Protein AF-0000000078683107 (afdb_homodimer)

Foldseek 3Di:
DDDDPCPPCPPPPDPDDPPDPDPPPPPPPPPPPPPPPLQAQDEDD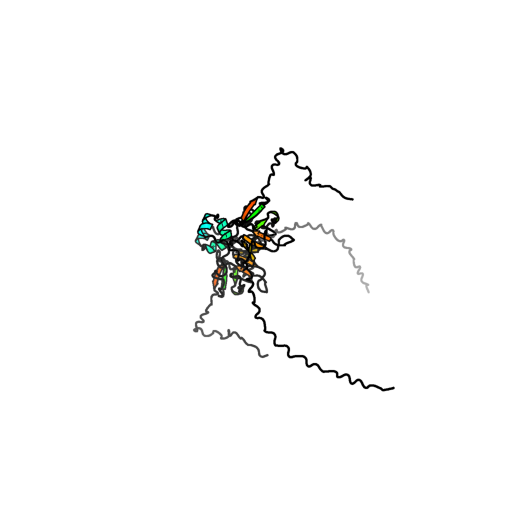PVVCPVQADPVLCCCFPVVDADDALPAPCLPPQAFFFKAFPRPRHTWDTSVQWDNPVRRATKGLDTPDPQQWDWDWDCPPPDTFIWIHGNRHGTTFAGWDQCDDPPRSIIDGGGNSRIDTDGDDPPPPPPPPPDPPDDPPVPPCPPPDDD/DCPPPPVPCPPPPDPDDPPDPDPPPPPPPPPPPPPPPLQAQDEDDPVVCPVQADPVLCCCFPVVDADDALPAPCLPPQAFFFKAFPRPRHTWDTSVQWDNPVRRATKGLDTPDPQQWDWDWDCPPPDTFIWIHGNRHGTTFAGWDQCDDPPRSIIDGGGNSRIDTDGDDPPPPPPPPPDPPDDPPVPPCPPPDDD

pLDDT: mean 75.3, std 30.19, range [22.98, 98.94]

Nearest PDB structures (foldseek):
  6qa0-assembly1_B  TM=9.561E-01  e=2.576E-22  Homo sapiens
  3cxk-assembly1_A  TM=9.886E-01  e=9.272E-20  unclassified
  6sym-assembly2_B  TM=9.853E-01  e=2.795E-19  Escherichia coli K-12
  7e43-assembly1_B  TM=9.797E-01  e=1.177E-17  Helicobacter pylori 26695
  3hci-assembly2_B  TM=9.308E-01  e=9.463E-17  Xanthomonas campestris pv. campestris

Secondary structure (DSSP, 8-state):
---------------------------------------------HHHHHHHS-HHHHHHHHH---PPTT-STTSS---SEEEEETTT--EEEEGGGEE--SSSS-EESS-SSGGGEEEEEE-TTSS-EEEEEETTT--EEEEEES-S-TTT--EEEE-GGGEEEEE---------TT-S---TT----------/---------------------------------------------HHHHHHHS-HHHHHHHHH---PPTT-STTSS---SEEEEETTT--EEEEGGGEE--SSSS-EESS-SSGGGEEEEEE-TTSS-EEEEEETTT--EEEEEES-S-TTT--EEEE-GGGEEEEE---------TT-S---S-----------

Organism: Tetraodon nigroviridis (NCBI:txid99883)

InterPro domains:
  IPR002579 Peptide methionine sulphoxide reductase MrsB domain [PF01641] (53-167)
  IPR002579 Peptide methionine sulphoxide reductase MrsB domain [PS51790] (46-168)
  IPR002579 Peptide methionine sulphoxide reductase MrsB domain [TIGR00357] (45-170)
  IPR011057 Mss4-like superfamily [SSF51316] (44-170)
  IPR028427 Peptide methionine sulfoxide reductase MsrB [PTHR10173] (2-170)

Structure (mmCIF, N/CA/C/O backbone):
data_AF-0000000078683107-model_v1
#
loop_
_entity.id
_entity.type
_entity.pdbx_description
1 polymer 'Peptide-methionine (R)-S-oxide reductase'
#
loop_
_atom_site.group_PDB
_atom_site.id
_atom_site.type_symbol
_atom_site.label_atom_id
_atom_site.label_alt_id
_atom_site.label_comp_id
_atom_site.label_asym_id
_atom_site.label_entity_id
_atom_site.label_seq_id
_atom_site.pdbx_PDB_ins_code
_atom_site.Cartn_x
_atom_site.Cartn_y
_atom_site.Cartn_z
_atom_site.occupancy
_atom_site.B_iso_or_equiv
_atom_site.auth_seq_id
_atom_site.auth_comp_id
_atom_site.auth_asym_id
_atom_site.auth_atom_id
_atom_site.pdbx_PDB_model_num
ATOM 1 N N . MET A 1 1 ? 76.625 -86.75 28.172 1 29.67 1 MET A N 1
ATOM 2 C CA . MET A 1 1 ? 75.938 -86.312 26.969 1 29.67 1 MET A CA 1
ATOM 3 C C . MET A 1 1 ? 75.875 -84.812 26.891 1 29.67 1 MET A C 1
ATOM 5 O O . MET A 1 1 ? 75.812 -84.125 27.906 1 29.67 1 MET A O 1
ATOM 9 N N . SER A 1 2 ? 76.188 -84.062 25.75 1 30.78 2 SER A N 1
ATOM 10 C CA . SER A 1 2 ? 76.875 -82.875 25.234 1 30.78 2 SER A CA 1
ATOM 11 C C . SER A 1 2 ? 76 -81.688 25.328 1 30.78 2 SER A C 1
ATOM 13 O O . SER A 1 2 ? 74.875 -81.625 24.797 1 30.78 2 SER A O 1
ATOM 15 N N . GLY A 1 3 ? 75.875 -81 26.5 1 33.09 3 GLY A N 1
ATOM 16 C CA . GLY A 1 3 ? 75.125 -79.812 27 1 33.09 3 GLY A CA 1
ATOM 17 C C . GLY A 1 3 ? 75.25 -78.625 26.141 1 33.09 3 GLY A C 1
ATOM 18 O O . GLY A 1 3 ? 76.375 -78.188 25.859 1 33.09 3 GLY A O 1
ATOM 19 N N . PHE A 1 4 ? 74.25 -78.312 25.172 1 30.41 4 PHE A N 1
ATOM 20 C CA . PHE A 1 4 ? 74.062 -77.562 23.953 1 30.41 4 PHE A CA 1
ATOM 21 C C . PHE A 1 4 ? 74.25 -76.062 24.234 1 30.41 4 PHE A C 1
ATOM 23 O O . PHE A 1 4 ? 73.812 -75.562 25.25 1 30.41 4 PHE A O 1
ATOM 30 N N . SER A 1 5 ? 75.25 -75.312 23.688 1 29.94 5 SER A N 1
ATOM 31 C CA . SER A 1 5 ? 76.125 -74.125 23.703 1 29.94 5 SER A CA 1
ATOM 32 C C . SER A 1 5 ? 75.375 -72.875 23.297 1 29.94 5 SER A C 1
ATOM 34 O O . SER A 1 5 ? 76 -71.875 22.984 1 29.94 5 SER A O 1
ATOM 36 N N . LEU A 1 6 ? 73.875 -72.75 23.297 1 31.2 6 LEU A N 1
ATOM 37 C CA . LEU A 1 6 ? 73.312 -72 22.25 1 31.2 6 LEU A CA 1
ATOM 38 C C . LEU A 1 6 ? 73.438 -70.5 22.547 1 31.2 6 LEU A C 1
ATOM 40 O O . LEU A 1 6 ? 72.875 -69.938 23.484 1 31.2 6 LEU A O 1
ATOM 44 N N . LEU A 1 7 ? 74.625 -69.875 22.469 1 31.97 7 LEU A N 1
ATOM 45 C CA . LEU A 1 7 ? 75 -68.562 22.891 1 31.97 7 LEU A CA 1
ATOM 46 C C . LEU A 1 7 ? 74.312 -67.5 22.062 1 31.97 7 LEU A C 1
ATOM 48 O O . LEU A 1 7 ? 74.5 -67.438 20.844 1 31.97 7 LEU A O 1
ATOM 52 N N . HIS A 1 8 ? 73 -67.125 22.344 1 32.44 8 HIS A N 1
ATOM 53 C CA . HIS A 1 8 ? 72 -66.375 21.578 1 32.44 8 HIS A CA 1
ATOM 54 C C . HIS A 1 8 ? 72.5 -64.938 21.422 1 32.44 8 HIS A C 1
ATOM 56 O O . HIS A 1 8 ? 72.75 -64.25 22.406 1 32.44 8 HIS A O 1
ATOM 62 N N . LEU A 1 9 ? 73.188 -64.625 20.344 1 31.34 9 LEU A N 1
ATOM 63 C CA . LEU A 1 9 ? 73.875 -63.438 19.875 1 31.34 9 LEU A CA 1
ATOM 64 C C . LEU A 1 9 ? 72.938 -62.25 19.766 1 31.34 9 LEU A C 1
ATOM 66 O O . LEU A 1 9 ? 72 -62.281 18.984 1 31.34 9 LEU A O 1
ATOM 70 N N . VAL A 1 10 ? 72.562 -61.5 20.891 1 33.62 10 VAL A N 1
ATOM 71 C CA . VAL A 1 10 ? 71.625 -60.438 21.094 1 33.62 10 VAL A CA 1
ATOM 72 C C . VAL A 1 10 ? 72.062 -59.219 20.297 1 33.62 10 VAL A C 1
ATOM 74 O O . VAL A 1 10 ? 73 -58.531 20.656 1 33.62 10 VAL A O 1
ATOM 77 N N . SER A 1 11 ? 72.188 -59.344 18.953 1 24.56 11 SER A N 1
ATOM 78 C CA . SER A 1 11 ? 72.812 -58.25 18.188 1 24.56 11 SER A CA 1
ATOM 79 C C . SER A 1 11 ? 72 -56.969 18.297 1 24.56 11 SER A C 1
ATOM 81 O O . SER A 1 11 ? 70.75 -56.969 18.141 1 24.56 11 SER A O 1
ATOM 83 N N . LYS A 1 12 ? 72.438 -55.969 19.094 1 33 12 LYS A N 1
ATOM 84 C CA . LYS A 1 12 ? 72 -54.625 19.438 1 33 12 LYS A CA 1
ATOM 85 C C . LYS A 1 12 ? 71.875 -53.781 18.188 1 33 12 LYS A C 1
ATOM 87 O O . LYS A 1 12 ? 72.812 -53.406 17.531 1 33 12 LYS A O 1
ATOM 92 N N . SER A 1 13 ? 71 -54.156 17.172 1 25.88 13 SER A N 1
ATOM 93 C CA . SER A 1 13 ? 71 -53.469 15.883 1 25.88 13 SER A CA 1
ATOM 94 C C . SER A 1 13 ? 70.625 -52 16.047 1 25.88 13 SER A C 1
ATOM 96 O O . SER A 1 13 ? 69.75 -51.656 16.797 1 25.88 13 SER A O 1
ATOM 98 N N . GLN A 1 14 ? 71.625 -51.094 15.93 1 29.03 14 GLN A N 1
ATOM 99 C CA . GLN A 1 14 ? 71.75 -49.625 15.977 1 29.03 14 GLN A CA 1
ATOM 100 C C . GLN A 1 14 ? 70.688 -48.969 15.078 1 29.03 14 GLN A C 1
ATOM 102 O O . GLN A 1 14 ? 70.5 -49.375 13.93 1 29.03 14 GLN A O 1
ATOM 107 N N . PRO A 1 15 ? 69.562 -48.406 15.695 1 32.75 15 PRO A N 1
ATOM 108 C CA . PRO A 1 15 ? 68.438 -47.844 14.984 1 32.75 15 PRO A CA 1
ATOM 109 C C . PRO A 1 15 ? 68.812 -46.75 13.977 1 32.75 15 PRO A C 1
ATOM 111 O O . PRO A 1 15 ? 69.625 -45.906 14.281 1 32.75 15 PRO A O 1
ATOM 114 N N . GLY A 1 16 ? 69.062 -47.094 12.719 1 27.33 16 GLY A N 1
ATOM 115 C CA . GLY A 1 16 ? 69.5 -46.281 11.617 1 27.33 16 GLY A CA 1
ATOM 116 C C . GLY A 1 16 ? 68.75 -44.969 11.492 1 27.33 16 GLY A C 1
ATOM 117 O O . GLY A 1 16 ? 67.625 -44.844 12 1 27.33 16 GLY A O 1
ATOM 118 N N . ALA A 1 17 ? 69.438 -43.875 11.141 1 30.88 17 ALA A N 1
ATOM 119 C CA . ALA A 1 17 ? 69.25 -42.438 10.984 1 30.88 17 ALA A CA 1
ATOM 120 C C . ALA A 1 17 ? 68.125 -42.125 9.977 1 30.88 17 ALA A C 1
ATOM 122 O O . ALA A 1 17 ? 68.312 -42.469 8.789 1 30.88 17 ALA A O 1
ATOM 123 N N . LEU A 1 18 ? 66.875 -42.375 10.305 1 30.89 18 LEU A N 1
ATOM 124 C CA . LEU A 1 18 ? 65.75 -42.188 9.375 1 30.89 18 LEU A CA 1
ATOM 125 C C . LEU A 1 18 ? 65.812 -40.812 8.727 1 30.89 18 LEU A C 1
ATOM 127 O O . LEU A 1 18 ? 66.062 -39.812 9.406 1 30.89 18 LEU A O 1
ATOM 131 N N . SER A 1 19 ? 66.25 -40.812 7.465 1 29.22 19 SER A N 1
ATOM 132 C CA . SER A 1 19 ? 66.438 -39.656 6.57 1 29.22 19 SER A CA 1
ATOM 133 C C . SER A 1 19 ? 65.188 -38.75 6.586 1 29.22 19 SER A C 1
ATOM 135 O O . SER A 1 19 ? 64.125 -39.219 6.832 1 29.22 19 SER A O 1
ATOM 137 N N . PRO A 1 20 ? 65.5 -37.406 6.738 1 31.5 20 PRO A N 1
ATOM 138 C CA . PRO A 1 20 ? 64.438 -36.375 6.883 1 31.5 20 PRO A CA 1
ATOM 139 C C . PRO A 1 20 ? 63.438 -36.375 5.742 1 31.5 20 PRO A C 1
ATOM 141 O O . PRO A 1 20 ? 63.812 -36.594 4.586 1 31.5 20 PRO A O 1
ATOM 144 N N . ARG A 1 21 ? 62.312 -36.969 5.934 1 25.92 21 ARG A N 1
ATOM 145 C CA . ARG A 1 21 ? 61.219 -37.094 4.961 1 25.92 21 ARG A CA 1
ATOM 146 C C . ARG A 1 21 ? 60.969 -35.75 4.27 1 25.92 21 ARG A C 1
ATOM 148 O O . ARG A 1 21 ? 60.906 -34.719 4.926 1 25.92 21 ARG A O 1
ATOM 155 N N . LYS A 1 22 ? 61.438 -35.625 3.031 1 27.64 22 LYS A N 1
ATOM 156 C CA . LYS A 1 22 ? 61.156 -34.531 2.09 1 27.64 22 LYS A CA 1
ATOM 157 C C . LYS A 1 22 ? 59.656 -34.156 2.107 1 27.64 22 LYS A C 1
ATOM 159 O O . LYS A 1 22 ? 58.812 -35.031 2.086 1 27.64 22 LYS A O 1
ATOM 164 N N . ARG A 1 23 ? 59.312 -33.031 2.736 1 25.83 23 ARG A N 1
ATOM 165 C CA . ARG A 1 23 ? 58 -32.375 2.82 1 25.83 23 ARG A CA 1
ATOM 166 C C . ARG A 1 23 ? 57.344 -32.281 1.451 1 25.83 23 ARG A C 1
ATOM 168 O O . ARG A 1 23 ? 57.906 -31.688 0.525 1 25.83 23 ARG A O 1
ATOM 175 N N . LEU A 1 24 ? 56.75 -33.375 0.962 1 28.3 24 LEU A N 1
ATOM 176 C CA . LEU A 1 24 ? 56.031 -33.344 -0.309 1 28.3 24 LEU A CA 1
ATOM 177 C C . LEU A 1 24 ? 55.125 -32.125 -0.392 1 28.3 24 LEU A C 1
ATOM 179 O O . LEU A 1 24 ? 54.438 -31.812 0.569 1 28.3 24 LEU A O 1
ATOM 183 N N . SER A 1 25 ? 55.438 -31.172 -1.224 1 29.39 25 SER A N 1
ATOM 184 C CA . SER A 1 25 ? 54.719 -29.984 -1.644 1 29.39 25 SER A CA 1
ATOM 185 C C . SER A 1 25 ? 53.281 -30.328 -2.002 1 29.39 25 SER A C 1
ATOM 187 O O . SER A 1 25 ? 53.031 -31.25 -2.789 1 29.39 25 SER A O 1
ATOM 189 N N . GLY A 1 26 ? 52.375 -30.391 -1.02 1 27.5 26 GLY A N 1
ATOM 190 C CA . GLY A 1 26 ? 50.969 -30.672 -1.159 1 27.5 26 GLY A CA 1
ATOM 191 C C . GLY A 1 26 ? 50.312 -29.922 -2.305 1 27.5 26 GLY A C 1
ATOM 192 O O . GLY A 1 26 ? 50.406 -28.703 -2.387 1 27.5 26 GLY A O 1
ATOM 193 N N . LEU A 1 27 ? 50.281 -30.453 -3.518 1 31.83 27 LEU A N 1
ATOM 194 C CA . LEU A 1 27 ? 49.469 -29.953 -4.629 1 31.83 27 LEU A CA 1
ATOM 195 C C . LEU A 1 27 ? 48.094 -29.578 -4.156 1 31.83 27 LEU A C 1
ATOM 197 O O . LEU A 1 27 ? 47.312 -30.438 -3.742 1 31.83 27 LEU A O 1
ATOM 201 N N . CYS A 1 28 ? 47.938 -28.438 -3.404 1 29.47 28 CYS A N 1
ATOM 202 C CA . CYS A 1 28 ? 46.625 -27.891 -3.131 1 29.47 28 CYS A CA 1
ATOM 203 C C . CYS A 1 28 ? 45.719 -27.969 -4.367 1 29.47 28 CYS A C 1
ATOM 205 O O . CYS A 1 28 ? 46 -27.297 -5.367 1 29.47 28 CYS A O 1
ATOM 207 N N . CYS A 1 29 ? 45.344 -29.078 -4.852 1 27.88 29 CYS A N 1
ATOM 208 C CA . CYS A 1 29 ? 44.312 -29.141 -5.883 1 27.88 29 CYS A CA 1
ATOM 209 C C . CYS A 1 29 ? 43.219 -28.141 -5.594 1 27.88 29 CYS A C 1
ATOM 211 O O . CYS A 1 29 ? 42.594 -28.172 -4.523 1 27.88 29 CYS A O 1
ATOM 213 N N . ARG A 1 30 ? 43.312 -26.922 -6.09 1 29.16 30 ARG A N 1
ATOM 214 C CA . ARG A 1 30 ? 42.219 -25.953 -6.215 1 29.16 30 ARG A CA 1
ATOM 215 C C . ARG A 1 30 ? 40.938 -26.641 -6.684 1 29.16 30 ARG A C 1
ATOM 217 O O . ARG A 1 30 ? 40.844 -27.047 -7.84 1 29.16 30 ARG A O 1
ATOM 224 N N . ILE A 1 31 ? 40.438 -27.547 -5.977 1 30.72 31 ILE A N 1
ATOM 225 C CA . ILE A 1 31 ? 39.062 -27.938 -6.32 1 30.72 31 ILE A CA 1
ATOM 226 C C . ILE A 1 31 ? 38.219 -26.703 -6.605 1 30.72 31 ILE A C 1
ATOM 228 O O . ILE A 1 31 ? 38.094 -25.828 -5.746 1 30.72 31 ILE A O 1
ATOM 232 N N . ARG A 1 32 ? 38.188 -26.203 -7.855 1 29.92 32 ARG A N 1
ATOM 233 C CA . ARG A 1 32 ? 37.188 -25.234 -8.328 1 29.92 32 ARG A CA 1
ATOM 234 C C . ARG A 1 32 ? 35.812 -25.547 -7.777 1 29.92 32 ARG A C 1
ATOM 236 O O . ARG A 1 32 ? 35.25 -26.609 -8.039 1 29.92 32 ARG A O 1
ATOM 243 N N . VAL A 1 33 ? 35.531 -25.234 -6.535 1 33.38 33 VAL A N 1
ATOM 244 C CA . VAL A 1 33 ? 34.125 -25.141 -6.148 1 33.38 33 VAL A CA 1
ATOM 245 C C . VAL A 1 33 ? 33.312 -24.562 -7.305 1 33.38 33 VAL A C 1
ATOM 247 O O . VAL A 1 33 ? 33.625 -23.469 -7.812 1 33.38 33 VAL A O 1
ATOM 250 N N . SER A 1 34 ? 32.812 -25.359 -8.188 1 32.41 34 SER A N 1
ATOM 251 C CA . SER A 1 34 ? 31.844 -24.938 -9.188 1 32.41 34 SER A CA 1
ATOM 252 C C . SER A 1 34 ? 30.953 -23.828 -8.664 1 32.41 34 SER A C 1
ATOM 254 O O . SER A 1 34 ? 30.547 -23.859 -7.496 1 32.41 34 SER A O 1
ATOM 256 N N . GLY A 1 35 ? 31.188 -22.609 -9.062 1 34.97 35 GLY A N 1
ATOM 257 C CA . GLY A 1 35 ? 30.422 -21.375 -8.836 1 34.97 35 GLY A CA 1
ATOM 258 C C . GLY A 1 35 ? 28.938 -21.625 -8.758 1 34.97 35 GLY A C 1
ATOM 259 O O . GLY A 1 35 ? 28.422 -22.594 -9.312 1 34.97 35 GLY A O 1
ATOM 260 N N . THR A 1 36 ? 28.219 -21.328 -7.648 1 38.09 36 THR A N 1
ATOM 261 C CA . THR A 1 36 ? 26.766 -21.219 -7.555 1 38.09 36 THR A CA 1
ATOM 262 C C . THR A 1 36 ? 26.172 -20.734 -8.883 1 38.09 36 THR A C 1
ATOM 264 O O . THR A 1 36 ? 26.594 -19.734 -9.43 1 38.09 36 THR A O 1
ATOM 267 N N . LYS A 1 37 ? 25.766 -21.547 -9.812 1 37.88 37 LYS A N 1
ATOM 268 C CA . LYS A 1 37 ? 25.016 -21.219 -11.023 1 37.88 37 LYS A CA 1
ATOM 269 C C . LYS A 1 37 ? 24.094 -20.016 -10.789 1 37.88 37 LYS A C 1
ATOM 271 O O . LYS A 1 37 ? 23.203 -20.078 -9.938 1 37.88 37 LYS A O 1
ATOM 276 N N . LYS A 1 38 ? 24.516 -18.859 -10.797 1 42.03 38 LYS A N 1
ATOM 277 C CA . LYS A 1 38 ? 23.688 -17.656 -10.883 1 42.03 38 LYS A CA 1
ATOM 278 C C . LYS A 1 38 ? 22.547 -17.859 -11.867 1 42.03 38 LYS A C 1
ATOM 280 O O . LYS A 1 38 ? 22.766 -18.078 -13.062 1 42.03 38 LYS A O 1
ATOM 285 N N . THR A 1 39 ? 21.5 -18.547 -11.5 1 45.06 39 THR A N 1
ATOM 286 C CA . THR A 1 39 ? 20.359 -18.656 -12.414 1 45.06 39 THR A CA 1
ATOM 287 C C . THR A 1 39 ? 20.156 -17.359 -13.18 1 45.06 39 THR A C 1
ATOM 289 O O . THR A 1 39 ? 20.141 -16.281 -12.594 1 45.06 39 THR A O 1
ATOM 292 N N . GLN A 1 40 ? 20.656 -17.281 -14.383 1 52.22 40 GLN A N 1
ATOM 293 C CA . GLN A 1 40 ? 20.484 -16.172 -15.312 1 52.22 40 GLN A CA 1
ATOM 294 C C . GLN A 1 40 ? 19.031 -15.695 -15.336 1 52.22 40 GLN A C 1
ATOM 296 O O . GLN A 1 40 ? 18.125 -16.469 -15.664 1 52.22 40 GLN A O 1
ATOM 301 N N . VAL A 1 41 ? 18.719 -14.688 -14.617 1 63.81 41 VAL A N 1
ATOM 302 C CA . VAL A 1 41 ? 17.406 -14.047 -14.703 1 63.81 41 VAL A CA 1
ATOM 303 C C . VAL A 1 41 ? 17.062 -13.773 -16.156 1 63.81 41 VAL A C 1
ATOM 305 O O . VAL A 1 41 ? 17.906 -13.281 -16.922 1 63.81 41 VAL A O 1
ATOM 308 N N . LYS A 1 42 ? 16.078 -14.531 -16.781 1 74.12 42 LYS A N 1
ATOM 309 C CA . LYS A 1 42 ? 15.562 -14.227 -18.109 1 74.12 42 LYS A CA 1
ATOM 310 C C . LYS A 1 42 ? 15.195 -12.75 -18.234 1 74.12 42 LYS A C 1
ATOM 312 O O . LYS A 1 42 ? 14.477 -12.219 -17.375 1 74.12 42 LYS A O 1
ATOM 317 N N . SER A 1 43 ? 15.945 -12 -19.109 1 80 43 SER A N 1
ATOM 318 C CA . SER A 1 43 ? 15.68 -10.578 -19.312 1 80 43 SER A CA 1
ATOM 319 C C . SER A 1 43 ? 14.906 -10.344 -20.609 1 80 43 SER A C 1
ATOM 321 O O . SER A 1 43 ? 15.172 -10.992 -21.625 1 80 43 SER A O 1
ATOM 323 N N . PHE A 1 44 ? 13.789 -9.781 -20.578 1 87.06 44 PHE A N 1
ATOM 324 C CA . PHE A 1 44 ? 12.984 -9.359 -21.719 1 87.06 44 PHE A CA 1
ATOM 325 C C . PHE A 1 44 ? 13.039 -7.852 -21.906 1 87.06 44 PHE A C 1
ATOM 327 O O . PHE A 1 44 ? 13.133 -7.105 -20.922 1 87.06 44 PHE A O 1
ATOM 334 N N . SER A 1 45 ? 13.086 -7.504 -23.156 1 87 45 SER A N 1
ATOM 335 C CA . SER A 1 45 ? 13.07 -6.066 -23.391 1 87 45 SER A CA 1
ATOM 336 C C . SER A 1 45 ? 11.719 -5.461 -23.016 1 87 45 SER A C 1
ATOM 338 O O . SER A 1 45 ? 10.688 -6.129 -23.094 1 87 45 SER A O 1
ATOM 340 N N . GLN A 1 46 ? 11.766 -4.246 -22.672 1 90.38 46 GLN A N 1
ATOM 341 C CA . GLN A 1 46 ? 10.539 -3.549 -22.297 1 90.38 46 GLN A CA 1
ATOM 342 C C . GLN A 1 46 ? 9.547 -3.535 -23.453 1 90.38 46 GLN A C 1
ATOM 344 O O . GLN A 1 46 ? 8.344 -3.703 -23.25 1 90.38 46 GLN A O 1
ATOM 349 N N . GLU A 1 47 ? 10.062 -3.293 -24.641 1 91.06 47 GLU A N 1
ATOM 350 C CA . GLU A 1 47 ? 9.203 -3.258 -25.828 1 91.06 47 GLU A CA 1
ATOM 351 C C . GLU A 1 47 ? 8.523 -4.605 -26.047 1 91.06 47 GLU A C 1
ATOM 353 O O . GLU A 1 47 ? 7.336 -4.66 -26.375 1 91.06 47 GLU A O 1
ATOM 358 N N . ASP A 1 48 ? 9.289 -5.57 -25.906 1 93.25 48 ASP A N 1
ATOM 359 C CA . ASP A 1 48 ? 8.742 -6.914 -26.062 1 93.25 48 ASP A CA 1
ATOM 360 C C . ASP A 1 48 ? 7.672 -7.195 -25.016 1 93.25 48 ASP A C 1
ATOM 362 O O . ASP A 1 48 ? 6.617 -7.75 -25.344 1 93.25 48 ASP A O 1
ATOM 366 N N . LEU A 1 49 ? 7.879 -6.852 -23.828 1 95 49 LEU A N 1
ATOM 367 C CA . LEU A 1 49 ? 6.941 -7.109 -22.75 1 95 49 LEU A CA 1
ATOM 368 C C . LEU A 1 49 ? 5.652 -6.32 -22.938 1 95 49 LEU A C 1
ATOM 370 O O . LEU A 1 49 ? 4.562 -6.824 -22.656 1 95 49 LEU A O 1
ATOM 374 N N . LYS A 1 50 ? 5.777 -5.109 -23.453 1 94.62 50 LYS A N 1
ATOM 375 C CA . LYS A 1 50 ? 4.602 -4.281 -23.688 1 94.62 50 LYS A CA 1
ATOM 376 C C . LYS A 1 50 ? 3.719 -4.871 -24.797 1 94.62 50 LYS A C 1
ATOM 378 O O . LYS A 1 50 ? 2.504 -4.66 -24.797 1 94.62 50 LYS A O 1
ATOM 383 N N . LYS A 1 51 ? 4.336 -5.621 -25.672 1 94.75 51 LYS A N 1
ATOM 384 C CA . LYS A 1 51 ? 3.584 -6.27 -26.75 1 94.75 51 LYS A CA 1
ATOM 385 C C . LYS A 1 51 ? 2.91 -7.547 -26.25 1 94.75 51 LYS A C 1
ATOM 387 O O . LYS A 1 51 ? 1.779 -7.848 -26.641 1 94.75 51 LYS A O 1
ATOM 392 N N . ARG A 1 52 ? 3.479 -8.188 -25.312 1 96.62 52 ARG A N 1
ATOM 393 C CA . ARG A 1 52 ? 3.033 -9.516 -24.906 1 96.62 52 ARG A CA 1
ATOM 394 C C . ARG A 1 52 ? 2.062 -9.43 -23.734 1 96.62 52 ARG A C 1
ATOM 396 O O . ARG A 1 52 ? 1.162 -10.266 -23.609 1 96.62 52 ARG A O 1
ATOM 403 N N . LEU A 1 53 ? 2.203 -8.5 -22.938 1 98 53 LEU A N 1
ATOM 404 C CA . LEU A 1 53 ? 1.418 -8.398 -21.719 1 98 53 LEU A CA 1
ATOM 405 C C . LEU A 1 53 ? 0.27 -7.41 -21.891 1 98 53 LEU A C 1
ATOM 407 O O . LEU A 1 53 ? 0.397 -6.426 -22.609 1 98 53 LEU A O 1
ATOM 411 N N . THR A 1 54 ? -0.825 -7.738 -21.203 1 98.06 54 THR A N 1
ATOM 412 C CA . THR A 1 54 ? -1.856 -6.711 -21.094 1 98.06 54 THR A CA 1
ATOM 413 C C . THR A 1 54 ? -1.354 -5.523 -20.281 1 98.06 54 THR A C 1
ATOM 415 O O . THR A 1 54 ? -0.386 -5.645 -19.531 1 98.06 54 THR A O 1
ATOM 418 N N . PRO A 1 55 ? -2.006 -4.336 -20.391 1 97.69 55 PRO A N 1
ATOM 419 C CA . PRO A 1 55 ? -1.598 -3.178 -19.594 1 97.69 55 PRO A CA 1
ATOM 420 C C . PRO A 1 55 ? -1.596 -3.465 -18.094 1 97.69 55 PRO A C 1
ATOM 422 O O . PRO A 1 55 ? -0.685 -3.035 -17.375 1 97.69 55 PRO A O 1
ATOM 425 N N . LEU A 1 56 ? -2.551 -4.188 -17.641 1 97.94 56 LEU A N 1
ATOM 426 C CA . LEU A 1 56 ? -2.613 -4.508 -16.219 1 97.94 56 LEU A CA 1
ATOM 427 C C . LEU A 1 56 ? -1.47 -5.438 -15.82 1 97.94 56 LEU A C 1
ATOM 429 O O . LEU A 1 56 ? -0.83 -5.234 -14.789 1 97.94 56 LEU A O 1
ATOM 433 N N . GLN A 1 57 ? -1.246 -6.406 -16.641 1 98.69 57 GLN A N 1
ATOM 434 C CA . GLN A 1 57 ? -0.127 -7.305 -16.391 1 98.69 57 GLN A CA 1
ATOM 435 C C . GLN A 1 57 ? 1.193 -6.543 -16.344 1 98.69 57 GLN A C 1
ATOM 437 O O . GLN A 1 57 ? 2.035 -6.801 -15.477 1 98.69 57 GLN A O 1
ATOM 442 N N . TYR A 1 58 ? 1.318 -5.668 -17.281 1 98.56 58 TYR A N 1
ATOM 443 C CA . TYR A 1 58 ? 2.541 -4.871 -17.328 1 98.56 58 TYR A CA 1
ATOM 444 C C . TYR A 1 58 ? 2.666 -4.008 -16.078 1 98.56 58 TYR A C 1
ATOM 446 O O . TYR A 1 58 ? 3.715 -3.994 -15.422 1 98.56 58 TYR A O 1
ATOM 454 N N . ARG A 1 59 ? 1.704 -3.326 -15.664 1 97.38 59 ARG A N 1
ATOM 455 C CA . ARG A 1 59 ? 1.719 -2.459 -14.484 1 97.38 59 ARG A CA 1
ATOM 456 C C . ARG A 1 59 ? 2.059 -3.25 -13.227 1 97.38 59 ARG A C 1
ATOM 458 O O . ARG A 1 59 ? 2.877 -2.812 -12.414 1 97.38 59 ARG A O 1
ATOM 465 N N . VAL A 1 60 ? 1.478 -4.363 -13.117 1 98.25 60 VAL A N 1
ATOM 466 C CA . VAL A 1 60 ? 1.677 -5.18 -11.922 1 98.25 60 VAL A CA 1
ATOM 467 C C . VAL A 1 60 ? 3.084 -5.77 -11.93 1 98.25 60 VAL A C 1
ATOM 469 O O . VAL A 1 60 ? 3.848 -5.59 -10.984 1 98.25 60 VAL A O 1
ATOM 472 N N . THR A 1 61 ? 3.506 -6.402 -13.008 1 98.62 61 THR A N 1
ATOM 473 C CA . THR A 1 61 ? 4.715 -7.215 -13.008 1 98.62 61 THR A CA 1
ATOM 474 C C . THR A 1 61 ? 5.957 -6.344 -13.195 1 98.62 61 THR A C 1
ATOM 476 O O . THR A 1 61 ? 7.031 -6.668 -12.688 1 98.62 61 THR A O 1
ATOM 479 N N . GLN A 1 62 ? 5.773 -5.215 -13.898 1 97.88 62 GLN A N 1
ATOM 480 C CA . GLN A 1 62 ? 6.941 -4.406 -14.242 1 97.88 62 GLN A CA 1
ATOM 481 C C . GLN A 1 62 ? 6.996 -3.135 -13.398 1 97.88 62 GLN A C 1
ATOM 483 O O . GLN A 1 62 ? 8.078 -2.691 -13.008 1 97.88 62 GLN A O 1
ATOM 488 N N . ASP A 1 63 ? 5.828 -2.633 -13.07 1 95.69 63 ASP A N 1
ATOM 489 C CA . ASP A 1 63 ? 5.797 -1.372 -12.328 1 95.69 63 ASP A CA 1
ATOM 490 C C . ASP A 1 63 ? 5.43 -1.602 -10.867 1 95.69 63 ASP A C 1
ATOM 492 O O . ASP A 1 63 ? 5.145 -0.649 -10.141 1 95.69 63 ASP A O 1
ATOM 496 N N . LYS A 1 64 ? 5.285 -2.822 -10.438 1 96.56 64 LYS A N 1
ATOM 497 C CA . LYS A 1 64 ? 5.047 -3.219 -9.055 1 96.56 64 LYS A CA 1
ATOM 498 C C . LYS A 1 64 ? 3.701 -2.699 -8.555 1 96.56 64 LYS A C 1
ATOM 500 O O . LYS A 1 64 ? 3.586 -2.254 -7.41 1 96.56 64 LYS A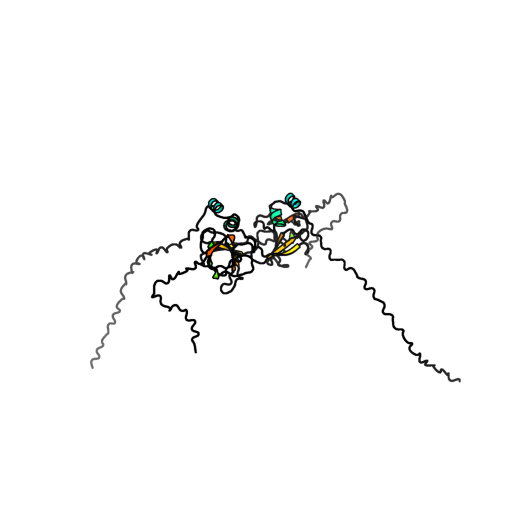 O 1
ATOM 505 N N . GLY A 1 65 ? 2.758 -2.779 -9.414 1 95 65 GLY A N 1
ATOM 506 C CA . GLY A 1 65 ? 1.402 -2.393 -9.062 1 95 65 GLY A CA 1
ATOM 507 C C . GLY A 1 65 ? 0.651 -3.477 -8.312 1 95 65 GLY A C 1
ATOM 508 O O . GLY A 1 65 ? 1.147 -4.598 -8.164 1 95 65 GLY A O 1
ATOM 509 N N . THR A 1 66 ? -0.447 -3.104 -7.785 1 96 66 THR A N 1
ATOM 510 C CA . THR A 1 66 ? -1.405 -4.004 -7.152 1 96 66 THR A CA 1
ATOM 511 C C . THR A 1 66 ? -2.771 -3.896 -7.824 1 96 66 THR A C 1
ATOM 513 O O . THR A 1 66 ? -3.295 -2.795 -8 1 96 66 THR A O 1
ATOM 516 N N . GLU A 1 67 ? -3.271 -5.059 -8.344 1 96.56 67 GLU A N 1
ATOM 517 C CA . GLU A 1 67 ? -4.625 -5.016 -8.883 1 96.56 67 GLU A CA 1
ATOM 518 C C . GLU A 1 67 ? -5.66 -4.863 -7.773 1 96.56 67 GLU A C 1
ATOM 520 O O . GLU A 1 67 ? -5.379 -5.156 -6.609 1 96.56 67 GLU A O 1
ATOM 525 N N . SER A 1 68 ? -6.855 -4.418 -8.148 1 94.19 68 SER A N 1
ATOM 526 C CA . SER A 1 68 ? -7.902 -4.207 -7.152 1 94.19 68 SER A CA 1
ATOM 527 C C . SER A 1 68 ? -8.32 -5.523 -6.508 1 94.19 68 SER A C 1
ATOM 529 O O . SER A 1 68 ? -8.43 -6.547 -7.184 1 94.19 68 SER A O 1
ATOM 531 N N . ALA A 1 69 ? -8.594 -5.406 -5.203 1 96.06 69 ALA A N 1
ATOM 532 C CA . ALA A 1 69 ? -9.062 -6.582 -4.473 1 96.06 69 ALA A CA 1
ATOM 533 C C . ALA A 1 69 ? -10.344 -7.133 -5.086 1 96.06 69 ALA A C 1
ATOM 535 O O . ALA A 1 69 ? -11.219 -6.371 -5.508 1 96.06 69 ALA A O 1
ATOM 536 N N . PHE A 1 70 ? -10.406 -8.516 -5.207 1 97 70 PHE A N 1
ATOM 537 C CA . PHE A 1 70 ? -11.586 -9.281 -5.594 1 97 70 PHE A CA 1
ATOM 538 C C . PHE A 1 70 ? -11.867 -9.125 -7.086 1 97 70 PHE A C 1
ATOM 540 O O . PHE A 1 70 ? -12.906 -9.57 -7.574 1 97 70 PHE A O 1
ATOM 547 N N . SER A 1 71 ? -10.953 -8.523 -7.816 1 96.75 71 SER A N 1
ATOM 548 C CA . SER A 1 71 ? -11.18 -8.297 -9.242 1 96.75 71 SER A CA 1
ATOM 549 C C . SER A 1 71 ? -10.391 -9.289 -10.086 1 96.75 71 SER A C 1
ATOM 551 O O . SER A 1 71 ? -10.648 -9.43 -11.281 1 96.75 71 SER A O 1
ATOM 553 N N . GLY A 1 72 ? -9.492 -9.977 -9.516 1 98.12 72 GLY A N 1
ATOM 554 C CA . GLY A 1 72 ? -8.57 -10.805 -10.281 1 98.12 72 GLY A CA 1
ATOM 555 C C . GLY A 1 72 ? -9.172 -12.133 -10.711 1 98.12 72 GLY A C 1
ATOM 556 O O . GLY A 1 72 ? -9.977 -12.719 -9.984 1 98.12 72 GLY A O 1
ATOM 557 N N . GLU A 1 73 ? -8.656 -12.586 -11.812 1 98 73 GLU A N 1
ATOM 558 C CA . GLU A 1 73 ? -9.156 -13.805 -12.438 1 98 73 GLU A CA 1
ATOM 559 C C . GLU A 1 73 ? -8.992 -15.008 -11.523 1 98 73 GLU A C 1
ATOM 561 O O . GLU A 1 73 ? -9.828 -15.914 -11.516 1 98 73 GLU A O 1
ATOM 566 N N . PHE A 1 74 ? -7.973 -15.023 -10.711 1 98.75 74 PHE A N 1
ATOM 567 C CA . PHE A 1 74 ? -7.633 -16.25 -10 1 98.75 74 PHE A CA 1
ATOM 568 C C . PHE A 1 74 ? -8 -16.141 -8.523 1 98.75 74 PHE A C 1
ATOM 570 O O . PHE A 1 74 ? -7.691 -17.031 -7.734 1 98.75 74 PHE A O 1
ATOM 577 N N . THR A 1 75 ? -8.602 -15.078 -8.18 1 98.31 75 THR A N 1
ATOM 578 C CA . THR A 1 75 ? -8.977 -14.875 -6.781 1 98.31 75 THR A CA 1
ATOM 579 C C . THR A 1 75 ? -9.828 -16.031 -6.273 1 98.31 75 THR A C 1
ATOM 581 O O . THR A 1 75 ? -9.555 -16.594 -5.211 1 98.31 75 THR A O 1
ATOM 584 N N . HIS A 1 76 ? -10.742 -16.484 -7.102 1 98 76 HIS A N 1
ATOM 585 C CA . HIS A 1 76 ? -11.672 -17.516 -6.672 1 98 76 HIS A CA 1
ATOM 586 C C . HIS A 1 76 ? -11.469 -18.797 -7.469 1 98 76 HIS A C 1
ATOM 588 O O . HIS A 1 76 ? -12.305 -19.703 -7.406 1 98 76 HIS A O 1
ATOM 594 N N . HIS A 1 77 ? -10.523 -18.844 -8.297 1 98.06 77 HIS A N 1
ATOM 595 C CA . HIS A 1 77 ? -10.227 -20 -9.125 1 98.06 77 HIS A CA 1
ATOM 596 C C . HIS A 1 77 ? -9.797 -21.188 -8.273 1 98.06 77 HIS A C 1
ATOM 598 O O . HIS A 1 77 ? -8.922 -21.062 -7.422 1 98.06 77 HIS A O 1
ATOM 604 N N . LYS A 1 78 ? -10.391 -22.406 -8.5 1 97.38 78 LYS A N 1
ATOM 605 C CA . LYS A 1 78 ? -10.164 -23.516 -7.582 1 97.38 78 LYS A CA 1
ATOM 606 C C . LYS A 1 78 ? -9.703 -24.766 -8.336 1 97.38 78 LYS A C 1
ATOM 608 O O . LYS A 1 78 ? -9.477 -25.812 -7.73 1 97.38 78 LYS A O 1
ATOM 613 N N . ASP A 1 79 ? -9.617 -24.703 -9.641 1 97.5 79 ASP A N 1
ATOM 614 C CA . ASP A 1 79 ? -9.211 -25.875 -10.414 1 97.5 79 ASP A CA 1
ATOM 615 C C . ASP A 1 79 ? -7.848 -26.375 -9.961 1 97.5 79 ASP A C 1
ATOM 617 O O . ASP A 1 79 ? -7.012 -25.609 -9.492 1 97.5 79 ASP A O 1
ATOM 621 N N . GLU A 1 80 ? -7.691 -27.703 -10.109 1 98 80 GLU A N 1
ATOM 622 C CA . GLU A 1 80 ? -6.398 -28.297 -9.789 1 98 80 GLU A CA 1
ATOM 623 C C . GLU A 1 80 ? -5.367 -27.984 -10.875 1 98 80 GLU A C 1
ATOM 625 O O . GLU A 1 80 ? -5.656 -28.094 -12.062 1 98 80 GLU A O 1
ATOM 630 N N . GLY A 1 81 ? -4.238 -27.516 -10.453 1 98.44 81 GLY A N 1
ATOM 631 C CA . GLY A 1 81 ? -3.18 -27.219 -11.406 1 98.44 81 GLY A CA 1
ATOM 632 C C . GLY A 1 81 ? -2.051 -26.406 -10.797 1 98.44 81 GLY A C 1
ATOM 633 O O . GLY A 1 81 ? -1.808 -26.469 -9.594 1 98.44 81 GLY A O 1
ATOM 634 N N . THR A 1 82 ? -1.259 -25.797 -11.664 1 98.81 82 THR A N 1
ATOM 635 C CA . THR A 1 82 ? -0.087 -25.031 -11.273 1 98.81 82 THR A CA 1
ATOM 636 C C . THR A 1 82 ? -0.233 -23.578 -11.711 1 98.81 82 THR A C 1
ATOM 638 O O . THR A 1 82 ? -0.622 -23.297 -12.852 1 98.81 82 THR A O 1
ATOM 641 N N . TYR A 1 83 ? 0.015 -22.688 -10.797 1 98.88 83 TYR A N 1
ATOM 642 C CA . TYR A 1 83 ? 0.142 -21.281 -11.125 1 98.88 83 TYR A CA 1
ATOM 643 C C . TYR A 1 83 ? 1.579 -20.922 -11.492 1 98.88 83 TYR A C 1
ATOM 645 O O . TYR A 1 83 ? 2.518 -21.297 -10.789 1 98.88 83 TYR A O 1
ATOM 653 N N . ALA A 1 84 ? 1.694 -20.188 -12.57 1 98.88 84 ALA A N 1
ATOM 654 C CA . ALA A 1 84 ? 3.014 -19.875 -13.102 1 98.88 84 ALA A CA 1
ATOM 655 C C . ALA A 1 84 ? 3.15 -18.375 -13.352 1 98.88 84 ALA A C 1
ATOM 657 O O . ALA A 1 84 ? 2.15 -17.656 -13.43 1 98.88 84 ALA A O 1
ATOM 658 N N . CYS A 1 85 ? 4.375 -17.906 -13.438 1 98.75 85 CYS A N 1
ATOM 659 C CA . CYS A 1 85 ? 4.668 -16.516 -13.758 1 98.75 85 CYS A CA 1
ATOM 660 C C . CYS A 1 85 ? 4.148 -16.156 -15.148 1 98.75 85 CYS A C 1
ATOM 662 O O . CYS A 1 85 ? 4.504 -16.797 -16.141 1 98.75 85 CYS A O 1
ATOM 664 N N . VAL A 1 86 ? 3.422 -15.109 -15.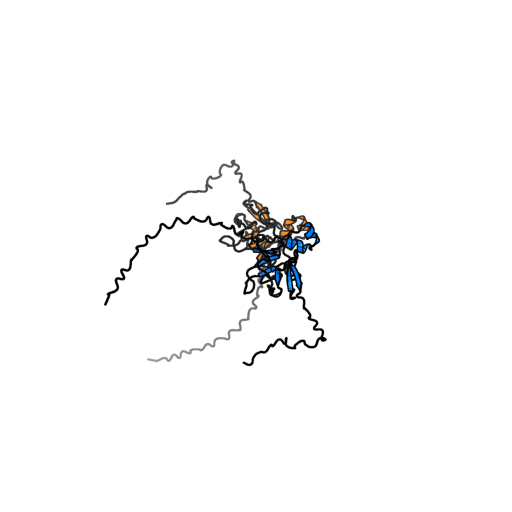227 1 98.69 86 VAL A N 1
ATOM 665 C CA . VAL A 1 86 ? 2.795 -14.758 -16.5 1 98.69 86 VAL A CA 1
ATOM 666 C C . VAL A 1 86 ? 3.859 -14.273 -17.484 1 98.69 86 VAL A C 1
ATOM 668 O O . VAL A 1 86 ? 3.668 -14.344 -18.703 1 98.69 86 VAL A O 1
ATOM 671 N N . VAL A 1 87 ? 4.977 -13.828 -16.922 1 98.38 87 VAL A N 1
ATOM 672 C CA . VAL A 1 87 ? 6.008 -13.219 -17.766 1 98.38 87 VAL A CA 1
ATOM 673 C C . VAL A 1 87 ? 6.898 -14.312 -18.359 1 98.38 87 VAL A C 1
ATOM 675 O O . VAL A 1 87 ? 7.16 -14.312 -19.562 1 98.38 87 VAL A O 1
ATOM 678 N N . CYS A 1 88 ? 7.27 -15.328 -17.594 1 97.75 88 CYS A N 1
ATOM 679 C CA . CYS A 1 88 ? 8.273 -16.25 -18.094 1 97.75 88 CYS A CA 1
ATOM 680 C C . CYS A 1 88 ? 7.797 -17.703 -17.969 1 97.75 88 CYS A C 1
ATOM 682 O O . CYS A 1 88 ? 8.531 -18.625 -18.297 1 97.75 88 CYS A O 1
ATOM 684 N N . ALA A 1 89 ? 6.695 -17.953 -17.422 1 97.62 89 ALA A N 1
ATOM 685 C CA . ALA A 1 89 ? 6.012 -19.25 -17.359 1 97.62 89 ALA A CA 1
ATOM 686 C C . ALA A 1 89 ? 6.625 -20.141 -16.281 1 97.62 89 ALA A C 1
ATOM 688 O O . ALA A 1 89 ? 6.242 -21.297 -16.156 1 97.62 89 ALA A O 1
ATOM 689 N N . ALA A 1 90 ? 7.492 -19.609 -15.453 1 98.06 90 ALA A N 1
ATOM 690 C CA . ALA A 1 90 ? 8.07 -20.406 -14.375 1 98.06 90 ALA A CA 1
ATOM 691 C C . ALA A 1 90 ? 6.988 -20.844 -13.383 1 98.06 90 ALA A C 1
ATOM 693 O O . ALA A 1 90 ? 6.137 -20.047 -12.992 1 98.06 90 ALA A O 1
ATOM 694 N N . PRO A 1 91 ? 7 -22.125 -12.969 1 98.69 91 PRO A N 1
ATOM 695 C CA . PRO A 1 91 ? 6.039 -22.562 -11.953 1 98.69 91 PRO A CA 1
ATOM 696 C C . PRO A 1 91 ? 6.285 -21.938 -10.586 1 98.69 91 PRO A C 1
ATOM 698 O O . PRO A 1 91 ? 7.438 -21.797 -10.164 1 98.69 91 PRO A O 1
ATOM 701 N N . LEU A 1 92 ? 5.199 -21.547 -9.938 1 98.88 92 LEU A N 1
ATOM 702 C CA . LEU A 1 92 ? 5.34 -20.812 -8.688 1 98.88 92 LEU A CA 1
ATOM 703 C C . LEU A 1 92 ? 4.586 -21.5 -7.555 1 98.88 92 LEU A C 1
ATOM 705 O O . LEU A 1 92 ? 5.16 -21.781 -6.496 1 98.88 92 LEU A O 1
ATOM 709 N N . PHE A 1 93 ? 3.309 -21.812 -7.844 1 98.88 93 PHE A N 1
ATOM 710 C CA . PHE A 1 93 ? 2.445 -22.328 -6.789 1 98.88 93 PHE A CA 1
ATOM 711 C C . PHE A 1 93 ? 1.608 -23.5 -7.297 1 98.88 93 PHE A C 1
ATOM 713 O O . PHE A 1 93 ? 1.165 -23.5 -8.445 1 98.88 93 PHE A O 1
ATOM 720 N N . SER A 1 94 ? 1.342 -24.422 -6.402 1 98.69 94 SER A N 1
ATOM 721 C CA . SER A 1 94 ? 0.345 -25.453 -6.648 1 98.69 94 SER A CA 1
ATOM 722 C C . SER A 1 94 ? -1.043 -25 -6.211 1 98.69 94 SER A C 1
ATOM 724 O O . SER A 1 94 ? -1.186 -24.297 -5.203 1 98.69 94 SER A O 1
ATOM 726 N N . SER A 1 95 ? -2.068 -25.453 -6.938 1 98.56 95 SER A N 1
ATOM 727 C CA . SER A 1 95 ? -3.438 -25.156 -6.527 1 98.56 95 SER A CA 1
ATOM 728 C C . SER A 1 95 ? -3.73 -25.734 -5.145 1 98.56 95 SER A C 1
ATOM 730 O O . SER A 1 95 ? -4.578 -25.203 -4.418 1 98.56 95 SER A O 1
ATOM 732 N N . HIS A 1 96 ? -3.031 -26.719 -4.699 1 98.12 96 HIS A N 1
ATOM 733 C CA . HIS A 1 96 ? -3.244 -27.344 -3.396 1 98.12 96 HIS A CA 1
ATOM 734 C C . HIS A 1 96 ? -2.787 -26.438 -2.266 1 98.12 96 HIS A C 1
ATOM 736 O O . HIS A 1 96 ? -3.184 -26.609 -1.113 1 98.12 96 HIS A O 1
ATOM 742 N N . ALA A 1 97 ? -1.924 -25.469 -2.531 1 98.62 97 ALA A N 1
ATOM 743 C CA . ALA A 1 97 ? -1.424 -24.547 -1.514 1 98.62 97 ALA A CA 1
ATOM 744 C C . ALA A 1 97 ? -2.314 -23.312 -1.404 1 98.62 97 ALA A C 1
ATOM 746 O O . ALA A 1 97 ? -2.115 -22.469 -0.524 1 98.62 97 ALA A O 1
ATOM 747 N N . LYS A 1 98 ? -3.24 -23.156 -2.334 1 98.81 98 LYS A N 1
ATOM 748 C CA . LYS A 1 98 ? -4.109 -21.984 -2.35 1 98.81 98 LYS A CA 1
ATOM 749 C C . LYS A 1 98 ? -5.172 -22.078 -1.259 1 98.81 98 LYS A C 1
ATOM 751 O O . LYS A 1 98 ? -5.738 -23.141 -1.021 1 98.81 98 LYS A O 1
ATOM 756 N N . PHE A 1 99 ? -5.402 -21 -0.591 1 98.69 99 PHE A N 1
ATOM 757 C CA . PHE A 1 99 ? -6.445 -20.969 0.424 1 98.69 99 PHE A CA 1
ATOM 758 C C . PHE A 1 99 ? -7.172 -19.625 0.395 1 98.69 99 PHE A C 1
ATOM 760 O O . PHE A 1 99 ? -6.711 -18.672 -0.245 1 98.69 99 PHE A O 1
ATOM 767 N N . ASN A 1 100 ? -8.336 -19.609 0.963 1 98.06 100 ASN A N 1
ATOM 768 C CA . ASN A 1 100 ? -9.109 -18.375 1.042 1 98.06 100 ASN A CA 1
ATOM 769 C C . ASN A 1 100 ? -8.68 -17.516 2.227 1 98.06 100 ASN A C 1
ATOM 771 O O . ASN A 1 100 ? -9.062 -17.781 3.367 1 98.06 100 ASN A O 1
ATOM 775 N N . SER A 1 101 ? -7.965 -16.5 1.958 1 97.44 101 SER A N 1
ATOM 776 C CA . SER A 1 101 ? -7.473 -15.625 3.014 1 97.44 101 SER A CA 1
ATOM 777 C C . SER A 1 101 ? -8.461 -14.5 3.307 1 97.44 101 SER A C 1
ATOM 779 O O . SER A 1 101 ? -8.336 -13.805 4.316 1 97.44 101 SER A O 1
ATOM 781 N N . GLY A 1 102 ? -9.406 -14.273 2.422 1 96.19 102 GLY A N 1
ATOM 782 C CA . GLY A 1 102 ? -10.344 -13.172 2.561 1 96.19 102 GLY A CA 1
ATOM 783 C C . GLY A 1 102 ? -9.758 -11.836 2.139 1 96.19 102 GLY A C 1
ATOM 784 O O . GLY A 1 102 ? -10.453 -10.812 2.172 1 96.19 102 GLY A O 1
ATOM 785 N N . SER A 1 103 ? -8.555 -11.797 1.683 1 96.38 103 SER A N 1
ATOM 786 C CA . SER A 1 103 ? -7.867 -10.555 1.34 1 96.38 103 SER A CA 1
ATOM 787 C C . SER A 1 103 ? -8.375 -9.992 0.018 1 96.38 103 SER A C 1
ATOM 789 O O . SER A 1 103 ? -8.227 -8.797 -0.247 1 96.38 103 SER A O 1
ATOM 791 N N . GLY A 1 104 ? -8.898 -10.836 -0.8 1 97.69 104 GLY A N 1
ATOM 792 C CA . GLY A 1 104 ? -9.367 -10.391 -2.105 1 97.69 104 GLY A CA 1
ATOM 793 C C . GLY A 1 104 ? -8.367 -10.672 -3.217 1 97.69 104 GLY A C 1
ATOM 794 O O . GLY A 1 104 ? -8.617 -10.336 -4.375 1 97.69 104 GLY A O 1
ATOM 795 N N . TRP A 1 105 ? -7.266 -11.289 -2.936 1 98.69 105 TRP A N 1
ATOM 796 C CA . TRP A 1 105 ? -6.242 -11.75 -3.873 1 98.69 105 TRP A CA 1
ATOM 797 C C . TRP A 1 105 ? -5.93 -13.227 -3.66 1 98.69 105 TRP A C 1
ATOM 799 O O . TRP A 1 105 ? -6.129 -13.758 -2.564 1 98.69 105 TRP A O 1
ATOM 809 N N . PRO A 1 106 ? -5.441 -13.938 -4.75 1 98.75 106 PRO A N 1
ATOM 810 C CA . PRO A 1 106 ? -4.977 -15.297 -4.48 1 98.75 106 PRO A CA 1
ATOM 811 C C . PRO A 1 106 ? -3.918 -15.352 -3.379 1 98.75 106 PRO A C 1
ATOM 813 O O . PRO A 1 106 ? -2.992 -14.539 -3.367 1 98.75 106 PRO A O 1
ATOM 816 N N . SER A 1 107 ? -4.141 -16.312 -2.527 1 98.88 107 SER A N 1
ATOM 817 C CA . SER A 1 107 ? -3.227 -16.5 -1.406 1 98.88 107 SER A CA 1
ATOM 818 C C . SER A 1 107 ? -2.738 -17.938 -1.332 1 98.88 107 SER A C 1
ATOM 820 O O . SER A 1 107 ? -3.518 -18.875 -1.527 1 98.88 107 SER A O 1
ATOM 822 N N . PHE A 1 108 ? -1.486 -18.062 -1.176 1 98.94 108 PHE A N 1
ATOM 823 C CA . PHE A 1 108 ? -0.881 -19.391 -1.122 1 98.94 108 PHE A CA 1
ATOM 824 C C . PHE A 1 108 ? -0.088 -19.578 0.166 1 98.94 108 PHE A C 1
ATOM 826 O O . PHE A 1 108 ? 0.593 -18.641 0.617 1 98.94 108 PHE A O 1
ATOM 833 N N . SER A 1 109 ? -0.108 -20.766 0.695 1 98.88 109 SER A N 1
ATOM 834 C CA . SER A 1 109 ? 0.553 -21.031 1.967 1 98.88 109 SER A CA 1
ATOM 835 C C . SER A 1 109 ? 1.98 -21.531 1.753 1 98.88 109 SER A C 1
ATOM 837 O O . SER A 1 109 ? 2.77 -21.594 2.699 1 98.88 109 SER A O 1
ATOM 839 N N . ASP A 1 110 ? 2.232 -21.875 0.502 1 98.62 110 ASP A N 1
ATOM 840 C CA . ASP A 1 110 ? 3.549 -22.438 0.219 1 98.62 110 ASP A CA 1
ATOM 841 C C . ASP A 1 110 ? 3.926 -22.25 -1.247 1 98.62 110 ASP A C 1
ATOM 843 O O . ASP A 1 110 ? 3.07 -21.938 -2.078 1 98.62 110 ASP A O 1
ATOM 847 N N . LEU A 1 111 ? 5.227 -22.391 -1.504 1 98.69 111 LEU A N 1
ATOM 848 C CA . LEU A 1 111 ? 5.781 -22.344 -2.854 1 98.69 111 LEU A CA 1
ATOM 849 C C . LEU A 1 111 ? 5.941 -23.75 -3.424 1 98.69 111 LEU A C 1
ATOM 851 O O . LEU A 1 111 ? 6.094 -24.719 -2.67 1 98.69 111 LEU A O 1
ATOM 855 N N . LEU A 1 112 ? 5.887 -23.812 -4.734 1 97.81 112 LEU A N 1
ATOM 856 C CA . LEU A 1 112 ? 6.242 -25.094 -5.355 1 97.81 112 LEU A CA 1
ATOM 857 C C . LEU A 1 112 ? 7.711 -25.422 -5.105 1 97.81 112 LEU A C 1
ATOM 859 O O . LEU A 1 112 ? 8.047 -26.578 -4.805 1 97.81 112 LEU A O 1
ATOM 863 N N . LYS A 1 113 ? 8.531 -24.469 -5.324 1 97 113 LYS A N 1
ATOM 864 C CA . LYS A 1 113 ? 9.961 -24.547 -5.043 1 97 113 LYS A CA 1
ATOM 865 C C . LYS A 1 113 ? 10.438 -23.297 -4.293 1 97 113 LYS A C 1
ATOM 867 O O . LYS A 1 113 ? 10.141 -22.172 -4.699 1 97 113 LYS A O 1
ATOM 872 N N . LYS A 1 114 ? 11.25 -23.422 -3.312 1 95.25 114 LYS A N 1
ATOM 873 C CA . LYS A 1 114 ? 11.688 -22.328 -2.445 1 95.25 114 LYS A CA 1
ATOM 874 C C . LYS A 1 114 ? 12.469 -21.281 -3.229 1 95.25 114 LYS A C 1
ATOM 876 O O . LYS A 1 114 ? 12.383 -20.094 -2.938 1 95.25 114 LYS A O 1
ATOM 881 N N . ASP A 1 115 ? 13.156 -21.719 -4.246 1 96.94 115 ASP A N 1
ATOM 882 C CA . ASP A 1 115 ? 14.016 -20.781 -4.977 1 96.94 115 ASP A CA 1
ATOM 883 C C . ASP A 1 115 ? 13.266 -20.156 -6.152 1 96.94 115 ASP A C 1
ATOM 885 O O . ASP A 1 115 ? 13.867 -19.469 -6.973 1 96.94 115 ASP A O 1
ATOM 889 N N . SER A 1 116 ? 11.992 -20.344 -6.191 1 98.12 116 SER A N 1
ATOM 890 C CA . SER A 1 116 ? 11.219 -19.859 -7.328 1 98.12 116 SER A CA 1
ATOM 891 C C . SER A 1 116 ? 10.945 -18.359 -7.207 1 98.12 116 SER A C 1
ATOM 893 O O . SER A 1 116 ? 10.547 -17.719 -8.18 1 98.12 116 SER A O 1
ATOM 895 N N . ILE A 1 117 ? 11.258 -17.828 -5.977 1 98.69 117 ILE A N 1
ATOM 896 C CA . ILE A 1 117 ? 10.969 -16.406 -5.77 1 98.69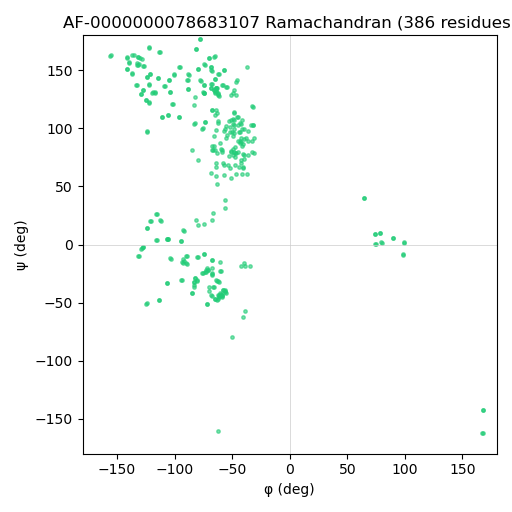 117 ILE A CA 1
ATOM 897 C C . ILE A 1 117 ? 12.188 -15.727 -5.152 1 98.69 117 ILE A C 1
ATOM 899 O O . ILE A 1 117 ? 13.102 -16.391 -4.66 1 98.69 117 ILE A O 1
ATOM 903 N N . THR A 1 118 ? 12.195 -14.391 -5.281 1 98.5 118 THR A N 1
ATOM 904 C CA . THR A 1 118 ? 13.062 -13.531 -4.488 1 98.5 118 THR A CA 1
ATOM 905 C C . THR A 1 118 ? 12.242 -12.648 -3.553 1 98.5 118 THR A C 1
ATOM 907 O O . THR A 1 118 ? 11.125 -12.242 -3.893 1 98.5 118 THR A O 1
ATOM 910 N N . GLU A 1 119 ? 12.797 -12.445 -2.371 1 98.19 119 GLU A N 1
ATOM 911 C CA . GLU A 1 119 ? 12.188 -11.555 -1.389 1 98.19 119 GLU A CA 1
ATOM 912 C C . GLU A 1 119 ? 12.992 -10.273 -1.23 1 98.19 119 GLU A C 1
ATOM 914 O O . GLU A 1 119 ? 14.227 -10.297 -1.233 1 98.19 119 GLU A O 1
ATOM 919 N N . SER A 1 120 ? 12.289 -9.086 -1.163 1 98.31 120 SER A N 1
ATOM 920 C CA . SER A 1 120 ? 12.938 -7.809 -0.896 1 98.31 120 SER A CA 1
ATOM 921 C C . SER A 1 120 ? 12.078 -6.926 0.006 1 98.31 120 SER A C 1
ATOM 923 O O . SER A 1 120 ? 10.852 -7.008 -0.024 1 98.31 120 SER A O 1
ATOM 925 N N . ASP A 1 121 ? 12.773 -6.066 0.79 1 97 121 ASP A N 1
ATOM 926 C CA . ASP A 1 121 ? 12.062 -5.121 1.651 1 97 121 ASP A CA 1
ATOM 927 C C . ASP A 1 121 ? 11.344 -4.059 0.827 1 97 121 ASP A C 1
ATOM 929 O O . ASP A 1 121 ? 11.898 -3.535 -0.141 1 97 121 ASP A O 1
ATOM 933 N N . ASP A 1 122 ? 10.125 -3.801 1.192 1 95.88 122 ASP A N 1
ATOM 934 C CA . ASP A 1 122 ? 9.312 -2.775 0.55 1 95.88 122 ASP A CA 1
ATOM 935 C C . ASP A 1 122 ? 8.789 -1.769 1.573 1 95.88 122 ASP A C 1
ATOM 937 O O . ASP A 1 122 ? 8.055 -2.135 2.494 1 95.88 122 ASP A O 1
ATOM 941 N N . PHE A 1 123 ? 9.078 -0.464 1.344 1 90.5 123 PHE A N 1
ATOM 942 C CA . PHE A 1 123 ? 8.641 0.603 2.236 1 90.5 123 PHE A CA 1
ATOM 943 C C . PHE A 1 123 ? 7.77 1.61 1.492 1 90.5 123 PHE A C 1
ATOM 945 O O . PHE A 1 123 ? 7.574 2.734 1.96 1 90.5 123 PHE A O 1
ATOM 952 N N . SER A 1 124 ? 7.227 1.219 0.405 1 90.94 124 SER A N 1
ATOM 953 C CA . SER A 1 124 ? 6.66 2.156 -0.558 1 90.94 124 SER A CA 1
ATOM 954 C C . SER A 1 124 ? 5.332 2.719 -0.063 1 90.94 124 SER A C 1
ATOM 956 O O . SER A 1 124 ? 4.805 3.676 -0.635 1 90.94 124 SER A O 1
ATOM 958 N N . ILE A 1 125 ? 4.824 2.182 1.015 1 91.19 125 ILE A N 1
ATOM 959 C CA . ILE A 1 125 ? 3.533 2.684 1.477 1 91.19 125 ILE A CA 1
ATOM 960 C C . ILE A 1 125 ? 3.652 3.156 2.924 1 91.19 125 ILE A C 1
ATOM 962 O O . ILE A 1 125 ? 2.65 3.252 3.637 1 91.19 125 ILE A O 1
ATOM 966 N N . GLY A 1 126 ? 4.914 3.328 3.447 1 89.12 126 GLY A N 1
ATOM 967 C CA . GLY A 1 126 ? 5.129 3.934 4.75 1 89.12 126 GLY A CA 1
ATOM 968 C C . GLY A 1 126 ? 5.34 2.914 5.855 1 89.12 126 GLY A C 1
ATOM 969 O O . GLY A 1 126 ? 5.582 3.281 7.008 1 89.12 126 GLY A O 1
ATOM 970 N N . ILE A 1 127 ? 5.129 1.709 5.465 1 89.69 127 ILE A N 1
ATOM 971 C CA . ILE A 1 127 ? 5.395 0.634 6.414 1 89.69 127 ILE A CA 1
ATOM 972 C C . ILE A 1 127 ? 6.215 -0.463 5.734 1 89.69 127 ILE A C 1
ATOM 974 O O . ILE A 1 127 ? 6.223 -0.568 4.508 1 89.69 127 ILE A O 1
ATOM 978 N N . HIS A 1 128 ? 6.879 -1.158 6.574 1 90.81 128 HIS A N 1
ATOM 979 C CA . HIS A 1 128 ? 7.703 -2.234 6.035 1 90.81 128 HIS A CA 1
ATOM 980 C C . HIS A 1 128 ? 6.852 -3.424 5.609 1 90.81 128 HIS A C 1
ATOM 982 O O . HIS A 1 128 ? 6.035 -3.918 6.391 1 90.81 128 HIS A O 1
ATOM 988 N N . ARG A 1 129 ? 7.113 -3.922 4.363 1 94.12 129 ARG A N 1
ATOM 989 C CA . ARG A 1 129 ? 6.566 -5.172 3.844 1 94.12 129 ARG A CA 1
ATOM 990 C C . ARG A 1 129 ? 7.633 -5.973 3.109 1 94.12 129 ARG A C 1
ATOM 992 O O . ARG A 1 129 ? 8.711 -5.453 2.803 1 94.12 129 ARG A O 1
ATOM 999 N N . LEU A 1 130 ? 7.297 -7.27 2.928 1 97.88 130 LEU A N 1
ATOM 1000 C CA . LEU A 1 130 ? 8.211 -8.109 2.162 1 97.88 130 LEU A CA 1
ATOM 1001 C C . LEU A 1 130 ? 7.652 -8.391 0.769 1 97.88 130 LEU A C 1
ATOM 1003 O O . LEU A 1 130 ? 6.684 -9.141 0.621 1 97.88 130 LEU A O 1
ATOM 1007 N N . GLU A 1 131 ? 8.305 -7.816 -0.236 1 98.38 131 GLU A N 1
ATOM 1008 C CA . GLU A 1 131 ? 7.926 -8.039 -1.628 1 98.38 131 GLU A CA 1
ATOM 1009 C C . GLU A 1 131 ? 8.414 -9.398 -2.121 1 98.38 131 GLU A C 1
ATOM 1011 O O . GLU A 1 131 ? 9.531 -9.812 -1.812 1 98.38 131 GLU A O 1
ATOM 1016 N N . VAL A 1 132 ? 7.551 -10.039 -2.922 1 98.81 132 VAL A N 1
ATOM 1017 C CA . VAL A 1 132 ? 7.906 -11.305 -3.561 1 98.81 132 VAL A CA 1
ATOM 1018 C C . VAL A 1 132 ? 7.91 -11.133 -5.078 1 98.81 132 VAL A C 1
ATOM 1020 O O . VAL A 1 132 ? 6.945 -10.625 -5.656 1 98.81 132 VAL A O 1
ATOM 1023 N N . ALA A 1 133 ? 9.008 -11.586 -5.723 1 98.81 133 ALA A N 1
ATOM 1024 C CA . ALA A 1 133 ? 9.164 -11.5 -7.176 1 98.81 133 ALA A CA 1
ATOM 1025 C C . ALA A 1 133 ? 9.625 -12.836 -7.758 1 98.81 133 ALA A C 1
ATOM 1027 O O . ALA A 1 133 ? 10.195 -13.664 -7.047 1 98.81 133 ALA A O 1
ATOM 1028 N N . CYS A 1 134 ? 9.32 -13.047 -9 1 98.69 134 CYS A N 1
ATOM 1029 C CA . CYS A 1 134 ? 9.789 -14.234 -9.695 1 98.69 134 CYS A CA 1
ATOM 1030 C C . CYS A 1 134 ? 11.312 -14.266 -9.766 1 98.69 134 CYS A C 1
ATOM 1032 O O . CYS A 1 134 ? 11.93 -13.305 -10.219 1 98.69 134 CYS A O 1
ATOM 1034 N N . SER A 1 135 ? 11.883 -15.375 -9.398 1 98.31 135 SER A N 1
ATOM 1035 C CA . SER A 1 135 ? 13.344 -15.469 -9.352 1 98.31 135 SER A CA 1
ATOM 1036 C C . SER A 1 135 ? 13.938 -15.555 -10.75 1 98.31 135 SER A C 1
ATOM 1038 O O . SER A 1 135 ? 15.094 -15.195 -10.961 1 98.31 135 SER A O 1
ATOM 1040 N N . GLN A 1 136 ? 13.156 -15.992 -11.641 1 97.38 136 GLN A N 1
ATOM 1041 C CA . GLN A 1 136 ? 13.672 -16.234 -12.984 1 97.38 136 GLN A CA 1
ATOM 1042 C C . GLN A 1 136 ? 13.703 -14.961 -13.812 1 97.38 136 GLN A C 1
ATOM 1044 O O . GLN A 1 136 ? 14.633 -14.742 -14.586 1 97.38 136 GLN A O 1
ATOM 1049 N N . CYS A 1 137 ? 12.719 -14.07 -13.617 1 97.5 137 CYS A N 1
ATOM 1050 C CA . CYS A 1 137 ? 12.672 -12.938 -14.531 1 97.5 137 CYS A CA 1
ATOM 1051 C C . CYS A 1 137 ? 12.523 -11.625 -13.773 1 97.5 137 CYS A C 1
ATOM 1053 O O . CYS A 1 137 ? 12.539 -10.547 -14.375 1 97.5 137 CYS A O 1
ATOM 1055 N N . GLY A 1 138 ? 12.266 -11.703 -12.477 1 97.75 138 GLY A N 1
ATOM 1056 C CA . GLY A 1 138 ? 12.219 -10.5 -11.664 1 97.75 138 GLY A CA 1
ATOM 1057 C C . GLY A 1 138 ? 10.836 -9.875 -11.602 1 97.75 138 GLY A C 1
ATOM 1058 O O . GLY A 1 138 ? 10.641 -8.836 -10.961 1 97.75 138 GLY A O 1
ATOM 1059 N N . ALA A 1 139 ? 9.852 -10.516 -12.164 1 98.69 139 ALA A N 1
ATOM 1060 C CA . ALA A 1 139 ? 8.492 -9.977 -12.172 1 98.69 139 ALA A CA 1
ATOM 1061 C C . ALA A 1 139 ? 7.938 -9.867 -10.758 1 98.69 139 ALA A C 1
ATOM 1063 O O . ALA A 1 139 ? 8.039 -10.812 -9.969 1 98.69 139 ALA A O 1
ATOM 1064 N N . HIS A 1 140 ? 7.363 -8.664 -10.469 1 98.69 140 HIS A N 1
ATOM 1065 C CA . HIS A 1 140 ? 6.648 -8.508 -9.211 1 98.69 140 HIS A CA 1
ATOM 1066 C C . HIS A 1 140 ? 5.434 -9.422 -9.148 1 98.69 140 HIS A C 1
ATOM 1068 O O . HIS A 1 140 ? 4.652 -9.492 -10.102 1 98.69 140 HIS A O 1
ATOM 1074 N N . LEU A 1 141 ? 5.254 -10.102 -8.008 1 98.88 141 LEU A N 1
ATOM 1075 C CA . LEU A 1 141 ? 4.133 -11.023 -7.836 1 98.88 141 LEU A CA 1
ATOM 1076 C C . LEU A 1 141 ? 3.158 -10.508 -6.781 1 98.88 141 LEU A C 1
ATOM 1078 O O . LEU A 1 141 ? 1.943 -10.516 -6.992 1 98.88 141 LEU A O 1
AT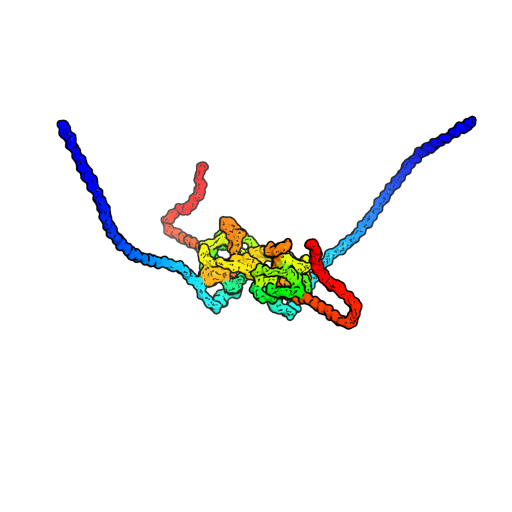OM 1082 N N . GLY A 1 142 ? 3.695 -10.117 -5.703 1 98.75 142 GLY A N 1
ATOM 1083 C CA . GLY A 1 142 ? 2.922 -9.695 -4.543 1 98.75 142 GLY A CA 1
ATOM 1084 C C . GLY A 1 142 ? 3.758 -9.555 -3.287 1 98.75 142 GLY A C 1
ATOM 1085 O O . GLY A 1 142 ? 4.875 -9.031 -3.334 1 98.75 142 GLY A O 1
ATOM 1086 N N . HIS A 1 143 ? 3.152 -9.945 -2.205 1 98.75 143 HIS A N 1
ATOM 1087 C CA . HIS A 1 143 ? 3.83 -9.773 -0.925 1 98.75 143 HIS A CA 1
ATOM 1088 C C . HIS A 1 143 ? 3.613 -10.977 -0.02 1 98.75 143 HIS A C 1
ATOM 1090 O O . HIS A 1 143 ? 2.646 -11.727 -0.197 1 98.75 143 HIS A O 1
ATOM 1096 N N . LEU A 1 144 ? 4.539 -11.133 0.907 1 98.62 144 LEU A N 1
ATOM 1097 C CA . LEU A 1 144 ? 4.488 -12.195 1.905 1 98.62 144 LEU A CA 1
ATOM 1098 C C . LEU A 1 144 ? 4.055 -11.648 3.262 1 98.62 144 LEU A C 1
ATOM 1100 O O . LEU A 1 144 ? 4.594 -10.641 3.729 1 98.62 144 LEU A O 1
ATOM 1104 N N . PHE A 1 145 ? 3.145 -12.281 3.822 1 96.88 145 PHE A N 1
ATOM 1105 C CA . PHE A 1 145 ? 2.674 -11.984 5.168 1 96.88 145 PHE A CA 1
ATOM 1106 C C . PHE A 1 145 ? 2.811 -13.203 6.074 1 96.88 145 PHE A C 1
ATOM 1108 O O . PHE A 1 145 ? 3.025 -14.312 5.598 1 96.88 145 PHE A O 1
ATOM 1115 N N . ASP A 1 146 ? 2.631 -13.031 7.367 1 97 146 ASP A N 1
ATOM 1116 C CA . ASP A 1 146 ? 2.871 -14.117 8.312 1 97 146 ASP A CA 1
ATOM 1117 C C . ASP A 1 146 ? 1.579 -14.531 9.016 1 97 146 ASP A C 1
ATOM 1119 O O . ASP A 1 146 ? 1.615 -15.109 10.102 1 97 146 ASP A O 1
ATOM 1123 N N . ASP A 1 147 ? 0.536 -14.305 8.375 1 96.5 147 ASP A N 1
ATOM 1124 C CA . ASP A 1 147 ? -0.762 -14.625 8.961 1 96.5 147 ASP A CA 1
ATOM 1125 C C . ASP A 1 147 ? -1.437 -15.766 8.211 1 96.5 147 ASP A C 1
ATOM 1127 O O . ASP A 1 147 ? -2.666 -15.867 8.195 1 96.5 147 ASP A O 1
ATOM 1131 N N . GLY A 1 148 ? -0.74 -16.547 7.508 1 97.81 148 GLY A N 1
ATOM 1132 C CA . GLY A 1 148 ? -1.28 -17.703 6.805 1 97.81 148 GLY A CA 1
ATOM 1133 C C . GLY A 1 148 ? -1.522 -18.891 7.715 1 97.81 148 GLY A C 1
ATOM 1134 O O . GLY A 1 148 ? -1.299 -18.812 8.922 1 97.81 148 GLY A O 1
ATOM 1135 N N . PRO A 1 149 ? -2.064 -19.906 7.145 1 98.38 149 PRO A N 1
ATOM 1136 C CA . PRO A 1 149 ? -2.354 -21.109 7.938 1 98.38 149 PRO A CA 1
ATOM 1137 C C . PRO A 1 149 ? -1.097 -21.906 8.281 1 98.38 149 PRO A C 1
ATOM 1139 O O . PRO A 1 149 ? -0.09 -21.812 7.574 1 98.38 149 PRO A O 1
ATOM 1142 N N . LYS A 1 150 ? -1.261 -22.656 9.445 1 97.5 150 LYS A N 1
ATOM 1143 C CA . LYS A 1 150 ? -0.23 -23.656 9.734 1 97.5 150 LYS A CA 1
ATOM 1144 C C . LYS A 1 150 ? -0.158 -24.703 8.633 1 97.5 150 LYS A C 1
ATOM 1146 O O . LYS A 1 150 ? -1.152 -24.969 7.957 1 97.5 150 LYS A O 1
ATOM 1151 N N . PRO A 1 151 ? 0.966 -25.328 8.234 1 97.69 151 PRO A N 1
ATOM 1152 C CA . PRO A 1 151 ? 2.141 -25.328 9.109 1 97.69 151 PRO A CA 1
ATOM 1153 C C . PRO A 1 151 ? 3.096 -24.172 8.805 1 97.69 151 PRO A C 1
ATOM 1155 O O . PRO A 1 151 ? 3.967 -23.859 9.617 1 97.69 151 PRO A O 1
ATOM 1158 N N . THR A 1 152 ? 3.006 -23.5 7.684 1 97.56 152 THR A N 1
ATOM 1159 C CA . THR A 1 152 ? 4.031 -22.531 7.305 1 97.56 152 THR A CA 1
ATOM 1160 C C . THR A 1 152 ? 3.777 -21.188 7.977 1 97.56 152 THR A C 1
ATOM 1162 O O . THR A 1 152 ? 4.719 -20.453 8.281 1 97.56 152 THR A O 1
ATOM 1165 N N . GLY A 1 153 ? 2.467 -20.922 8.156 1 98.38 153 GLY A N 1
ATOM 1166 C CA . GLY A 1 153 ? 2.111 -19.609 8.664 1 98.38 153 GLY A CA 1
ATOM 1167 C C . GLY A 1 153 ? 2.246 -18.516 7.629 1 98.38 153 GLY A C 1
ATOM 1168 O O . GLY A 1 153 ? 1.975 -17.344 7.918 1 98.38 153 GLY A O 1
ATOM 1169 N N . ASN A 1 154 ? 2.635 -18.891 6.465 1 98.56 154 ASN A N 1
ATOM 1170 C CA . ASN A 1 154 ? 2.881 -17.922 5.402 1 98.56 154 ASN A CA 1
ATOM 1171 C C . ASN A 1 154 ? 1.615 -17.641 4.594 1 98.56 154 ASN A C 1
ATOM 1173 O O . ASN A 1 154 ? 0.82 -18.547 4.344 1 98.56 154 ASN A O 1
ATOM 1177 N N . ARG A 1 155 ? 1.454 -16.453 4.242 1 98.62 155 ARG A N 1
ATOM 1178 C CA . ARG A 1 155 ? 0.481 -16.062 3.227 1 98.62 155 ARG A CA 1
ATOM 1179 C C . ARG A 1 155 ? 1.148 -15.289 2.096 1 98.62 155 ARG A C 1
ATOM 1181 O O . ARG A 1 155 ? 1.437 -14.102 2.238 1 98.62 155 ARG A O 1
ATOM 1188 N N . TYR A 1 156 ? 1.457 -15.992 1.037 1 98.88 156 TYR A N 1
ATOM 1189 C CA . TYR A 1 156 ? 1.811 -15.312 -0.202 1 98.88 156 TYR A CA 1
ATOM 1190 C C . TYR A 1 156 ? 0.577 -14.711 -0.865 1 98.88 156 TYR A C 1
ATOM 1192 O O . TYR A 1 156 ? -0.238 -15.43 -1.444 1 98.88 156 TYR A O 1
ATOM 1200 N N . CYS A 1 157 ? 0.419 -13.461 -0.805 1 98.69 157 CYS A N 1
ATOM 1201 C CA . CYS A 1 157 ? -0.702 -12.734 -1.388 1 98.69 157 CYS A CA 1
ATOM 1202 C C . CYS A 1 157 ? -0.34 -12.188 -2.762 1 98.69 157 CYS A C 1
ATOM 1204 O O . CYS A 1 157 ? 0.471 -11.266 -2.873 1 98.69 157 CYS A O 1
ATOM 1206 N N . ILE A 1 158 ? -0.907 -12.734 -3.742 1 98.94 158 ILE A N 1
ATOM 1207 C CA . ILE A 1 158 ? -0.348 -12.633 -5.086 1 98.94 158 ILE A CA 1
ATOM 1208 C C . ILE A 1 158 ? -1.372 -12 -6.023 1 98.94 158 ILE A C 1
ATOM 1210 O O . ILE A 1 158 ? -2.561 -12.32 -5.965 1 98.94 158 ILE A O 1
ATOM 1214 N N . ASN A 1 159 ? -0.881 -11.109 -6.859 1 98.88 159 ASN A N 1
ATOM 1215 C CA . ASN A 1 159 ? -1.739 -10.562 -7.906 1 98.88 159 ASN A CA 1
ATOM 1216 C C . ASN A 1 159 ? -2.133 -11.633 -8.922 1 98.88 159 ASN A C 1
ATOM 1218 O O . ASN A 1 159 ? -1.273 -12.336 -9.453 1 98.88 159 ASN A O 1
ATOM 1222 N N . SER A 1 160 ? -3.396 -11.711 -9.273 1 98.94 160 SER A N 1
ATOM 1223 C CA . SER A 1 160 ? -3.842 -12.586 -10.352 1 98.94 160 SER A CA 1
ATOM 1224 C C . SER A 1 160 ? -3.141 -12.25 -11.656 1 98.94 160 SER A C 1
ATOM 1226 O O . SER A 1 160 ? -2.752 -13.156 -12.406 1 98.94 160 SER A O 1
ATOM 1228 N N . ALA A 1 161 ? -2.943 -10.984 -11.906 1 98.88 161 ALA A N 1
ATOM 1229 C CA . ALA A 1 161 ? -2.404 -10.5 -13.172 1 98.88 161 ALA A CA 1
ATOM 1230 C C . ALA A 1 161 ? -0.953 -10.93 -13.352 1 98.88 161 ALA A C 1
ATOM 1232 O O . ALA A 1 161 ? -0.399 -10.82 -14.445 1 98.88 161 ALA A O 1
ATOM 1233 N N . SER A 1 162 ? -0.357 -11.375 -12.336 1 98.94 162 SER A N 1
ATOM 1234 C CA . SER A 1 162 ? 1.032 -11.812 -12.43 1 98.94 162 SER A CA 1
ATOM 1235 C C . SER A 1 162 ? 1.124 -13.312 -12.68 1 98.94 162 SER A C 1
ATOM 1237 O O . SER A 1 162 ? 2.221 -13.867 -12.789 1 98.94 162 SER A O 1
ATOM 1239 N N . LEU A 1 163 ? -0.004 -13.953 -12.828 1 98.94 163 LEU A N 1
ATOM 1240 C CA . LEU A 1 163 ? -0.034 -15.414 -12.875 1 98.94 163 LEU A CA 1
ATOM 1241 C C . LEU A 1 163 ? -0.647 -15.906 -14.18 1 98.94 163 LEU A C 1
ATOM 1243 O O . LEU A 1 163 ? -1.482 -15.219 -14.773 1 98.94 163 LEU A O 1
ATOM 1247 N N . SER A 1 164 ? -0.172 -17 -14.648 1 98.75 164 SER A N 1
ATOM 1248 C CA . SER A 1 164 ? -0.882 -17.891 -15.555 1 98.75 164 SER A CA 1
ATOM 1249 C C . SER A 1 164 ? -1.211 -19.219 -14.891 1 98.75 164 SER A C 1
ATOM 1251 O O . SER A 1 164 ? -0.723 -19.5 -13.789 1 98.75 164 SER A O 1
ATOM 1253 N N . PHE A 1 165 ? -2.129 -20.016 -15.523 1 98.75 165 PHE A N 1
ATOM 1254 C CA . PHE A 1 165 ? -2.574 -21.25 -14.898 1 98.75 165 PHE A CA 1
ATOM 1255 C C . PHE A 1 165 ? -2.455 -22.422 -15.867 1 98.75 165 PHE A C 1
ATOM 1257 O O . PHE A 1 165 ? -2.855 -22.312 -17.031 1 98.75 165 PHE A O 1
ATOM 1264 N N . GLN A 1 166 ? -1.838 -23.484 -15.414 1 97.88 166 GLN A N 1
ATOM 1265 C CA . GLN A 1 166 ? -1.752 -24.75 -16.141 1 97.88 166 GLN A CA 1
ATOM 1266 C C . GLN A 1 166 ? -2.58 -25.828 -15.445 1 97.88 166 GLN A C 1
ATOM 1268 O O . GLN A 1 166 ? -2.174 -26.359 -14.414 1 97.88 166 GLN A O 1
ATOM 1273 N N . PRO A 1 167 ? -3.707 -26.234 -16.078 1 97 167 PRO A N 1
ATOM 1274 C CA . PRO A 1 167 ? -4.543 -27.266 -15.453 1 97 167 PRO A CA 1
ATOM 1275 C C . PRO A 1 167 ? -3.865 -28.625 -15.406 1 97 167 PRO A C 1
ATOM 1277 O O . PRO A 1 167 ? -3.061 -28.953 -16.281 1 97 167 PRO A O 1
ATOM 1280 N N . LYS A 1 168 ? -4.227 -29.375 -14.352 1 92.69 168 LYS A N 1
ATOM 1281 C CA . LYS A 1 168 ? -3.775 -30.766 -14.297 1 92.69 168 LYS A CA 1
ATOM 1282 C C . LYS A 1 168 ? -4.434 -31.609 -15.391 1 92.69 168 LYS A C 1
ATOM 1284 O O . LYS A 1 168 ? -5.641 -31.516 -15.609 1 92.69 168 LYS A O 1
ATOM 1289 N N . GLN A 1 169 ? -3.721 -32.125 -16.312 1 83.62 169 GLN A N 1
ATOM 1290 C CA . GLN A 1 169 ? -4.27 -33 -17.359 1 83.62 169 GLN A CA 1
ATOM 1291 C C . GLN A 1 169 ? -4.848 -34.281 -16.781 1 83.62 169 GLN A C 1
ATOM 1293 O O . GLN A 1 169 ? -4.227 -34.906 -15.93 1 83.62 169 GLN A O 1
ATOM 1298 N N . LYS A 1 170 ? -6.16 -34.406 -16.891 1 65.81 170 LYS A N 1
ATOM 1299 C CA . LYS A 1 170 ? -6.766 -35.719 -16.578 1 65.81 170 LYS A CA 1
ATOM 1300 C C . LYS A 1 170 ? -6.344 -36.781 -17.594 1 65.81 170 LYS A C 1
ATOM 1302 O O . LYS A 1 170 ? -6.484 -36.562 -18.797 1 65.81 170 LYS A O 1
ATOM 1307 N N . VAL A 1 171 ? -5.199 -37.312 -17.391 1 57.41 171 VAL A N 1
ATOM 1308 C CA . VAL A 1 171 ? -4.902 -38.406 -18.281 1 57.41 171 VAL A CA 1
ATOM 1309 C C . VAL A 1 171 ? -6.082 -39.375 -18.297 1 57.41 171 VAL A C 1
ATOM 1311 O O . VAL A 1 171 ? -6.48 -39.906 -17.266 1 57.41 171 VAL A O 1
ATOM 1314 N N . PHE A 1 172 ? -6.984 -39 -19.062 1 48.78 172 PHE A N 1
ATOM 1315 C CA . PHE A 1 172 ? -7.969 -40.031 -19.297 1 48.78 172 PHE A CA 1
ATOM 1316 C C . PHE A 1 172 ? -7.316 -41.25 -19.922 1 48.78 172 PHE A C 1
ATOM 1318 O O . PHE A 1 172 ? -6.73 -41.188 -21 1 48.78 172 PHE A O 1
ATOM 1325 N N . VAL A 1 173 ? -6.723 -42.094 -19.125 1 48.25 173 VAL A N 1
ATOM 1326 C CA . VAL A 1 173 ? -6.324 -43.375 -19.672 1 48.25 173 VAL A CA 1
ATOM 1327 C C . VAL A 1 173 ? -7.512 -44 -20.391 1 48.25 173 VAL A C 1
ATOM 1329 O O . VAL A 1 173 ? -8.562 -44.25 -19.781 1 48.25 173 VAL A O 1
ATOM 1332 N N . ASN A 1 174 ? -7.801 -43.625 -21.562 1 46.69 174 ASN A N 1
ATOM 1333 C CA . ASN A 1 174 ? -8.719 -44.438 -22.359 1 46.69 174 ASN A CA 1
ATOM 1334 C C . ASN A 1 174 ? -8.328 -45.906 -22.359 1 46.69 174 ASN A C 1
ATOM 1336 O O . ASN A 1 174 ? -7.281 -46.281 -22.891 1 46.69 174 ASN A O 1
ATOM 1340 N N . CYS A 1 175 ? -8.625 -46.625 -21.25 1 43.47 175 CYS A N 1
ATOM 1341 C CA . CYS A 1 175 ? -8.484 -48.062 -21.344 1 43.47 175 CYS A CA 1
ATOM 1342 C C . CYS A 1 175 ? -9.266 -48.625 -22.516 1 43.47 175 CYS A C 1
ATOM 1344 O O . CYS A 1 175 ? -10.492 -48.562 -22.547 1 43.47 175 CYS A O 1
ATOM 1346 N N . SER A 1 176 ? -8.898 -48.375 -23.688 1 44.97 176 SER A N 1
ATOM 1347 C CA . SER A 1 176 ? -9.469 -49.156 -24.781 1 44.97 176 SER A CA 1
ATOM 1348 C C . SER A 1 176 ? -9.562 -50.625 -24.438 1 44.97 176 SER A C 1
ATOM 1350 O O . SER A 1 176 ? -8.578 -51.219 -24 1 44.97 176 SER A O 1
ATOM 1352 N N . SER A 1 177 ? -10.773 -51.219 -24.094 1 43.28 177 SER A N 1
ATOM 1353 C CA . SER A 1 177 ? -11.234 -52.562 -23.766 1 43.28 177 SER A CA 1
ATOM 1354 C C . SER A 1 177 ? -10.539 -53.594 -24.641 1 43.28 177 SER A C 1
ATOM 1356 O O . SER A 1 177 ? -10.828 -54.812 -24.516 1 43.28 177 SER A O 1
ATOM 1358 N N . GLU A 1 178 ? -9.969 -53.281 -25.719 1 41.25 178 GLU A N 1
ATOM 1359 C CA . GLU A 1 178 ? -9.742 -54.531 -26.484 1 41.25 178 GLU A CA 1
ATOM 1360 C C . GLU A 1 178 ? -8.672 -55.375 -25.828 1 41.25 178 GLU A C 1
ATOM 1362 O O . GLU A 1 178 ? -8.422 -56.5 -26.266 1 41.25 178 GLU A O 1
ATOM 1367 N N . ALA A 1 179 ? -7.543 -54.969 -25.266 1 40.94 179 ALA A N 1
ATOM 1368 C CA . ALA A 1 179 ? -6.641 -56.062 -24.938 1 40.94 179 ALA A CA 1
ATOM 1369 C C . ALA A 1 179 ? -7.023 -56.719 -23.609 1 40.94 179 ALA A C 1
ATOM 1371 O O . ALA A 1 179 ? -7.508 -56.031 -22.688 1 40.94 179 ALA A O 1
ATOM 1372 N N . GLU A 1 180 ? -7.246 -58.094 -23.406 1 40.19 180 GLU A N 1
ATOM 1373 C CA . GLU A 1 180 ? -7.566 -59.125 -22.422 1 40.19 180 GLU A CA 1
ATOM 1374 C C . GLU A 1 180 ? -6.844 -58.906 -21.109 1 40.19 180 GLU A C 1
ATOM 1376 O O . GLU A 1 180 ? -7.391 -59.156 -20.031 1 40.19 180 GLU A O 1
ATOM 1381 N N . ASP A 1 181 ? -5.527 -58.938 -21.047 1 38.81 181 ASP A N 1
ATOM 1382 C CA . ASP A 1 181 ? -4.848 -59.344 -19.828 1 38.81 181 ASP A CA 1
ATOM 1383 C C . ASP A 1 181 ? -4.793 -58.219 -18.797 1 38.81 181 ASP A C 1
ATOM 1385 O O . ASP A 1 181 ? -3.719 -57.906 -18.281 1 38.81 181 ASP A O 1
ATOM 1389 N N . CYS A 1 182 ? -5.59 -57.219 -18.953 1 35.59 182 CYS A N 1
ATOM 1390 C CA . CYS A 1 182 ? -5.211 -56.188 -18 1 35.59 182 CYS A CA 1
ATOM 1391 C C . CYS A 1 182 ? -5.684 -56.531 -16.594 1 35.59 182 CYS A C 1
ATOM 1393 O O . CYS A 1 182 ? -6.871 -56.781 -16.391 1 35.59 182 CYS A O 1
ATOM 1395 N N . PRO A 1 183 ? -4.84 -57.062 -15.719 1 31.48 183 PRO A N 1
ATOM 1396 C CA . PRO A 1 183 ? -5.293 -57.469 -14.391 1 31.48 183 PRO A CA 1
ATOM 1397 C C . PRO A 1 183 ? -6.098 -56.406 -13.672 1 31.48 183 PRO A C 1
ATOM 1399 O O . PRO A 1 183 ? -5.938 -55.219 -13.969 1 31.48 183 PRO A O 1
ATOM 1402 N N . ALA A 1 184 ? -7.324 -56.781 -13.117 1 33.88 184 ALA A N 1
ATOM 1403 C CA . ALA A 1 184 ? -8.289 -56.156 -12.203 1 33.88 184 ALA A CA 1
ATOM 1404 C C . ALA A 1 184 ? -7.578 -55.406 -11.086 1 33.88 184 ALA A C 1
ATOM 1406 O O . ALA A 1 184 ? -8.227 -54.781 -10.234 1 33.88 184 ALA A O 1
ATOM 1407 N N . ALA A 1 185 ? -6.277 -55.688 -10.906 1 31.88 185 ALA A N 1
ATOM 1408 C CA . ALA A 1 185 ? -5.906 -55.406 -9.531 1 31.88 185 ALA A CA 1
ATOM 1409 C C . ALA A 1 185 ? -5.965 -53.906 -9.258 1 31.88 185 ALA A C 1
ATOM 1411 O O . ALA A 1 185 ? -5.668 -53.438 -8.148 1 31.88 185 ALA A O 1
ATOM 1412 N N . CYS A 1 186 ? -5.922 -53.094 -10.273 1 29.62 186 CYS A N 1
ATOM 1413 C CA . CYS A 1 186 ? -5.625 -51.812 -9.602 1 29.62 186 CYS A CA 1
ATOM 1414 C C . CYS A 1 186 ? -6.809 -51.375 -8.758 1 29.62 186 CYS A C 1
ATOM 1416 O O . CYS A 1 186 ? -7.574 -50.5 -9.188 1 29.62 186 CYS A O 1
ATOM 1418 N N . SER A 1 187 ? -7.703 -52.281 -8.375 1 31 187 SER A N 1
ATOM 1419 C CA . SER A 1 187 ? -8.734 -51.938 -7.414 1 31 187 SER A CA 1
ATOM 1420 C C . SER A 1 187 ? -8.141 -51.219 -6.203 1 31 187 SER A C 1
ATOM 1422 O O . SER A 1 187 ? -7.16 -51.688 -5.621 1 31 187 SER A O 1
ATOM 1424 N N . SER A 1 188 ? -8.219 -49.969 -6.164 1 29.16 188 SER A N 1
ATOM 1425 C CA . SER A 1 188 ? -7.957 -49.281 -4.902 1 29.16 188 SER A CA 1
ATOM 1426 C C . SER A 1 188 ? -8.625 -50 -3.734 1 29.16 188 SER A C 1
ATOM 1428 O O . SER A 1 188 ? -9.836 -50.219 -3.754 1 29.16 188 SER A O 1
ATOM 1430 N N . VAL A 1 189 ? -8.055 -51 -3.064 1 28.09 189 VAL A N 1
ATOM 1431 C CA . VAL A 1 189 ? -8.391 -51.625 -1.793 1 28.09 189 VAL A CA 1
ATOM 1432 C C . VAL A 1 189 ? -8.641 -50.562 -0.733 1 28.09 189 VAL A C 1
ATOM 1434 O O . VAL A 1 189 ? -7.723 -49.812 -0.37 1 28.09 189 VAL A O 1
ATOM 1437 N N . THR A 1 190 ? -9.672 -49.75 -0.759 1 26.67 190 THR A N 1
ATOM 1438 C CA . THR A 1 190 ? -10.109 -49.156 0.498 1 26.67 190 THR A CA 1
ATOM 1439 C C . THR A 1 190 ? -10.422 -50.219 1.531 1 26.67 190 THR A C 1
ATOM 1441 O O . THR A 1 190 ? -11.141 -50 2.498 1 26.67 190 THR A O 1
ATOM 1444 N N . GLU A 1 191 ? -9.664 -51.312 1.621 1 26.7 191 GLU A N 1
ATOM 1445 C CA . GLU A 1 191 ? -10.047 -52.25 2.662 1 26.7 191 GLU A CA 1
ATOM 1446 C C . GLU A 1 191 ? -9.914 -51.656 4.051 1 26.7 191 GLU A C 1
ATOM 1448 O O . GLU A 1 191 ? -8.828 -51.219 4.453 1 26.7 191 GLU A O 1
ATOM 1453 N N . LYS A 1 192 ? -10.906 -50.781 4.523 1 31.84 192 LYS A N 1
ATOM 1454 C CA . LYS A 1 192 ? -11.078 -50.75 5.969 1 31.84 192 LYS A CA 1
ATOM 1455 C C . LYS A 1 192 ? -11.047 -52.125 6.582 1 31.84 192 LYS A C 1
ATOM 1457 O O . LYS A 1 192 ? -11.812 -53 6.184 1 31.84 192 LYS A O 1
ATOM 1462 N N . SER A 1 193 ? -9.883 -52.562 7.102 1 25.64 193 SER A N 1
ATOM 1463 C CA . SER A 1 193 ? -9.555 -53.656 7.977 1 25.64 193 SER A CA 1
ATOM 1464 C C . SER A 1 193 ? -10.625 -53.875 9.047 1 25.64 193 SER A C 1
ATOM 1466 O O . SER A 1 193 ? -11.344 -52.938 9.391 1 25.64 193 SER A O 1
ATOM 1468 N N . ASP A 1 194 ? -10.766 -55.156 9.555 1 28.5 194 ASP A N 1
ATOM 1469 C CA . ASP A 1 194 ? -11.547 -55.969 10.477 1 28.5 194 ASP A CA 1
ATOM 1470 C C . ASP A 1 194 ? -11.445 -55.438 11.906 1 28.5 194 ASP A C 1
ATOM 1472 O O . ASP A 1 194 ? -12.281 -55.75 12.75 1 28.5 194 ASP A O 1
ATOM 1476 N N . LEU A 1 195 ? -10.469 -54.531 12.273 1 25.75 195 LEU A N 1
ATOM 1477 C CA . LEU A 1 195 ? -10.594 -54.625 13.719 1 25.75 195 LEU A CA 1
ATOM 1478 C C . LEU A 1 195 ? -11.844 -53.906 14.203 1 25.75 195 LEU A C 1
ATOM 1480 O O . LEU A 1 195 ? -12.211 -52.875 13.648 1 25.75 195 LEU A O 1
ATOM 1484 N N . MET B 1 1 ? -59.031 9.172 99.562 1 28.98 1 MET B N 1
ATOM 1485 C CA . MET B 1 1 ? -58.031 8.383 98.875 1 28.98 1 MET B CA 1
ATOM 1486 C C . MET B 1 1 ? -58.562 7.82 97.562 1 28.98 1 MET B C 1
ATOM 1488 O O . MET B 1 1 ? -58.812 6.621 97.438 1 28.98 1 MET B O 1
ATOM 1492 N N . SER B 1 2 ? -59.5 8.562 96.938 1 29.39 2 SER B N 1
ATOM 1493 C CA . SER B 1 2 ? -60.5 8.367 95.875 1 29.39 2 SER B CA 1
ATOM 1494 C C . SER B 1 2 ? -59.875 8.156 94.562 1 29.39 2 SER B C 1
ATOM 1496 O O . SER B 1 2 ? -59.094 9.008 94.062 1 29.39 2 SER B O 1
ATOM 1498 N N . GLY B 1 3 ? -59.438 6.902 94.125 1 31.91 3 GLY B N 1
ATOM 1499 C CA . GLY B 1 3 ? -58.594 6.273 93.125 1 31.91 3 GLY B CA 1
ATOM 1500 C C . GLY B 1 3 ? -59.156 6.422 91.75 1 31.91 3 GLY B C 1
ATOM 1501 O O . GLY B 1 3 ? -60.094 5.738 91.375 1 31.91 3 GLY B O 1
ATOM 1502 N N . PHE B 1 4 ? -59.344 7.75 91.188 1 30.55 4 PHE B N 1
ATOM 1503 C CA . PHE B 1 4 ? -60.125 8.195 90.062 1 30.55 4 PHE B CA 1
ATOM 1504 C C . PHE B 1 4 ? -59.594 7.582 88.75 1 30.55 4 PHE B C 1
ATOM 1506 O O . PHE B 1 4 ? -58.406 7.613 88.5 1 30.55 4 PHE B O 1
ATOM 1513 N N . SER B 1 5 ? -60.188 6.465 88.188 1 32.5 5 SER B N 1
ATOM 1514 C CA . SER B 1 5 ? -60.031 5.445 87.188 1 32.5 5 SER B CA 1
ATOM 1515 C C . SER B 1 5 ? -60 6.07 85.812 1 32.5 5 SER B C 1
ATOM 1517 O O . SER B 1 5 ? -61.031 6.25 85.125 1 32.5 5 SER B O 1
ATOM 1519 N N . LEU B 1 6 ? -59.125 7.156 85.438 1 31.22 6 LEU B N 1
ATOM 1520 C CA . LEU B 1 6 ? -59.281 8.039 84.312 1 31.22 6 LEU B CA 1
ATOM 1521 C C . LEU B 1 6 ? -59.125 7.273 83 1 31.22 6 LEU B C 1
ATOM 1523 O O . LEU B 1 6 ? -58.062 6.707 82.75 1 31.22 6 LEU B O 1
ATOM 1527 N N . LEU B 1 7 ? -60.188 6.621 82.438 1 32.16 7 LEU B N 1
ATOM 1528 C CA . LEU B 1 7 ? -60.406 5.707 81.375 1 32.16 7 LEU B CA 1
ATOM 1529 C C . LEU B 1 7 ? -60.031 6.371 80 1 32.16 7 LEU B C 1
ATOM 1531 O O . LEU B 1 7 ? -60.656 7.355 79.625 1 32.16 7 LEU B O 1
ATOM 1535 N N . HIS B 1 8 ? -58.656 6.609 79.75 1 32.44 8 HIS B N 1
ATOM 1536 C CA . HIS B 1 8 ? -58.094 7.426 78.688 1 32.44 8 HIS B CA 1
ATOM 1537 C C . HIS B 1 8 ? -58.5 6.887 77.312 1 32.44 8 HIS B C 1
ATOM 1539 O O . HIS B 1 8 ? -58.281 5.707 77 1 32.44 8 HIS B O 1
ATOM 1545 N N . LEU B 1 9 ? -59.656 7.324 76.812 1 32.03 9 LEU B N 1
ATOM 1546 C CA . LEU B 1 9 ? -60.406 7.004 75.562 1 32.03 9 LEU B CA 1
ATOM 1547 C C . LEU B 1 9 ? -59.531 7.16 74.375 1 32.03 9 LEU B C 1
ATOM 1549 O O . LEU B 1 9 ? -59.062 8.266 74.062 1 32.03 9 LEU B O 1
ATOM 1553 N N . VAL B 1 10 ? -58.531 6.16 74.062 1 33.38 10 VAL B N 1
ATOM 1554 C CA . VAL B 1 10 ? -57.5 6.195 73 1 33.38 10 VAL B CA 1
ATOM 1555 C C . VAL B 1 10 ? -58.156 6.195 71.625 1 33.38 10 VAL B C 1
ATOM 1557 O O . VAL B 1 10 ? -58.781 5.211 71.25 1 33.38 10 VAL B O 1
ATOM 1560 N N . SER B 1 11 ? -58.875 7.293 71.312 1 24.61 11 SER B N 1
ATOM 1561 C CA . SER B 1 11 ? -59.656 7.344 70.062 1 24.61 11 SER B CA 1
ATOM 1562 C C . SER B 1 11 ? -58.812 7.062 68.812 1 24.61 11 SER B C 1
ATOM 1564 O O . SER B 1 11 ? -57.719 7.625 68.688 1 24.61 11 SER B O 1
ATOM 1566 N N . LYS B 1 12 ? -58.906 5.836 68.25 1 32.31 12 LYS B N 1
ATOM 1567 C CA . LYS B 1 12 ? -58.375 5.188 67.062 1 32.31 12 LYS B CA 1
ATOM 1568 C C . LYS B 1 12 ? -58.625 6.02 65.812 1 32.31 12 LYS B C 1
ATOM 1570 O O . LYS B 1 12 ? -59.75 6.16 65.375 1 32.31 12 LYS B O 1
ATOM 1575 N N . SER B 1 13 ? -58.156 7.324 65.75 1 26.11 13 SER B N 1
ATOM 1576 C CA . SER B 1 13 ? -58.5 8.188 64.625 1 26.11 13 SER B CA 1
ATOM 1577 C C . SER B 1 13 ? -58.188 7.531 63.281 1 26.11 13 SER B C 1
ATOM 1579 O O . SER B 1 13 ? -57.094 6.945 63.125 1 26.11 13 SER B O 1
ATOM 1581 N N . GLN B 1 14 ? -59.125 6.977 62.562 1 28.98 14 GLN B N 1
ATOM 1582 C CA . GLN B 1 14 ? -59.219 6.293 61.25 1 28.98 14 GLN B CA 1
ATOM 1583 C C . GLN B 1 14 ? -58.594 7.121 60.156 1 28.98 14 GLN B C 1
ATOM 1585 O O . GLN B 1 14 ? -58.906 8.312 60 1 28.98 14 GLN B O 1
ATOM 1590 N N . PRO B 1 15 ? -57.281 6.84 59.781 1 32.62 15 PRO B N 1
ATOM 1591 C CA . PRO B 1 15 ? -56.531 7.668 58.812 1 32.62 15 PRO B CA 1
ATOM 1592 C C . PRO B 1 15 ? -57.281 7.859 57.5 1 32.62 15 PRO B C 1
ATOM 1594 O O . PRO B 1 15 ? -58 6.969 57.062 1 32.62 15 PRO B O 1
ATOM 1597 N N . GLY B 1 16 ? -57.844 9.023 57.219 1 27.48 16 GLY B N 1
ATOM 1598 C CA . GLY B 1 16 ? -58.625 9.492 56.125 1 27.48 16 GLY B CA 1
ATOM 1599 C C . GLY B 1 16 ? -58.031 9.125 54.75 1 27.48 16 GLY B C 1
ATOM 1600 O O . GLY B 1 16 ? -56.844 8.844 54.656 1 27.48 16 GLY B O 1
ATOM 1601 N N . ALA B 1 17 ? -58.906 8.75 53.812 1 31.11 17 ALA B N 1
ATOM 1602 C CA . ALA B 1 17 ? -58.875 8.234 52.438 1 31.11 17 ALA B CA 1
ATOM 1603 C C . ALA B 1 17 ? -58.125 9.188 51.531 1 31.11 17 ALA B C 1
ATOM 1605 O O . ALA B 1 17 ? -58.594 10.312 51.281 1 31.11 17 ALA B O 1
ATOM 1606 N N . LEU B 1 18 ? -56.812 9.367 51.656 1 31.86 18 LEU B N 1
ATOM 1607 C CA . LEU B 1 18 ? -56.094 10.336 50.844 1 31.86 18 LEU B CA 1
ATOM 1608 C C . LEU B 1 18 ? -56.406 10.148 49.344 1 31.86 18 LEU B C 1
ATOM 1610 O O . LEU B 1 18 ? -56.531 9.016 48.875 1 31.86 18 LEU B O 1
ATOM 1614 N N . SER B 1 19 ? -57.188 11.102 48.844 1 29.52 19 SER B N 1
ATOM 1615 C CA . SER B 1 19 ? -57.688 11.203 47.469 1 29.52 19 SER B CA 1
ATOM 1616 C C . SER B 1 19 ? -56.594 10.969 46.469 1 29.52 19 SER B C 1
ATOM 1618 O O . SER B 1 19 ? -55.406 11.25 46.75 1 29.52 19 SER B O 1
ATOM 1620 N N . PRO B 1 20 ? -56.844 10.031 45.469 1 31.58 20 PRO B N 1
ATOM 1621 C CA . PRO B 1 20 ? -55.875 9.594 44.469 1 31.58 20 PRO B CA 1
ATOM 1622 C C . PRO B 1 20 ? -55.281 10.758 43.688 1 31.58 20 PRO B C 1
ATOM 1624 O O . PRO B 1 20 ? -56 11.695 43.312 1 31.58 20 PRO B O 1
ATOM 1627 N N . ARG B 1 21 ? -54.156 11.234 44.125 1 27.16 21 ARG B N 1
ATOM 1628 C CA . ARG B 1 21 ? -53.438 12.344 43.5 1 27.16 21 ARG B CA 1
ATOM 1629 C C . ARG B 1 21 ? -53.469 12.203 41.969 1 27.16 21 ARG B C 1
ATOM 1631 O O . ARG B 1 21 ? -53.25 11.109 41.438 1 27.16 21 ARG B O 1
ATOM 1638 N N . LYS B 1 22 ? -54.25 13.031 41.312 1 28.89 22 LYS B N 1
ATOM 1639 C CA . LYS B 1 22 ? -54.281 13.266 39.844 1 28.89 22 LYS B CA 1
ATOM 1640 C C . LYS B 1 22 ? -52.906 13.32 39.25 1 28.89 22 LYS B C 1
ATOM 1642 O O . LYS B 1 22 ? -52.031 14.023 39.781 1 28.89 22 LYS B O 1
ATOM 1647 N N . ARG B 1 23 ? -52.406 12.211 38.625 1 26.36 23 ARG B N 1
ATOM 1648 C CA . ARG B 1 23 ? -51.188 12.023 37.875 1 26.36 23 ARG B CA 1
ATOM 1649 C C . ARG B 1 23 ? -50.969 13.18 36.906 1 26.36 23 ARG B C 1
ATOM 1651 O O . ARG B 1 23 ? -51.812 13.438 36.031 1 26.36 23 ARG B O 1
ATOM 1658 N N . LEU B 1 24 ? -50.469 14.312 37.375 1 28.77 24 LEU B N 1
ATOM 1659 C CA . LEU B 1 24 ? -50.156 15.422 36.5 1 28.77 24 LEU B CA 1
ATOM 1660 C C . LEU B 1 24 ? -49.406 14.93 35.25 1 28.77 24 LEU B C 1
ATOM 1662 O O . LEU B 1 24 ? -48.5 14.102 35.375 1 28.77 24 LEU B O 1
ATOM 1666 N N . SER B 1 25 ? -50.031 14.953 34.094 1 29.94 25 SER B N 1
ATOM 1667 C CA . SER B 1 25 ? -49.531 14.703 32.75 1 29.94 25 SER B CA 1
ATOM 1668 C C . SER B 1 25 ? -48.219 15.453 32.5 1 29.94 25 SER B C 1
ATOM 1670 O O . SER B 1 25 ? -48.156 16.672 32.688 1 29.94 25 SER B O 1
ATOM 1672 N N . GLY B 1 26 ? -47.125 14.922 33 1 28.22 26 GLY B N 1
ATOM 1673 C CA . GLY B 1 26 ? -45.781 15.477 32.844 1 28.22 26 GLY B CA 1
ATOM 1674 C C . GLY B 1 26 ? -45.531 15.945 31.406 1 28.22 26 GLY B C 1
ATOM 1675 O O . GLY B 1 26 ? -45.719 15.18 30.453 1 28.22 26 GLY B O 1
ATOM 1676 N N . LEU B 1 27 ? -45.844 17.188 31.062 1 32.75 27 LEU B N 1
ATOM 1677 C CA . LEU B 1 27 ? -45.406 17.812 29.828 1 32.75 27 LEU B CA 1
ATOM 1678 C C . LEU B 1 27 ? -43.938 17.484 29.547 1 32.75 27 LEU B C 1
ATOM 1680 O O . LEU B 1 27 ? -43.031 17.906 30.281 1 32.75 27 LEU B O 1
ATOM 1684 N N . CYS B 1 28 ? -43.625 16.188 29.188 1 30.67 28 CYS B N 1
ATOM 1685 C CA . CYS B 1 28 ? -42.312 15.836 28.688 1 30.67 28 CYS B CA 1
ATOM 1686 C C . CYS B 1 28 ? -41.781 16.922 27.734 1 30.67 28 CYS B C 1
ATOM 1688 O O . CYS B 1 28 ? -42.344 17.141 26.672 1 30.67 28 CYS B O 1
ATOM 1690 N N . CYS B 1 29 ? -41.5 18.078 28.203 1 28.55 29 CYS B N 1
ATOM 1691 C CA . CYS B 1 29 ? -40.781 19 27.344 1 28.55 29 CYS B CA 1
ATOM 1692 C C . CYS B 1 29 ? -39.688 18.266 26.578 1 28.55 29 CYS B C 1
ATOM 1694 O O . CYS B 1 29 ? -38.812 17.641 27.172 1 28.55 29 CYS B O 1
ATOM 1696 N N . ARG B 1 30 ? -40.031 17.656 25.438 1 28.98 30 ARG B N 1
ATOM 1697 C CA . ARG B 1 30 ? -39.062 17.25 24.422 1 28.98 30 ARG B CA 1
ATOM 1698 C C . ARG B 1 30 ? -37.938 18.266 24.297 1 28.98 30 ARG B C 1
ATOM 1700 O O . ARG B 1 30 ? -38.156 19.375 23.812 1 28.98 30 ARG B O 1
ATOM 1707 N N . ILE B 1 31 ? -37.219 18.484 25.312 1 31.31 31 ILE B N 1
ATOM 1708 C CA . ILE B 1 31 ? -36 19.234 25.047 1 31.31 31 ILE B CA 1
ATOM 1709 C C . ILE B 1 31 ? -35.344 18.719 23.75 1 31.31 31 ILE B C 1
ATOM 1711 O O . ILE B 1 31 ? -35.031 17.531 23.625 1 31.31 31 ILE B O 1
ATOM 1715 N N . ARG B 1 32 ? -35.656 19.312 22.594 1 30.55 32 ARG B N 1
ATOM 1716 C CA . ARG B 1 32 ? -34.906 19.156 21.344 1 30.55 32 ARG B CA 1
ATOM 1717 C C . ARG B 1 32 ? -33.406 19.125 21.594 1 30.55 32 ARG B C 1
ATOM 1719 O O . ARG B 1 32 ? -32.844 20.109 22.078 1 30.55 32 ARG B O 1
ATOM 1726 N N . VAL B 1 33 ? -32.906 18.047 22.125 1 33.66 33 VAL B N 1
ATOM 1727 C CA . VAL B 1 33 ? -31.469 17.891 21.984 1 33.66 33 VAL B CA 1
ATOM 1728 C C . VAL B 1 33 ? -31.031 18.391 20.609 1 33.66 33 VAL B C 1
ATOM 1730 O O . VAL B 1 33 ? -31.562 17.969 19.594 1 33.66 33 VAL B O 1
ATOM 1733 N N . SER B 1 34 ? -30.672 19.641 20.531 1 33.56 34 SER B N 1
ATOM 1734 C CA . SER B 1 34 ? -30.031 20.172 19.344 1 33.56 34 SER B CA 1
ATOM 1735 C C . SER B 1 34 ? -29.172 19.125 18.656 1 33.56 34 SER B C 1
ATOM 1737 O O . SER B 1 34 ? -28.469 18.359 19.328 1 33.56 34 SER B O 1
ATOM 1739 N N . GLY B 1 35 ? -29.641 18.562 17.578 1 34.75 35 GLY B N 1
ATOM 1740 C CA . GLY B 1 35 ? -29 17.641 16.656 1 34.75 35 GLY B CA 1
ATOM 1741 C C . GLY B 1 35 ? -27.516 17.875 16.516 1 34.75 35 GLY B C 1
ATOM 1742 O O . GLY B 1 35 ? -27.031 19 16.703 1 34.75 35 GLY B O 1
ATOM 1743 N N . THR B 1 36 ? -26.641 16.938 16.859 1 36.81 36 THR B N 1
ATOM 1744 C CA . THR B 1 36 ? -25.234 16.938 16.453 1 36.81 36 THR B CA 1
ATOM 1745 C C . THR B 1 36 ? -25.047 17.547 15.07 1 36.81 36 THR B C 1
ATOM 1747 O O . THR B 1 36 ? -25.719 17.156 14.125 1 36.81 36 THR B O 1
ATOM 1750 N N . LYS B 1 37 ? -24.844 18.859 14.875 1 35 37 LYS B N 1
ATOM 1751 C CA . LYS B 1 37 ? -24.516 19.484 13.602 1 35 37 LYS B CA 1
ATOM 1752 C C . LYS B 1 37 ? -23.672 18.562 12.727 1 35 37 LYS B C 1
ATOM 1754 O O . LYS B 1 37 ? -22.56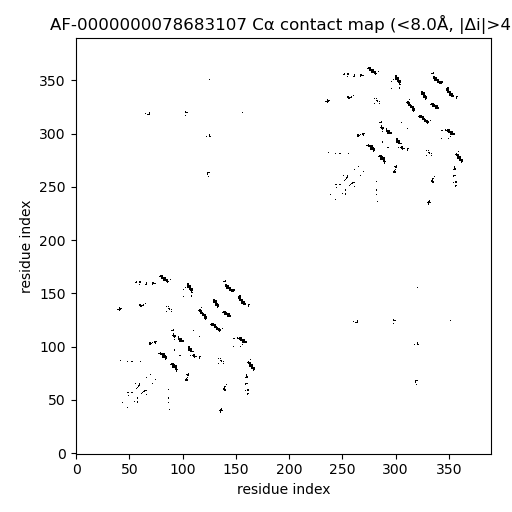2 18.188 13.109 1 35 37 LYS B O 1
ATOM 1759 N N . LYS B 1 38 ? -24.203 17.625 12.062 1 41.41 38 LYS B N 1
ATOM 1760 C CA . LYS B 1 38 ? -23.547 16.922 10.961 1 41.41 38 LYS B CA 1
ATOM 1761 C C . LYS B 1 38 ? -22.688 17.891 10.148 1 41.41 38 LYS B C 1
ATOM 1763 O O . LYS B 1 38 ? -23.188 18.844 9.555 1 41.41 38 LYS B O 1
ATOM 1768 N N . THR B 1 39 ? -21.453 18.297 10.656 1 43.25 39 THR B N 1
ATOM 1769 C CA . THR B 1 39 ? -20.578 19.156 9.875 1 43.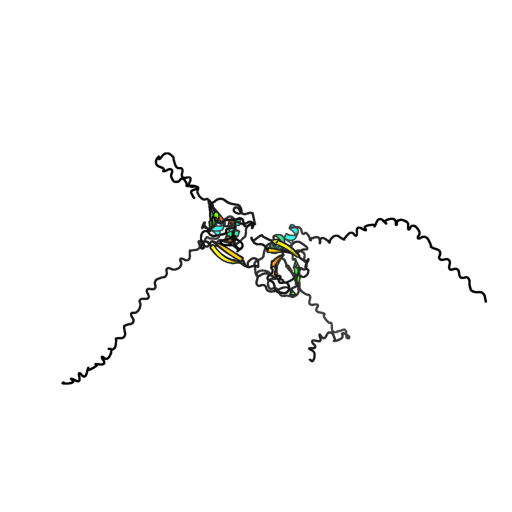25 39 THR B CA 1
ATOM 1770 C C . THR B 1 39 ? -20.719 18.844 8.383 1 43.25 39 THR B C 1
ATOM 1772 O O . THR B 1 39 ? -20.656 17.688 7.977 1 43.25 39 THR B O 1
ATOM 1775 N N . GLN B 1 40 ? -21.406 19.625 7.652 1 51.66 40 GLN B N 1
ATOM 1776 C CA . GLN B 1 40 ? -21.594 19.531 6.207 1 51.66 40 GLN B CA 1
ATOM 1777 C C . GLN B 1 40 ? -20.266 19.344 5.492 1 51.66 40 GLN B C 1
ATOM 1779 O O . GLN B 1 40 ? -19.359 20.188 5.605 1 51.66 40 GLN B O 1
ATOM 1784 N N . VAL B 1 41 ? -19.922 18.125 5.203 1 62.78 41 VAL B N 1
ATOM 1785 C CA . VAL B 1 41 ? -18.766 17.859 4.363 1 62.78 41 VAL B CA 1
ATOM 1786 C C . VAL B 1 41 ? -18.812 18.734 3.111 1 62.78 41 VAL B C 1
ATOM 1788 O O . VAL B 1 41 ? -19.859 18.844 2.475 1 62.78 41 VAL B O 1
ATOM 1791 N N . LYS B 1 42 ? -17.953 19.781 3.004 1 73.81 42 LYS B N 1
ATOM 1792 C CA . LYS B 1 42 ? -17.812 20.562 1.773 1 73.81 42 LYS B CA 1
ATOM 1793 C C . LYS B 1 42 ? -17.641 19.641 0.564 1 73.81 42 LYS B C 1
ATOM 1795 O O . LYS B 1 42 ? -16.812 18.734 0.573 1 73.81 42 LYS B O 1
ATOM 1800 N N . SER B 1 43 ? -18.688 19.656 -0.353 1 80.31 43 SER B N 1
ATOM 1801 C CA . SER B 1 43 ? -18.625 18.828 -1.555 1 80.31 43 SER B CA 1
ATOM 1802 C C . SER B 1 43 ? -18.25 19.656 -2.777 1 80.31 43 SER B C 1
ATOM 1804 O O . SER B 1 43 ? -18.688 20.797 -2.926 1 80.31 43 SER B O 1
ATOM 1806 N N . PHE B 1 44 ? -17.219 19.359 -3.432 1 87.25 44 PHE B N 1
ATOM 1807 C CA . PHE B 1 44 ? -16.781 19.953 -4.688 1 87.25 44 PHE B CA 1
ATOM 1808 C C . PHE B 1 44 ? -17.047 19.016 -5.855 1 87.25 44 PHE B C 1
ATOM 1810 O O . PHE B 1 44 ? -16.969 17.797 -5.711 1 87.25 44 PHE B O 1
ATOM 1817 N N . SER B 1 45 ? -17.438 19.672 -6.918 1 87.12 45 SER B N 1
ATOM 1818 C CA . SER B 1 45 ? -17.641 18.828 -8.102 1 87.12 45 SER B CA 1
ATOM 1819 C C . SER B 1 45 ? -16.312 18.281 -8.617 1 87.12 45 SER B C 1
ATOM 1821 O O . SER B 1 45 ? -15.266 18.922 -8.453 1 87.12 45 SER B O 1
ATOM 1823 N N . GLN B 1 46 ? -16.391 17.172 -9.242 1 90.56 46 GLN B N 1
ATOM 1824 C CA . GLN B 1 46 ? -15.203 16.547 -9.805 1 90.56 46 GLN B CA 1
ATOM 1825 C C . GLN B 1 46 ? -14.539 17.469 -10.828 1 90.56 46 GLN B C 1
ATOM 1827 O O . GLN B 1 46 ? -13.312 17.578 -10.875 1 90.56 46 GLN B O 1
ATOM 1832 N N . GLU B 1 47 ? -15.344 18.094 -11.648 1 91.25 47 GLU B N 1
ATOM 1833 C CA . GLU B 1 47 ? -14.828 19 -12.672 1 91.25 47 GLU B CA 1
ATOM 1834 C C . GLU B 1 47 ? -14.086 20.172 -12.039 1 91.25 47 GLU B C 1
ATOM 1836 O O . GLU B 1 47 ? -13.023 20.562 -12.516 1 91.25 47 GLU B O 1
ATOM 1841 N N . ASP B 1 48 ? -14.688 20.672 -11.07 1 93.38 48 ASP B N 1
ATOM 1842 C CA . ASP B 1 48 ? -14.062 21.781 -10.359 1 93.38 48 ASP B CA 1
ATOM 1843 C C . ASP B 1 48 ? -12.727 21.344 -9.742 1 93.38 48 ASP B C 1
ATOM 1845 O O . ASP B 1 48 ? -11.734 22.062 -9.82 1 93.38 48 ASP B O 1
ATOM 1849 N N . LEU B 1 49 ? -12.672 20.219 -9.156 1 95.25 49 LEU B N 1
ATOM 1850 C CA . LEU B 1 49 ? -11.469 19.734 -8.492 1 95.25 49 LEU B CA 1
ATOM 1851 C C . LEU B 1 49 ? -10.359 19.469 -9.508 1 95.25 49 LEU B C 1
ATOM 1853 O O . LEU B 1 49 ? -9.188 19.734 -9.242 1 95.25 49 LEU B O 1
ATOM 1857 N N . LYS B 1 50 ? -10.734 18.984 -10.68 1 94.75 50 LYS B N 1
ATOM 1858 C CA . LYS B 1 50 ? -9.75 18.703 -11.719 1 94.75 50 LYS B CA 1
ATOM 1859 C C . LYS B 1 50 ? -9.125 19.984 -12.25 1 94.75 50 LYS B C 1
ATOM 1861 O O . LYS B 1 50 ? -7.984 19.984 -12.719 1 94.75 50 LYS B O 1
ATOM 1866 N N . LYS B 1 51 ? -9.867 21.062 -12.133 1 94.88 51 LYS B N 1
ATOM 1867 C CA . LYS B 1 51 ? -9.344 22.359 -12.562 1 94.88 51 LYS B CA 1
ATOM 1868 C C . LYS B 1 51 ? -8.438 22.969 -11.508 1 94.88 51 LYS B C 1
ATOM 1870 O O . LYS B 1 51 ? -7.418 23.594 -11.828 1 94.88 51 LYS B O 1
ATOM 1875 N N . ARG B 1 52 ? -8.688 22.703 -10.289 1 96.69 52 ARG B N 1
ATOM 1876 C CA . ARG B 1 52 ? -8.016 23.391 -9.195 1 96.69 52 ARG B CA 1
ATOM 1877 C C . ARG B 1 52 ? -6.793 22.609 -8.727 1 96.69 52 ARG B C 1
ATOM 1879 O O . ARG B 1 52 ? -5.809 23.203 -8.273 1 96.69 52 ARG B O 1
ATOM 1886 N N . LEU B 1 53 ? -6.816 21.375 -8.836 1 98 53 LEU B N 1
ATOM 1887 C CA . LEU B 1 53 ? -5.762 20.516 -8.297 1 98 53 LEU B CA 1
ATOM 1888 C C . LEU B 1 53 ? -4.809 20.078 -9.398 1 98 53 LEU B C 1
ATOM 1890 O O . LEU B 1 53 ? -5.223 19.891 -10.547 1 98 53 LEU B O 1
ATOM 1894 N N . THR B 1 54 ? -3.543 19.953 -9 1 98.06 54 THR B N 1
ATOM 1895 C CA . THR B 1 54 ? -2.635 19.266 -9.914 1 98.06 54 THR B CA 1
ATOM 1896 C C . THR B 1 54 ? -3.037 17.812 -10.094 1 98.06 54 THR B C 1
ATOM 1898 O O . THR B 1 54 ? -3.764 17.25 -9.266 1 98.06 54 THR B O 1
ATOM 1901 N N . PRO B 1 55 ? -2.557 17.125 -11.164 1 97.69 55 PRO B N 1
ATOM 1902 C CA . PRO B 1 55 ? -2.873 15.711 -11.359 1 97.69 55 PRO B CA 1
ATOM 1903 C C . PRO B 1 55 ? -2.465 14.852 -10.164 1 97.69 55 PRO B C 1
ATOM 1905 O O . PRO B 1 55 ? -3.209 13.953 -9.766 1 97.69 55 PRO B O 1
ATOM 1908 N N . LEU B 1 56 ? -1.354 15.133 -9.602 1 97.94 56 LEU B N 1
ATOM 1909 C CA . LEU B 1 56 ? -0.901 14.359 -8.445 1 97.94 56 LEU B CA 1
ATOM 1910 C C . LEU B 1 56 ? -1.801 14.602 -7.242 1 97.94 56 LEU B C 1
ATOM 1912 O O . LEU B 1 56 ? -2.178 13.664 -6.543 1 97.94 56 LEU B O 1
ATOM 1916 N N . GLN B 1 57 ? -2.113 15.844 -7.051 1 98.69 57 GLN B N 1
ATOM 1917 C CA . GLN B 1 57 ? -3.025 16.172 -5.957 1 98.69 57 GLN B CA 1
ATOM 1918 C C . GLN B 1 57 ? -4.367 15.453 -6.133 1 98.69 57 GLN B C 1
ATOM 1920 O O . GLN B 1 57 ? -4.93 14.938 -5.168 1 98.69 57 GLN B O 1
ATOM 1925 N N . TYR B 1 58 ? -4.832 15.508 -7.348 1 98.62 58 TYR B N 1
ATOM 1926 C CA . TYR B 1 58 ? -6.102 14.844 -7.625 1 98.62 58 TYR B CA 1
ATOM 1927 C C . TYR B 1 58 ? -6 13.344 -7.379 1 98.62 58 TYR B C 1
ATOM 1929 O O . TYR B 1 58 ? -6.844 12.766 -6.695 1 98.62 58 TYR B O 1
ATOM 1937 N N . ARG B 1 59 ? -5.043 12.688 -7.828 1 97.38 59 ARG B N 1
ATOM 1938 C CA . ARG B 1 59 ? -4.855 11.25 -7.656 1 97.38 59 ARG B CA 1
ATOM 1939 C C . ARG B 1 59 ? -4.777 10.875 -6.18 1 97.38 59 ARG B C 1
ATOM 1941 O O . ARG B 1 59 ? -5.41 9.914 -5.746 1 97.38 59 ARG B O 1
ATOM 1948 N N . VAL B 1 60 ? -4.074 11.625 -5.461 1 98.25 60 VAL B N 1
ATOM 1949 C CA . VAL B 1 60 ? -3.875 11.336 -4.047 1 98.25 60 VAL B CA 1
ATOM 1950 C C . VAL B 1 60 ? -5.168 11.602 -3.277 1 98.25 60 VAL B C 1
ATOM 1952 O O . VAL B 1 60 ? -5.68 10.719 -2.588 1 98.25 60 VAL B O 1
ATOM 1955 N N . THR B 1 61 ? -5.766 12.758 -3.439 1 98.69 61 THR B N 1
ATOM 1956 C CA . THR B 1 61 ? -6.84 13.195 -2.555 1 98.69 61 THR B CA 1
ATOM 1957 C C . THR B 1 61 ? -8.172 12.586 -2.979 1 98.69 61 THR B C 1
ATOM 1959 O O . THR B 1 61 ? -9.047 12.344 -2.143 1 98.69 61 THR B O 1
ATOM 1962 N N . GLN B 1 62 ? -8.305 12.312 -4.289 1 97.94 62 GLN B N 1
ATOM 1963 C CA . GLN B 1 62 ? -9.602 11.859 -4.789 1 97.94 62 GLN B CA 1
ATOM 1964 C C . GLN B 1 62 ? -9.578 10.367 -5.113 1 97.94 62 GLN B C 1
ATOM 1966 O O . GLN B 1 62 ? -10.562 9.664 -4.895 1 97.94 62 GLN B O 1
ATOM 1971 N N . ASP B 1 63 ? -8.422 9.914 -5.551 1 95.69 63 ASP B N 1
ATOM 1972 C CA . ASP B 1 63 ? -8.344 8.516 -5.965 1 95.69 63 ASP B CA 1
ATOM 1973 C C . ASP B 1 63 ? -7.59 7.68 -4.93 1 95.69 63 ASP B C 1
ATOM 1975 O O . ASP B 1 63 ? -7.242 6.527 -5.195 1 95.69 63 ASP B O 1
ATOM 1979 N N . LYS B 1 64 ? -7.211 8.242 -3.828 1 96.62 64 LYS B N 1
ATOM 1980 C CA . LYS B 1 64 ? -6.59 7.566 -2.695 1 96.62 64 LYS B CA 1
ATOM 1981 C C . LYS B 1 64 ? -5.223 7 -3.074 1 96.62 64 LYS B C 1
ATOM 1983 O O . LYS B 1 64 ? -4.871 5.891 -2.668 1 96.62 64 LYS B O 1
ATOM 1988 N N . GLY B 1 65 ? -4.527 7.77 -3.826 1 95.06 65 GLY B N 1
ATOM 1989 C CA . GLY B 1 65 ? -3.174 7.395 -4.203 1 95.06 65 GLY B CA 1
ATOM 1990 C C . GLY B 1 65 ? -2.148 7.707 -3.133 1 95.06 65 GLY B C 1
ATOM 1991 O O . GLY B 1 65 ? -2.471 8.328 -2.117 1 95.06 65 GLY B O 1
ATOM 1992 N N . THR B 1 66 ? -0.996 7.188 -3.326 1 96.06 66 THR B N 1
ATOM 1993 C CA . THR B 1 66 ? 0.18 7.477 -2.512 1 96.06 66 THR B CA 1
ATOM 1994 C C . THR B 1 66 ? 1.315 8.016 -3.375 1 96.06 66 THR B C 1
ATOM 1996 O O . THR B 1 66 ? 1.656 7.426 -4.402 1 96.06 66 THR B O 1
ATOM 1999 N N . GLU B 1 67 ? 1.795 9.25 -3.023 1 96.62 67 GLU B N 1
ATOM 2000 C CA . GLU B 1 67 ? 2.957 9.75 -3.754 1 96.62 67 GLU B CA 1
ATOM 2001 C C . GLU B 1 67 ? 4.215 8.969 -3.389 1 96.62 67 GLU B C 1
ATOM 2003 O O . GLU B 1 67 ? 4.27 8.32 -2.342 1 96.62 67 GLU B O 1
ATOM 2008 N N . SER B 1 68 ? 5.227 9.047 -4.25 1 94.19 68 SER B N 1
ATOM 2009 C CA . SER B 1 68 ? 6.461 8.312 -4.004 1 94.19 68 SER B CA 1
ATOM 2010 C C . SER B 1 68 ? 7.168 8.82 -2.752 1 94.19 68 SER B C 1
ATOM 2012 O O . SER B 1 68 ? 7.215 10.023 -2.508 1 94.19 68 SER B O 1
ATOM 2014 N N . ALA B 1 69 ? 7.738 7.832 -2.043 1 96.12 69 ALA B N 1
ATOM 2015 C CA . ALA B 1 69 ? 8.5 8.195 -0.851 1 96.12 69 ALA B CA 1
ATOM 2016 C C . ALA B 1 69 ? 9.633 9.148 -1.196 1 96.12 69 ALA B C 1
ATOM 2018 O O . ALA B 1 69 ? 10.281 9.008 -2.236 1 96.12 69 ALA B O 1
ATOM 2019 N N . PHE B 1 70 ? 9.812 10.211 -0.319 1 97.06 70 PHE B N 1
ATOM 2020 C CA . PHE B 1 70 ? 10.93 11.148 -0.335 1 97.06 70 PHE B CA 1
ATOM 2021 C C . PHE B 1 70 ? 10.805 12.125 -1.497 1 97.06 70 PHE B C 1
ATOM 2023 O O . PHE B 1 70 ? 11.727 12.898 -1.771 1 97.06 70 PHE B O 1
ATOM 2030 N N . SER B 1 71 ? 9.672 12.125 -2.172 1 96.88 71 SER B N 1
ATOM 2031 C CA . SER B 1 71 ? 9.5 13 -3.328 1 96.88 71 SER B CA 1
ATOM 2032 C C . SER B 1 71 ? 8.625 14.203 -2.988 1 96.88 71 SER B C 1
ATOM 2034 O O . SER B 1 71 ? 8.586 15.18 -3.742 1 96.88 71 SER B O 1
ATOM 2036 N N . GLY B 1 72 ? 7.984 14.195 -1.895 1 98.12 72 GLY B N 1
ATOM 2037 C CA . GLY B 1 72 ? 6.996 15.211 -1.578 1 98.12 72 GLY B CA 1
ATOM 2038 C C . GLY B 1 72 ? 7.609 16.5 -1.081 1 98.12 72 GLY B C 1
ATOM 2039 O O . GLY B 1 72 ? 8.633 16.484 -0.389 1 98.12 72 GLY B O 1
ATOM 2040 N N . GLU B 1 73 ? 6.879 17.531 -1.355 1 98 73 GLU B N 1
ATOM 2041 C CA . GLU B 1 73 ? 7.336 18.891 -1.04 1 98 73 GLU B CA 1
ATOM 2042 C C . GLU B 1 73 ? 7.531 19.062 0.462 1 98 73 GLU B C 1
ATOM 2044 O O . GLU B 1 73 ? 8.438 19.781 0.895 1 98 73 GLU B O 1
ATOM 2049 N N . PHE B 1 74 ? 6.762 18.391 1.269 1 98.75 74 PHE B N 1
ATOM 2050 C CA . PHE B 1 74 ? 6.75 18.703 2.691 1 98.75 74 PHE B CA 1
ATOM 2051 C C . PHE B 1 74 ? 7.465 17.625 3.492 1 98.75 74 PHE B C 1
ATOM 2053 O O . PHE B 1 74 ? 7.461 17.656 4.723 1 98.75 74 PHE B O 1
ATOM 2060 N N . THR B 1 75 ? 8.031 16.703 2.814 1 98.31 75 THR B N 1
ATOM 2061 C CA . THR B 1 75 ? 8.719 15.617 3.494 1 98.31 75 THR B CA 1
ATOM 2062 C C . THR B 1 75 ? 9.797 16.156 4.434 1 98.31 75 THR B C 1
ATOM 2064 O O . THR B 1 75 ? 9.859 15.773 5.602 1 98.31 75 THR B O 1
ATOM 2067 N N . HIS B 1 76 ? 10.508 17.172 3.973 1 98 76 HIS B N 1
ATOM 2068 C CA . HIS B 1 76 ? 11.617 17.688 4.758 1 98 76 HIS B CA 1
ATOM 2069 C C . HIS B 1 76 ? 11.359 19.125 5.188 1 98 76 HIS B C 1
ATOM 2071 O O . HIS B 1 76 ? 12.273 19.812 5.652 1 98 76 HIS B O 1
ATOM 2077 N N . HIS B 1 77 ? 10.25 19.641 4.906 1 98.06 77 HIS B N 1
ATOM 2078 C CA . HIS B 1 77 ? 9.875 21 5.25 1 98.06 77 HIS B CA 1
ATOM 2079 C C . HIS B 1 77 ? 9.797 21.188 6.762 1 98.06 77 HIS B C 1
ATOM 2081 O O . HIS B 1 77 ? 9.148 20.406 7.457 1 98.06 77 HIS B O 1
ATOM 2087 N N . LYS B 1 78 ? 10.438 22.25 7.336 1 97.38 78 LYS B N 1
ATOM 2088 C CA . LYS B 1 78 ? 10.57 22.359 8.789 1 97.38 78 LYS B CA 1
ATOM 2089 C C . LYS B 1 78 ? 10.07 23.719 9.281 1 97.38 78 LYS B C 1
ATOM 2091 O O . LYS B 1 78 ? 10.133 24 10.484 1 97.38 78 LYS B O 1
ATOM 2096 N N . ASP B 1 79 ? 9.648 24.578 8.391 1 97.5 79 ASP B N 1
ATOM 2097 C CA . ASP B 1 79 ? 9.188 25.891 8.812 1 97.5 79 ASP B CA 1
ATOM 2098 C C . ASP B 1 79 ? 8.055 25.781 9.82 1 97.5 79 ASP B C 1
ATOM 2100 O O . ASP B 1 79 ? 7.281 24.828 9.797 1 97.5 79 ASP B O 1
ATOM 2104 N N . GLU B 1 80 ? 8.008 26.797 10.695 1 98 80 GLU B N 1
ATOM 2105 C CA . GLU B 1 80 ? 6.906 26.844 11.656 1 98 80 GLU B CA 1
ATOM 2106 C C . GLU B 1 80 ? 5.609 27.281 10.984 1 98 80 GLU B C 1
ATOM 2108 O O . GLU B 1 80 ? 5.602 28.219 10.195 1 98 80 GLU B O 1
ATOM 2113 N N . GLY B 1 81 ? 4.586 26.547 11.219 1 98.44 81 GLY B N 1
ATOM 2114 C CA . GLY B 1 81 ? 3.295 26.891 10.648 1 98.44 81 GLY B CA 1
ATOM 2115 C C . GLY B 1 81 ? 2.275 25.766 10.758 1 98.44 81 GLY B C 1
ATOM 2116 O O . GLY B 1 81 ? 2.352 24.938 11.672 1 98.44 81 GLY B O 1
ATOM 2117 N N . THR B 1 82 ? 1.231 25.859 9.953 1 98.81 82 THR B N 1
ATOM 2118 C CA . THR B 1 82 ? 0.121 24.922 9.961 1 98.81 82 THR B CA 1
ATOM 2119 C C . THR B 1 82 ? -0.008 24.234 8.602 1 98.81 82 THR B C 1
ATOM 2121 O O . THR B 1 82 ? 0.048 24.875 7.562 1 98.81 82 THR B O 1
ATOM 2124 N N . TYR B 1 83 ? -0.105 22.938 8.664 1 98.88 83 TYR B N 1
ATOM 2125 C CA . TYR B 1 83 ? -0.464 22.172 7.473 1 98.88 83 TYR B CA 1
ATOM 2126 C C . TYR B 1 83 ? -1.977 22.031 7.352 1 98.88 83 TYR B C 1
ATOM 2128 O O . TYR B 1 83 ? -2.656 21.688 8.32 1 98.88 83 TYR B O 1
ATOM 2136 N N . ALA B 1 84 ? -2.432 22.281 6.145 1 98.88 84 ALA B N 1
ATOM 2137 C CA . ALA B 1 84 ? -3.871 22.281 5.898 1 98.88 84 ALA B CA 1
ATOM 2138 C C . ALA B 1 84 ? -4.227 21.391 4.707 1 98.88 84 ALA B C 1
ATOM 2140 O O . ALA B 1 84 ? -3.361 21.047 3.898 1 98.88 84 ALA B O 1
ATOM 2141 N N . CYS B 1 85 ? -5.473 20.984 4.629 1 98.75 85 CYS B N 1
ATOM 2142 C CA . CYS B 1 85 ? -5.992 20.219 3.506 1 98.75 85 CYS B CA 1
ATOM 2143 C C . CYS B 1 85 ? -5.883 21 2.205 1 98.75 85 CYS B C 1
ATOM 2145 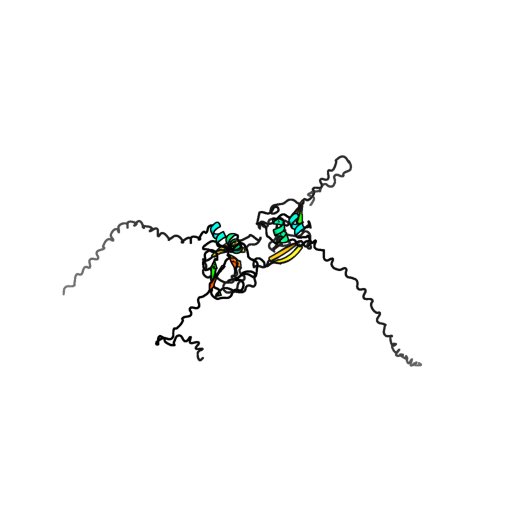O O . CYS B 1 85 ? -6.402 22.109 2.104 1 98.75 85 CYS B O 1
ATOM 2147 N N . VAL B 1 86 ? -5.316 20.406 1.246 1 98.69 86 VAL B N 1
ATOM 2148 C CA . VAL B 1 86 ? -5.074 21.125 -0.002 1 98.69 86 VAL B CA 1
ATOM 2149 C C . VAL B 1 86 ? -6.398 21.359 -0.721 1 98.69 86 VAL B C 1
ATOM 2151 O O . VAL B 1 86 ? -6.516 22.297 -1.523 1 98.69 86 VAL B O 1
ATOM 2154 N N . VAL B 1 87 ? -7.375 20.547 -0.399 1 98.44 87 VAL B N 1
ATOM 2155 C CA . VAL B 1 87 ? -8.641 20.609 -1.116 1 98.44 87 VAL B CA 1
ATOM 2156 C C . VAL B 1 87 ? -9.531 21.688 -0.513 1 98.44 87 VAL B C 1
ATOM 2158 O O . VAL B 1 87 ? -10.094 22.516 -1.237 1 98.44 87 VAL B O 1
ATOM 2161 N N . CYS B 1 88 ? -9.586 21.812 0.805 1 97.81 88 CYS B N 1
ATOM 2162 C CA . CYS B 1 88 ? -10.586 22.719 1.383 1 97.81 88 CYS B CA 1
ATOM 2163 C C . CYS B 1 88 ? -9.938 23.688 2.367 1 97.81 88 CYS B C 1
ATOM 2165 O O . CYS B 1 88 ? -10.633 24.484 3 1 97.81 88 CYS B O 1
ATOM 2167 N N . ALA B 1 89 ? -8.711 23.594 2.629 1 97.62 89 ALA B N 1
ATOM 2168 C CA . ALA B 1 89 ? -7.898 24.531 3.412 1 97.62 89 ALA B CA 1
ATOM 2169 C C . ALA B 1 89 ? -8.125 24.328 4.906 1 97.62 89 ALA B C 1
ATOM 2171 O O . ALA B 1 89 ? -7.602 25.078 5.727 1 97.62 89 ALA B O 1
ATOM 2172 N N . ALA B 1 90 ? -8.805 23.281 5.305 1 98.12 90 ALA B N 1
ATOM 2173 C CA . ALA B 1 90 ? -8.992 23 6.727 1 98.12 90 ALA B CA 1
ATOM 2174 C C . ALA B 1 90 ? -7.66 22.734 7.414 1 98.12 90 ALA B C 1
ATOM 2176 O O . ALA B 1 90 ? -6.828 21.984 6.895 1 98.12 90 ALA B O 1
ATOM 2177 N N . PRO B 1 91 ? -7.438 23.328 8.602 1 98.69 91 PRO B N 1
ATOM 2178 C CA . PRO B 1 91 ? -6.207 23.031 9.336 1 98.69 91 PRO B CA 1
ATOM 2179 C C . PRO B 1 91 ? -6.164 21.594 9.852 1 98.69 91 PRO B C 1
ATOM 2181 O O . PRO B 1 91 ? -7.18 21.062 10.32 1 98.69 91 PRO B O 1
ATOM 2184 N N . LEU B 1 92 ? -4.992 20.984 9.727 1 98.88 92 LEU B N 1
ATOM 2185 C CA . LEU B 1 92 ? -4.891 19.562 10.07 1 98.88 92 LEU B CA 1
ATOM 2186 C C . LEU B 1 92 ? -3.803 19.344 11.109 1 98.88 92 LEU B C 1
ATOM 2188 O O . LEU B 1 92 ? -4.055 18.719 12.148 1 98.88 92 LEU B O 1
ATOM 2192 N N . PHE B 1 93 ? -2.619 19.891 10.812 1 98.88 93 PHE B N 1
ATOM 2193 C CA . PHE B 1 93 ? -1.466 19.594 11.656 1 98.88 93 PHE B CA 1
ATOM 2194 C C . PHE B 1 93 ? -0.664 20.859 11.93 1 98.88 93 PHE B C 1
ATOM 2196 O O . PHE B 1 93 ? -0.527 21.719 11.062 1 98.88 93 PHE B O 1
ATOM 2203 N N . SER B 1 94 ? -0.089 20.906 13.109 1 98.69 94 SER B N 1
ATOM 2204 C CA . SER B 1 94 ? 0.918 21.906 13.43 1 98.69 94 SER B CA 1
ATOM 2205 C C . SER B 1 94 ? 2.314 21.438 13.047 1 98.69 94 SER B C 1
ATOM 2207 O O . SER B 1 94 ? 2.635 20.25 13.18 1 98.69 94 SER B O 1
ATOM 2209 N N . SER B 1 95 ? 3.17 22.375 12.617 1 98.56 95 SER B N 1
ATOM 2210 C CA . SER B 1 95 ? 4.559 22.031 12.344 1 98.56 95 SER B CA 1
ATOM 2211 C C . SER B 1 95 ? 5.254 21.484 13.586 1 98.56 95 SER B C 1
ATOM 2213 O O . SER B 1 95 ? 6.195 20.688 13.477 1 98.56 95 SER B O 1
ATOM 2215 N N . HIS B 1 96 ? 4.801 21.766 14.75 1 98.12 96 HIS B N 1
ATOM 2216 C CA . HIS B 1 96 ? 5.402 21.312 16 1 98.12 96 HIS B CA 1
ATOM 2217 C C . HIS B 1 96 ? 5.156 19.828 16.219 1 98.12 96 HIS B C 1
ATOM 2219 O O . HIS B 1 96 ? 5.852 19.172 17 1 98.12 96 HIS B O 1
ATOM 2225 N N . ALA B 1 97 ? 4.145 19.25 15.586 1 98.62 97 ALA B N 1
ATOM 2226 C CA . ALA B 1 97 ? 3.824 17.844 15.734 1 98.62 97 ALA B CA 1
ATOM 2227 C C . ALA B 1 97 ? 4.578 17 14.711 1 98.62 97 ALA B C 1
ATOM 2229 O O . ALA B 1 97 ? 4.523 15.766 14.75 1 98.62 97 ALA B O 1
ATOM 2230 N N . LYS B 1 98 ? 5.211 17.656 13.758 1 98.81 98 LYS B N 1
ATOM 2231 C CA . LYS B 1 98 ? 5.922 16.938 12.703 1 98.81 98 LYS B CA 1
ATOM 2232 C C . LYS B 1 98 ? 7.227 16.344 13.219 1 98.81 98 LYS B C 1
ATOM 2234 O O . LYS B 1 98 ? 7.945 16.984 13.984 1 98.81 98 LYS B O 1
ATOM 2239 N N . PHE B 1 99 ? 7.504 15.148 12.844 1 98.69 99 PHE B N 1
ATOM 2240 C CA . PHE B 1 99 ? 8.758 14.516 13.219 1 98.69 99 PHE B CA 1
ATOM 2241 C C . PHE B 1 99 ? 9.305 13.672 12.07 1 98.69 99 PHE B C 1
ATOM 2243 O O . PHE B 1 99 ? 8.602 13.414 11.094 1 98.69 99 PHE B O 1
ATOM 2250 N N . ASN B 1 100 ? 10.57 13.391 12.133 1 98.06 100 ASN B N 1
ATOM 2251 C CA . ASN B 1 100 ? 11.203 12.562 11.117 1 98.06 100 ASN B CA 1
ATOM 2252 C C . ASN B 1 100 ? 10.992 11.078 11.398 1 98.06 100 ASN B C 1
ATOM 2254 O O . ASN B 1 100 ? 11.672 10.5 12.25 1 98.06 100 ASN B O 1
ATOM 2258 N N . SER B 1 101 ? 10.133 10.484 10.68 1 97.56 101 SER B N 1
ATOM 2259 C CA . SER B 1 101 ? 9.836 9.07 10.875 1 97.56 101 SER B CA 1
ATOM 2260 C C . SER B 1 101 ? 10.75 8.188 10.031 1 97.56 101 SER B C 1
ATOM 2262 O O . SER B 1 101 ? 10.812 6.973 10.242 1 97.56 101 SER B O 1
ATOM 2264 N N . GLY B 1 102 ? 11.398 8.758 9.047 1 96.31 102 GLY B N 1
ATOM 2265 C CA . GLY B 1 102 ? 12.219 7.992 8.125 1 96.31 102 GLY B CA 1
ATOM 2266 C C . GLY B 1 102 ? 11.406 7.297 7.047 1 96.31 102 GLY B C 1
ATOM 2267 O O . GLY B 1 102 ? 11.969 6.641 6.164 1 96.31 102 GLY B O 1
ATOM 2268 N N . SER B 1 103 ? 10.141 7.449 7.023 1 96.5 103 SER B N 1
ATOM 2269 C CA . SER B 1 103 ? 9.258 6.754 6.094 1 96.5 103 SER B CA 1
ATOM 2270 C C . SER B 1 103 ? 9.344 7.344 4.691 1 96.5 103 SER B C 1
ATOM 2272 O O . SER B 1 103 ? 9.008 6.68 3.711 1 96.5 103 SER B O 1
ATOM 2274 N N . GLY B 1 104 ? 9.734 8.578 4.617 1 97.69 104 GLY B N 1
ATOM 2275 C CA . GLY B 1 104 ? 9.797 9.242 3.326 1 97.69 104 GLY B CA 1
ATOM 2276 C C . GLY B 1 104 ? 8.594 10.117 3.043 1 97.69 104 GLY B C 1
ATOM 2277 O O . GLY B 1 104 ? 8.508 10.734 1.982 1 97.69 104 GLY B O 1
ATOM 2278 N N . TRP B 1 105 ? 7.668 10.211 3.947 1 98.69 105 TRP B N 1
ATOM 2279 C CA . TRP B 1 105 ? 6.496 11.086 3.908 1 98.69 105 TRP B CA 1
ATOM 2280 C C . TRP B 1 105 ? 6.406 11.93 5.172 1 98.69 105 TRP B C 1
ATOM 2282 O O . TRP B 1 105 ? 6.941 11.555 6.219 1 98.69 105 TRP B O 1
ATOM 2292 N N . PRO B 1 106 ? 5.738 13.156 5.074 1 98.75 106 PRO B N 1
ATOM 2293 C CA . PRO B 1 106 ? 5.508 13.867 6.336 1 98.75 106 PRO B CA 1
ATOM 2294 C C . PRO B 1 106 ? 4.773 13.008 7.367 1 98.75 106 PRO B C 1
ATOM 2296 O O . PRO B 1 106 ? 3.807 12.32 7.031 1 98.75 106 PRO B O 1
ATOM 2299 N N . SER B 1 107 ? 5.301 13.094 8.562 1 98.88 107 SER B N 1
ATOM 2300 C CA . SER B 1 107 ? 4.727 12.336 9.664 1 98.88 107 SER B CA 1
ATOM 2301 C C . SER B 1 107 ? 4.43 13.242 10.859 1 98.88 107 SER B C 1
ATOM 2303 O O . SER B 1 107 ? 5.23 14.117 11.195 1 98.88 107 SER B O 1
ATOM 2305 N N . PHE B 1 108 ? 3.279 13.078 11.359 1 98.94 108 PHE B N 1
ATOM 2306 C CA . PHE B 1 108 ? 2.852 13.898 12.484 1 98.94 108 PHE B CA 1
ATOM 2307 C C . PHE B 1 108 ? 2.436 13.031 13.664 1 98.94 108 PHE B C 1
ATOM 2309 O O . PHE B 1 108 ? 1.797 11.992 13.484 1 98.94 108 PHE B O 1
ATOM 2316 N N . SER B 1 109 ? 2.723 13.492 14.844 1 98.88 109 SER B N 1
ATOM 2317 C CA . SER B 1 109 ? 2.438 12.719 16.047 1 98.88 109 SER B CA 1
ATOM 2318 C C . SER B 1 109 ? 1.064 13.062 16.609 1 98.88 109 SER B C 1
ATOM 2320 O O . SER B 1 109 ? 0.552 12.352 17.484 1 98.88 109 SER B O 1
ATOM 2322 N N . ASP B 1 110 ? 0.538 14.164 16.109 1 98.62 110 ASP B N 1
ATOM 2323 C CA . ASP B 1 110 ? -0.74 14.617 16.641 1 98.62 110 ASP B CA 1
ATOM 2324 C C . ASP B 1 110 ? -1.496 15.469 15.633 1 98.62 110 ASP B C 1
ATOM 2326 O O . ASP B 1 110 ? -0.917 15.93 14.648 1 98.62 110 ASP B O 1
ATOM 2330 N N . LEU B 1 111 ? -2.789 15.609 15.898 1 98.69 111 LEU B N 1
ATOM 2331 C CA . LEU B 1 111 ? -3.668 16.469 15.117 1 98.69 111 LEU B CA 1
ATOM 2332 C C . LEU B 1 111 ? -3.816 17.844 15.781 1 98.69 111 LEU B C 1
ATOM 2334 O O . LEU B 1 111 ? -3.662 17.969 17 1 98.69 111 LEU B O 1
ATOM 2338 N N . LEU B 1 112 ? -4.086 18.812 14.938 1 97.81 112 LEU B N 1
ATOM 2339 C CA . LEU B 1 112 ? -4.445 20.094 15.523 1 97.81 112 LEU B CA 1
ATOM 2340 C C . LEU B 1 112 ? -5.758 20 16.297 1 97.81 112 LEU B C 1
ATOM 2342 O O . LEU B 1 112 ? -5.879 20.547 17.391 1 97.81 112 LEU B O 1
ATOM 2346 N N . LYS B 1 113 ? -6.703 19.391 15.68 1 97 113 LYS B N 1
ATOM 2347 C CA . LYS B 1 113 ? -7.996 19.094 16.281 1 97 113 LYS B CA 1
ATOM 2348 C C . LYS B 1 113 ? -8.406 17.641 16.016 1 97 113 LYS B C 1
ATOM 2350 O O . LYS B 1 113 ? -8.352 17.172 14.883 1 97 113 LYS B O 1
ATOM 2355 N N . LYS B 1 114 ? -8.922 16.953 16.969 1 95.31 114 LYS B N 1
ATOM 2356 C CA . LYS B 1 114 ? -9.234 15.523 16.875 1 95.31 114 LYS B CA 1
ATOM 2357 C C . LYS B 1 114 ? -10.305 15.258 15.82 1 95.31 114 LYS B C 1
ATOM 2359 O O . LYS B 1 114 ? -10.273 14.227 15.148 1 95.31 114 LYS B O 1
ATOM 2364 N N . ASP B 1 115 ? -11.172 16.219 15.633 1 96.94 115 ASP B N 1
ATOM 2365 C CA . ASP B 1 115 ? -12.281 15.992 14.711 1 96.94 115 ASP B CA 1
ATOM 2366 C C . ASP B 1 115 ? -11.93 16.469 13.305 1 96.94 115 ASP B C 1
ATOM 2368 O O . ASP B 1 115 ? -12.797 16.5 12.422 1 96.94 115 ASP B O 1
ATOM 2372 N N . SER B 1 116 ? -10.711 16.75 13.086 1 98.12 116 SER B N 1
ATOM 2373 C CA . SER B 1 116 ? -10.312 17.297 11.797 1 98.12 116 SER B CA 1
ATOM 2374 C C . SER B 1 116 ? -10.18 16.203 10.75 1 98.12 116 SER B C 1
ATOM 2376 O O . SER B 1 116 ? -10.117 16.484 9.547 1 98.12 116 SER B O 1
ATOM 2378 N N . ILE B 1 117 ? -10.219 14.922 11.266 1 98.69 117 ILE B N 1
ATOM 2379 C CA . ILE B 1 117 ? -10.047 13.82 10.32 1 98.69 117 ILE B CA 1
ATOM 2380 C C . ILE B 1 117 ? -11.133 12.766 10.555 1 98.69 117 ILE B C 1
ATOM 2382 O O . ILE B 1 117 ? -11.82 12.789 11.578 1 98.69 117 ILE B O 1
ATOM 2386 N N . THR B 1 118 ? -11.305 11.938 9.523 1 98.5 118 THR B N 1
ATOM 2387 C CA . THR B 1 118 ? -12.031 10.68 9.656 1 98.5 118 THR B CA 1
ATOM 2388 C C . THR B 1 118 ? -11.102 9.492 9.445 1 98.5 118 THR B C 1
ATOM 2390 O O . THR B 1 118 ? -10.164 9.562 8.641 1 98.5 118 THR B O 1
ATOM 2393 N N . GLU B 1 119 ? -11.352 8.445 10.219 1 98.25 119 GLU B N 1
ATOM 2394 C CA . GLU B 1 119 ? -10.609 7.195 10.086 1 98.25 119 GLU B CA 1
ATOM 2395 C C . GLU B 1 119 ? -11.484 6.098 9.484 1 98.25 119 GLU B C 1
ATOM 2397 O O . GLU B 1 119 ? -12.664 5.984 9.82 1 98.25 119 GLU B O 1
ATOM 2402 N N . SER B 1 120 ? -10.914 5.309 8.516 1 98.31 120 SER B N 1
ATOM 2403 C CA . SER B 1 120 ? -11.617 4.16 7.953 1 98.31 120 SER B CA 1
ATOM 2404 C C . SER B 1 120 ? -10.656 2.998 7.707 1 98.31 120 SER B C 1
ATOM 2406 O O . SER B 1 120 ? -9.477 3.209 7.43 1 98.31 120 SER B O 1
ATOM 2408 N N . ASP B 1 121 ? -11.227 1.762 7.797 1 96.94 121 ASP B N 1
ATOM 2409 C CA . ASP B 1 121 ? -10.43 0.57 7.516 1 96.94 121 ASP B CA 1
ATOM 2410 C C . ASP B 1 121 ? -10.062 0.49 6.035 1 96.94 121 ASP B C 1
ATOM 2412 O O . ASP B 1 121 ? -10.898 0.743 5.168 1 96.94 121 ASP B O 1
ATOM 2416 N N . ASP B 1 122 ? -8.82 0.18 5.773 1 95.81 122 ASP B N 1
ATOM 2417 C CA . ASP B 1 122 ? -8.312 0.005 4.418 1 95.81 122 ASP B CA 1
ATOM 2418 C C . ASP B 1 122 ? -7.66 -1.365 4.25 1 95.81 122 ASP B C 1
ATOM 2420 O O . ASP B 1 122 ? -6.68 -1.679 4.926 1 95.81 122 ASP B O 1
ATOM 2424 N N . PHE B 1 123 ? -8.117 -2.146 3.26 1 90.31 123 PHE B N 1
ATOM 2425 C CA . PHE B 1 123 ? -7.582 -3.475 2.986 1 90.31 123 PHE B CA 1
ATOM 2426 C C . PHE B 1 123 ? -7.043 -3.561 1.564 1 90.31 123 PHE B C 1
ATOM 2428 O O . PHE B 1 123 ? -6.848 -4.656 1.033 1 90.31 123 PHE B O 1
ATOM 2435 N N . SER B 1 124 ? -6.762 -2.451 0.983 1 90.75 124 SER B N 1
ATOM 2436 C CA . SER B 1 124 ? -6.559 -2.365 -0.459 1 90.75 124 SER B CA 1
ATOM 2437 C C . SER B 1 124 ? -5.215 -2.959 -0.862 1 90.75 124 SER B C 1
ATOM 2439 O O . SER B 1 124 ? -4.953 -3.172 -2.049 1 90.75 124 SER B O 1
ATOM 2441 N N . ILE B 1 125 ? -4.391 -3.301 0.099 1 91 125 ILE B N 1
ATOM 2442 C CA . ILE B 1 125 ? -3.086 -3.838 -0.274 1 91 125 ILE B CA 1
ATOM 2443 C C . ILE B 1 125 ? -2.885 -5.203 0.375 1 91 125 ILE B C 1
ATOM 2445 O O . ILE B 1 125 ? -1.753 -5.672 0.521 1 91 125 ILE B O 1
ATOM 2449 N N . GLY B 1 126 ? -4 -5.828 0.92 1 88.88 126 GLY B N 1
ATOM 2450 C CA . GLY B 1 126 ? -3.939 -7.199 1.405 1 88.88 126 GLY B CA 1
ATOM 2451 C C . GLY B 1 126 ? -3.754 -7.289 2.908 1 88.88 126 GLY B C 1
ATOM 2452 O O . GLY B 1 126 ? -3.748 -8.383 3.473 1 88.88 126 GLY B O 1
ATOM 2453 N N . ILE B 1 127 ? -3.494 -6.152 3.457 1 89.44 127 ILE B N 1
ATOM 2454 C CA . ILE B 1 127 ? -3.395 -6.098 4.91 1 89.44 127 ILE B CA 1
ATOM 2455 C C . ILE B 1 127 ? -4.242 -4.945 5.445 1 89.44 127 ILE B C 1
ATOM 2457 O O . ILE B 1 127 ? -4.559 -4.008 4.711 1 89.44 127 ILE B O 1
ATOM 2461 N N . HIS B 1 128 ? -4.613 -5.125 6.652 1 90.75 128 HIS B N 1
ATOM 2462 C CA . HIS B 1 128 ? -5.43 -4.086 7.266 1 90.75 128 HIS B CA 1
ATOM 2463 C C . HIS B 1 128 ? -4.598 -2.859 7.609 1 90.75 128 HIS B C 1
ATOM 2465 O O . HIS B 1 128 ? -3.57 -2.969 8.281 1 90.75 128 HIS B O 1
ATOM 2471 N N . ARG B 1 129 ? -5.09 -1.664 7.195 1 94.12 129 ARG B N 1
ATOM 2472 C CA . ARG B 1 129 ? -4.562 -0.362 7.59 1 94.12 129 ARG B CA 1
ATOM 2473 C C . ARG B 1 129 ? -5.691 0.601 7.945 1 94.12 129 ARG B C 1
ATOM 2475 O O . ARG B 1 129 ? -6.859 0.333 7.656 1 94.12 129 ARG B O 1
ATOM 2482 N N . LEU B 1 130 ? -5.277 1.678 8.648 1 97.88 130 LEU B N 1
ATOM 2483 C CA . LEU B 1 130 ? -6.258 2.709 8.969 1 97.88 130 LEU B CA 1
ATOM 2484 C C . LEU B 1 130 ? -6.047 3.949 8.109 1 97.88 130 LEU B C 1
ATOM 2486 O O . LEU B 1 130 ? -5.074 4.684 8.297 1 97.88 130 LEU B O 1
ATOM 2490 N N . GLU B 1 131 ? -7 4.195 7.211 1 98.44 131 GLU B N 1
ATOM 2491 C CA . GLU B 1 131 ? -6.961 5.379 6.355 1 98.44 131 GLU B CA 1
ATOM 2492 C C . GLU B 1 131 ? -7.41 6.621 7.117 1 98.44 131 GLU B C 1
ATOM 2494 O O . GLU B 1 131 ? -8.359 6.57 7.898 1 98.44 131 GLU B O 1
ATOM 2499 N N . VAL B 1 132 ? -6.719 7.727 6.828 1 98.81 132 VAL B N 1
ATOM 2500 C CA . VAL B 1 132 ? -7.09 9.023 7.391 1 98.81 132 VAL B CA 1
ATOM 2501 C C . VAL B 1 132 ? -7.496 9.977 6.266 1 98.81 132 VAL B C 1
ATOM 2503 O O . VAL B 1 132 ? -6.766 10.133 5.285 1 98.81 132 VAL B O 1
ATOM 2506 N N . ALA B 1 133 ? -8.656 10.633 6.441 1 98.88 133 ALA B N 1
ATOM 2507 C CA . ALA B 1 133 ? -9.18 11.578 5.465 1 98.88 133 ALA B CA 1
ATOM 2508 C C . ALA B 1 133 ? -9.633 12.875 6.137 1 98.88 133 ALA B C 1
ATOM 2510 O O . ALA B 1 133 ? -9.906 12.891 7.336 1 98.88 133 ALA B O 1
ATOM 2511 N N . CYS B 1 134 ? -9.633 13.922 5.391 1 98.69 134 CYS B N 1
ATOM 2512 C CA . CYS B 1 134 ? -10.133 15.195 5.891 1 98.69 134 CYS B CA 1
ATOM 2513 C C . CYS B 1 134 ? -11.609 15.102 6.25 1 98.69 134 CYS B C 1
ATOM 2515 O O . CYS B 1 134 ? -12.43 14.68 5.434 1 98.69 134 CYS B O 1
ATOM 2517 N N . SER B 1 135 ? -11.938 15.547 7.434 1 98.31 135 SER B N 1
ATOM 2518 C CA . SER B 1 135 ? -13.312 15.422 7.898 1 98.31 135 SER B CA 1
ATOM 2519 C C . SER B 1 135 ? -14.234 16.406 7.184 1 98.31 135 SER B C 1
ATOM 2521 O O . SER B 1 135 ? -15.438 16.172 7.082 1 98.31 135 SER B O 1
ATOM 2523 N N . GLN B 1 136 ? -13.672 17.422 6.703 1 97.44 136 GLN B N 1
ATOM 2524 C CA . GLN B 1 136 ? -14.484 18.5 6.125 1 97.44 136 GLN B CA 1
ATOM 2525 C C . GLN B 1 136 ? -14.859 18.172 4.68 1 97.44 136 GLN B C 1
ATOM 2527 O O . GLN B 1 136 ? -15.977 18.469 4.246 1 97.44 136 GLN B O 1
ATOM 2532 N N . CYS B 1 137 ? -13.961 17.531 3.924 1 97.56 137 CYS B N 1
ATOM 2533 C CA . CYS B 1 137 ? -14.266 17.391 2.504 1 97.56 137 CYS B CA 1
ATOM 2534 C C . CYS B 1 137 ? -14.078 15.953 2.043 1 97.56 137 CYS B C 1
ATOM 2536 O O . CYS B 1 137 ? -14.359 15.633 0.887 1 97.56 137 CYS B O 1
ATOM 2538 N N . GLY B 1 138 ? -13.492 15.125 2.885 1 97.81 138 GLY B N 1
ATOM 2539 C CA . GLY B 1 138 ? -13.367 13.711 2.557 1 97.81 138 GLY B CA 1
ATOM 2540 C C . GLY B 1 138 ? -12.094 13.383 1.811 1 97.81 138 GLY B C 1
ATOM 2541 O O . GLY B 1 138 ? -11.859 12.227 1.453 1 97.81 138 GLY B O 1
ATOM 2542 N N . ALA B 1 139 ? -11.219 14.336 1.641 1 98.69 139 ALA B N 1
ATOM 2543 C CA . ALA B 1 139 ? -9.977 14.109 0.909 1 98.69 139 ALA B CA 1
ATOM 2544 C C . ALA B 1 139 ? -9.094 13.094 1.631 1 98.69 139 ALA B C 1
ATOM 2546 O O . ALA B 1 139 ? -8.891 13.188 2.844 1 98.69 139 ALA B O 1
ATOM 2547 N N . HIS B 1 140 ? -8.594 12.117 0.823 1 98.69 140 HIS B N 1
ATOM 2548 C CA . HIS B 1 140 ? -7.602 11.195 1.359 1 98.69 140 HIS B CA 1
ATOM 2549 C C . HIS B 1 140 ? -6.32 11.922 1.744 1 98.69 140 HIS B C 1
ATOM 2551 O O . HIS B 1 140 ? -5.805 12.734 0.97 1 98.69 140 HIS B O 1
ATOM 2557 N N . LEU B 1 141 ? -5.781 11.609 2.932 1 98.88 141 LEU B N 1
ATOM 2558 C CA . LEU B 1 141 ? -4.562 12.258 3.408 1 98.88 141 LEU B CA 1
ATOM 2559 C C . LEU B 1 141 ? -3.416 11.258 3.488 1 98.88 141 LEU B C 1
ATOM 2561 O O . LEU B 1 141 ? -2.301 11.547 3.051 1 98.88 141 LEU B O 1
ATOM 2565 N N . GLY B 1 142 ? -3.701 10.156 4.059 1 98.75 142 GLY B N 1
ATOM 2566 C CA . GLY B 1 142 ? -2.709 9.133 4.332 1 98.75 142 GLY B CA 1
ATOM 2567 C C . GLY B 1 142 ? -3.211 8.055 5.273 1 98.75 142 GLY B C 1
ATOM 2568 O O . GLY B 1 142 ? -4.355 7.605 5.16 1 98.75 142 GLY B O 1
ATOM 2569 N N . HIS B 1 143 ? -2.314 7.633 6.105 1 98.75 143 HIS B N 1
ATOM 2570 C CA . HIS B 1 143 ? -2.662 6.535 7.004 1 98.75 143 HIS B CA 1
ATOM 2571 C C . HIS B 1 143 ? -2.094 6.762 8.398 1 98.75 143 HIS B C 1
ATOM 2573 O O . HIS B 1 143 ? -1.132 7.516 8.57 1 98.75 143 HIS B O 1
ATOM 2579 N N . LEU B 1 144 ? -2.73 6.113 9.352 1 98.62 144 LEU B N 1
ATOM 2580 C CA . LEU B 1 144 ? -2.314 6.152 10.75 1 98.62 144 LEU B CA 1
ATOM 2581 C C . LEU B 1 144 ? -1.612 4.855 11.148 1 98.62 144 LEU B C 1
ATOM 2583 O O . LEU B 1 144 ? -2.115 3.766 10.875 1 98.62 144 LEU B O 1
ATOM 2587 N N . PHE B 1 145 ? -0.519 5.004 11.742 1 96.94 145 PHE B N 1
ATOM 2588 C CA . PHE B 1 145 ? 0.244 3.893 12.297 1 96.94 145 PHE B CA 1
ATOM 2589 C C . PHE B 1 145 ? 0.475 4.086 13.789 1 96.94 145 PHE B C 1
ATOM 2591 O O . PHE B 1 145 ? 0.263 5.18 14.32 1 96.94 145 PHE B O 1
ATOM 2598 N N . ASP B 1 146 ? 0.967 3.076 14.477 1 97 146 ASP B N 1
ATOM 2599 C CA . ASP B 1 146 ? 1.093 3.135 15.93 1 97 146 ASP B CA 1
ATOM 2600 C C . ASP B 1 146 ? 2.557 3.07 16.359 1 97 146 ASP B C 1
ATOM 2602 O O . ASP B 1 146 ? 2.861 2.711 17.5 1 97 146 ASP B O 1
ATOM 2606 N N . ASP B 1 147 ? 3.365 3.48 15.516 1 96.56 147 ASP B N 1
ATOM 2607 C CA . ASP B 1 147 ? 4.797 3.438 15.797 1 96.56 147 ASP B CA 1
ATOM 2608 C C . ASP B 1 147 ? 5.371 4.844 15.945 1 96.56 147 ASP B C 1
ATOM 2610 O O . ASP B 1 147 ? 6.555 5.066 15.695 1 96.56 147 ASP B O 1
ATOM 2614 N N . GLY B 1 148 ? 4.598 5.801 16.203 1 97.88 148 GLY B N 1
ATOM 2615 C CA . GLY B 1 148 ? 5.059 7.16 16.422 1 97.88 148 GLY B CA 1
ATOM 2616 C C . GLY B 1 148 ? 5.648 7.379 17.797 1 97.88 148 GLY B C 1
ATOM 2617 O O . GLY B 1 148 ? 5.734 6.441 18.609 1 97.88 148 GLY B O 1
ATOM 2618 N N . PRO B 1 149 ? 6.133 8.547 18.016 1 98.44 149 PRO B N 1
ATOM 2619 C CA . PRO B 1 149 ? 6.738 8.852 19.312 1 98.44 149 PRO B CA 1
ATOM 2620 C C . PRO B 1 149 ? 5.703 9.031 20.422 1 98.44 149 PRO B C 1
ATOM 2622 O O . PRO B 1 149 ? 4.547 9.352 20.141 1 98.44 149 PRO B O 1
ATOM 2625 N N . LYS B 1 150 ? 6.238 8.773 21.672 1 97.44 150 LYS B N 1
ATOM 2626 C CA . LYS B 1 150 ? 5.426 9.148 22.828 1 97.44 150 LYS B CA 1
ATOM 2627 C C . LYS B 1 150 ? 5.191 10.656 22.859 1 97.44 150 LYS B C 1
ATOM 2629 O O . LYS B 1 150 ? 6 11.43 22.344 1 97.44 150 LYS B O 1
ATOM 2634 N N . PRO B 1 151 ? 4.059 11.25 23.328 1 97.69 151 PRO B N 1
ATOM 2635 C CA . PRO B 1 151 ? 3.15 10.492 24.203 1 97.69 151 PRO B CA 1
ATOM 2636 C C . PRO B 1 151 ? 2.035 9.805 23.422 1 97.69 151 PRO B C 1
ATOM 2638 O O . PRO B 1 151 ? 1.372 8.906 23.953 1 97.69 151 PRO B O 1
ATOM 2641 N N . THR B 1 152 ? 1.771 10.141 22.188 1 97.56 152 THR B N 1
ATOM 2642 C CA . THR B 1 152 ? 0.589 9.617 21.516 1 97.56 152 THR B CA 1
ATOM 2643 C C . THR B 1 152 ? 0.862 8.234 20.938 1 97.56 152 THR B C 1
ATOM 2645 O O . THR B 1 152 ? -0.042 7.395 20.859 1 97.56 152 THR B O 1
ATOM 2648 N N . GLY B 1 153 ? 2.15 8.055 20.531 1 98.38 153 GLY B N 1
ATOM 2649 C CA . GLY B 1 153 ? 2.484 6.816 19.844 1 98.38 153 GLY B CA 1
ATOM 2650 C C . GLY B 1 153 ? 1.977 6.762 18.422 1 98.38 153 GLY B C 1
ATOM 2651 O O . GLY B 1 153 ? 2.193 5.773 17.719 1 98.38 153 GLY B O 1
ATOM 2652 N N . ASN B 1 154 ? 1.344 7.801 18.016 1 98.56 154 ASN B N 1
ATOM 2653 C CA . ASN B 1 154 ? 0.736 7.852 16.703 1 98.56 154 ASN B CA 1
ATOM 2654 C C . ASN B 1 154 ? 1.719 8.367 15.648 1 98.56 154 ASN B C 1
ATOM 2656 O O . ASN B 1 154 ? 2.51 9.266 15.922 1 98.56 154 ASN B O 1
ATOM 2660 N N . ARG B 1 155 ? 1.657 7.805 14.539 1 98.69 155 ARG B N 1
ATOM 2661 C CA . ARG B 1 155 ? 2.291 8.359 13.344 1 98.69 155 ARG B CA 1
ATOM 2662 C C . ARG B 1 155 ? 1.276 8.547 12.219 1 98.69 155 ARG B C 1
ATOM 2664 O O . ARG B 1 155 ? 0.904 7.578 11.547 1 98.69 155 ARG B O 1
ATOM 2671 N N . TYR B 1 156 ? 0.794 9.742 12.102 1 98.88 156 TYR B N 1
ATOM 2672 C CA . TYR B 1 156 ? 0.066 10.102 10.891 1 98.88 156 TYR B CA 1
ATOM 2673 C C . TYR B 1 156 ? 1.019 10.281 9.711 1 98.88 156 TYR B C 1
ATOM 2675 O O . TYR B 1 156 ? 1.732 11.289 9.633 1 98.88 156 TYR B O 1
ATOM 2683 N N . CYS B 1 157 ? 1.054 9.391 8.836 1 98.69 157 CYS B N 1
ATOM 2684 C CA . CYS B 1 157 ? 1.905 9.414 7.648 1 98.69 157 CYS B CA 1
ATOM 2685 C C . CYS B 1 157 ? 1.149 9.961 6.445 1 98.69 157 CYS B C 1
ATOM 2687 O O . CYS B 1 157 ? 0.246 9.305 5.922 1 98.69 157 CYS B O 1
ATOM 2689 N N . ILE B 1 158 ? 1.5 11.102 6.039 1 98.94 158 ILE B N 1
ATOM 2690 C CA . ILE B 1 158 ? 0.611 11.922 5.223 1 98.94 158 ILE B CA 1
ATOM 2691 C C . ILE B 1 158 ? 1.289 12.258 3.896 1 98.94 158 ILE B C 1
ATOM 2693 O O . ILE B 1 158 ? 2.48 12.57 3.863 1 98.94 158 ILE B O 1
ATOM 2697 N N . ASN B 1 159 ? 0.507 12.164 2.838 1 98.88 159 ASN B N 1
ATOM 2698 C CA . ASN B 1 159 ? 1.008 12.617 1.543 1 98.88 159 ASN B CA 1
ATOM 2699 C C . ASN B 1 159 ? 1.247 14.117 1.529 1 98.88 159 ASN B C 1
ATOM 2701 O O . ASN B 1 159 ? 0.359 14.898 1.885 1 98.88 159 ASN B O 1
ATOM 2705 N N . SER B 1 160 ? 2.375 14.562 1.037 1 98.94 160 SER B N 1
ATOM 2706 C CA . SER B 1 160 ? 2.627 15.984 0.832 1 98.94 160 SER B CA 1
ATOM 2707 C C . SER B 1 160 ? 1.585 16.594 -0.095 1 98.94 160 SER B C 1
ATOM 2709 O O . SER B 1 160 ? 1.117 17.719 0.143 1 98.94 160 SER B O 1
ATOM 2711 N N . ALA B 1 161 ? 1.195 15.867 -1.102 1 98.88 161 ALA B N 1
ATOM 2712 C CA . ALA B 1 161 ? 0.304 16.359 -2.148 1 98.88 161 ALA B CA 1
ATOM 2713 C C . ALA B 1 161 ? -1.093 16.625 -1.597 1 98.88 161 ALA B C 1
ATOM 2715 O O . ALA B 1 161 ? -1.915 17.266 -2.258 1 98.88 161 ALA B O 1
ATOM 2716 N N . SER B 1 162 ? -1.357 16.156 -0.455 1 98.94 162 SER B N 1
ATOM 2717 C CA . SER B 1 162 ? -2.67 16.375 0.145 1 98.94 162 SER B CA 1
ATOM 2718 C C . SER B 1 162 ? -2.658 17.594 1.065 1 98.94 162 SER B C 1
ATOM 2720 O O . SER B 1 162 ? -3.682 17.938 1.66 1 98.94 162 SER B O 1
ATOM 2722 N N . LEU B 1 163 ? -1.544 18.266 1.127 1 98.94 163 LEU B N 1
ATOM 2723 C CA . LEU B 1 163 ? -1.371 19.328 2.121 1 98.94 163 LEU B CA 1
ATOM 2724 C C . LEU B 1 163 ? -1.062 20.656 1.449 1 98.94 163 LEU B C 1
ATOM 2726 O O . LEU B 1 163 ? -0.489 20.688 0.358 1 98.94 163 LEU B O 1
ATOM 2730 N N . SER B 1 164 ? -1.518 21.703 2.045 1 98.75 164 SER B N 1
ATOM 2731 C CA . SER B 1 164 ? -0.973 23.047 1.891 1 98.75 164 SER B CA 1
ATOM 2732 C C . SER B 1 164 ? -0.342 23.531 3.188 1 98.75 164 SER B C 1
ATOM 2734 O O . SER B 1 164 ? -0.501 22.906 4.238 1 98.75 164 SER B O 1
ATOM 2736 N N . PHE B 1 165 ? 0.471 24.641 3.09 1 98.75 165 PHE B N 1
ATOM 2737 C CA . PHE B 1 165 ? 1.189 25.109 4.266 1 98.75 165 PHE B CA 1
ATOM 2738 C C . PHE B 1 165 ? 0.952 26.594 4.48 1 98.75 165 PHE B C 1
ATOM 2740 O O . PHE B 1 165 ? 1.028 27.391 3.533 1 98.75 165 PHE B O 1
ATOM 2747 N N . GLN B 1 166 ? 0.582 26.969 5.684 1 97.81 166 GLN B N 1
ATOM 2748 C CA . GLN B 1 166 ? 0.451 28.344 6.121 1 97.81 166 GLN B CA 1
ATOM 2749 C C . GLN B 1 166 ? 1.536 28.703 7.133 1 97.81 166 GLN B C 1
ATOM 2751 O O . GLN B 1 166 ? 1.463 28.312 8.297 1 97.81 166 GLN B O 1
ATOM 2756 N N . PRO B 1 167 ? 2.5 29.562 6.715 1 97 167 PRO B N 1
ATOM 2757 C CA . PRO B 1 167 ? 3.572 29.922 7.641 1 97 167 PRO B CA 1
ATOM 2758 C C . PRO B 1 167 ? 3.074 30.766 8.812 1 97 167 PRO B C 1
ATOM 2760 O O . PRO B 1 167 ? 2.109 31.516 8.672 1 97 167 PRO B O 1
ATOM 2763 N N . LYS B 1 168 ? 3.775 30.594 9.953 1 92.5 168 LYS B N 1
ATOM 2764 C CA . LYS B 1 168 ? 3.5 31.469 11.086 1 92.5 168 LYS B CA 1
ATOM 2765 C C . LYS B 1 168 ? 3.934 32.906 10.797 1 92.5 168 LYS B C 1
ATOM 2767 O O . LYS B 1 168 ? 5.023 33.125 10.266 1 92.5 168 LYS B O 1
ATOM 2772 N N . GLN B 1 169 ? 3.062 33.844 10.742 1 83.44 169 GLN B N 1
ATOM 2773 C CA . GLN B 1 169 ? 3.404 35.25 10.508 1 83.44 169 GLN B CA 1
ATOM 2774 C C . GLN B 1 169 ? 4.242 35.812 11.656 1 83.44 169 GLN B C 1
ATOM 2776 O O . GLN B 1 169 ? 3.936 35.562 12.828 1 83.44 169 GLN B O 1
ATOM 2781 N N . LYS B 1 170 ? 5.5 36.094 11.359 1 65.81 170 LYS B N 1
ATOM 2782 C CA . LYS B 1 170 ? 6.297 36.844 12.328 1 65.81 170 LYS B CA 1
ATOM 2783 C C . LYS B 1 170 ? 5.75 38.25 12.508 1 65.81 170 LYS B C 1
ATOM 2785 O O . LYS B 1 170 ? 5.559 39 11.531 1 65.81 170 LYS B O 1
ATOM 2790 N N . VAL B 1 171 ? 4.746 38.344 13.305 1 57.03 171 VAL B N 1
ATOM 2791 C CA . VAL B 1 171 ? 4.359 39.719 13.578 1 57.03 171 VAL B CA 1
ATOM 2792 C C . VAL B 1 171 ? 5.594 40.562 13.945 1 57.03 171 VAL B C 1
ATOM 2794 O O . VAL B 1 171 ? 6.293 40.219 14.914 1 57.03 171 VAL B O 1
ATOM 2797 N N . PHE B 1 172 ? 6.219 40.906 12.945 1 48.66 172 PHE B N 1
ATOM 2798 C CA . PHE B 1 172 ? 7.223 41.906 13.273 1 48.66 172 PHE B CA 1
ATOM 2799 C C . PHE B 1 172 ? 6.574 43.125 13.891 1 48.66 172 PHE B C 1
ATOM 2801 O O . PHE B 1 172 ? 5.734 43.781 13.266 1 48.66 172 PHE B O 1
ATOM 2808 N N . VAL B 1 173 ? 6.285 43.062 15.164 1 47.81 173 VAL B N 1
ATOM 2809 C CA . VAL B 1 173 ? 5.898 44.312 15.805 1 47.81 173 VAL B CA 1
ATOM 2810 C C . VAL B 1 173 ? 6.938 45.375 15.5 1 47.81 173 VAL B C 1
ATOM 2812 O O . VAL B 1 173 ? 8.117 45.219 15.82 1 47.81 173 VAL B O 1
ATOM 2815 N N . ASN B 1 174 ? 6.883 45.938 14.383 1 46.69 174 ASN B N 1
ATOM 2816 C CA . ASN B 1 174 ? 7.652 47.156 14.195 1 46.69 174 ASN B CA 1
ATOM 2817 C C . ASN B 1 174 ? 7.453 48.156 15.359 1 46.69 174 ASN B C 1
ATOM 2819 O O . ASN B 1 174 ? 6.355 48.688 15.547 1 46.69 174 ASN B O 1
ATOM 2823 N N . CYS B 1 175 ? 8.086 47.875 16.516 1 43.34 175 CYS B N 1
ATOM 2824 C CA . CYS B 1 175 ? 8.102 48.906 17.531 1 43.34 175 CYS B CA 1
ATOM 2825 C C . CYS B 1 175 ? 8.609 50.219 16.953 1 43.34 175 CYS B C 1
ATOM 2827 O O . CYS B 1 175 ? 9.773 50.312 16.562 1 43.34 175 CYS B O 1
ATOM 2829 N N . SER B 1 176 ? 7.93 50.781 16.094 1 43.94 176 SER B N 1
ATOM 2830 C CA . SER B 1 176 ? 8.281 52.188 15.781 1 43.94 176 SER B CA 1
ATOM 2831 C C . SER B 1 176 ? 8.641 52.969 17.047 1 43.94 176 SER B C 1
ATOM 2833 O O . SER B 1 176 ? 7.875 52.969 18.016 1 43.94 176 SER B O 1
ATOM 2835 N N . SER B 1 177 ? 9.961 53.156 17.359 1 42.91 177 SER B N 1
ATOM 2836 C CA . SER B 1 177 ? 10.664 53.906 18.391 1 42.91 177 SER B CA 1
ATOM 2837 C C . SER B 1 177 ? 9.93 55.188 18.734 1 42.91 177 SER B C 1
ATOM 2839 O O . SER B 1 177 ? 10.391 55.969 19.578 1 42.91 177 SER B O 1
ATOM 2841 N N . GLU B 1 178 ? 9.062 55.656 17.922 1 40.94 178 GLU B N 1
ATOM 2842 C CA . GLU B 1 178 ? 8.836 57.031 18.359 1 40.94 178 GLU B CA 1
ATOM 2843 C C . GLU B 1 178 ? 8.094 57.094 19.688 1 40.94 178 GLU B C 1
ATOM 2845 O O . GLU B 1 178 ? 7.891 58.156 20.25 1 40.94 178 GLU B O 1
ATOM 2850 N N . ALA B 1 179 ? 7.121 56.219 20.031 1 40.31 179 ALA B N 1
ATOM 2851 C CA . ALA B 1 179 ? 6.488 56.625 21.281 1 40.31 179 ALA B CA 1
ATOM 2852 C C . ALA B 1 179 ? 7.285 56.156 22.5 1 40.31 179 ALA B C 1
ATOM 2854 O O . ALA B 1 179 ? 7.836 55.062 22.484 1 40.31 179 ALA B O 1
ATOM 2855 N N . GLU B 1 180 ? 7.84 56.969 23.484 1 39.44 180 GLU B N 1
ATOM 2856 C CA . GLU B 1 180 ? 8.602 57 24.734 1 39.44 180 GLU B CA 1
ATOM 2857 C C . GLU B 1 180 ? 8.172 55.844 25.656 1 39.44 180 GLU B C 1
ATOM 2859 O O . GLU B 1 180 ? 8.984 55.344 26.422 1 39.44 180 GLU B O 1
ATOM 2864 N N . ASP B 1 181 ? 6.922 55.719 26.031 1 38.16 181 ASP B N 1
ATOM 2865 C CA . ASP B 1 181 ? 6.652 55.125 27.328 1 38.16 181 ASP B CA 1
ATOM 2866 C C . ASP B 1 181 ? 6.707 53.625 27.266 1 38.16 181 ASP B C 1
ATOM 2868 O O . ASP B 1 181 ? 5.68 52.938 27.391 1 38.16 181 ASP B O 1
ATOM 2872 N N . CYS B 1 182 ? 7.371 53.062 26.266 1 35.03 182 CYS B N 1
ATOM 2873 C CA . CYS B 1 182 ? 7.168 51.625 26.266 1 35.03 182 CYS B CA 1
ATOM 2874 C C . CYS B 1 182 ? 7.969 50.969 27.375 1 35.03 182 CYS B C 1
ATOM 2876 O O . CYS B 1 182 ? 9.18 51.125 27.469 1 35.03 182 CYS B O 1
ATOM 2878 N N . PRO B 1 183 ? 7.371 50.625 28.516 1 31.2 183 PRO B N 1
ATOM 2879 C CA . PRO B 1 183 ? 8.133 50.031 29.625 1 31.2 183 PRO B CA 1
ATOM 2880 C C . PRO B 1 183 ? 8.992 48.844 29.203 1 31.2 183 PRO B C 1
ATOM 2882 O O . PRO B 1 183 ? 8.68 48.188 28.219 1 31.2 183 PRO B O 1
ATOM 2885 N N . ALA B 1 184 ? 10.336 48.875 29.578 1 33.31 184 ALA B N 1
ATOM 2886 C CA . ALA B 1 184 ? 11.438 47.906 29.547 1 33.31 184 ALA B CA 1
ATOM 2887 C C . ALA B 1 184 ? 10.977 46.531 29.984 1 33.31 184 ALA B C 1
ATOM 2889 O O . ALA B 1 184 ? 11.75 45.562 29.953 1 33.31 184 ALA B O 1
ATOM 2890 N N . ALA B 1 185 ? 9.836 46.469 30.672 1 31.58 185 ALA B N 1
ATOM 2891 C CA . ALA B 1 185 ? 9.844 45.312 31.547 1 31.58 185 ALA B CA 1
ATOM 2892 C C . ALA B 1 185 ? 9.797 44.031 30.734 1 31.58 185 ALA B C 1
ATOM 2894 O O . ALA B 1 185 ? 9.797 42.938 31.312 1 31.58 185 ALA B O 1
ATOM 2895 N N . CYS B 1 186 ? 9.289 44.062 29.531 1 29.39 186 CYS B N 1
ATOM 2896 C CA . CYS B 1 186 ? 9.023 42.656 29.297 1 29.39 186 CYS B CA 1
ATOM 2897 C C . CYS B 1 186 ? 10.328 41.875 29.203 1 29.39 186 CYS B C 1
ATOM 2899 O O . CYS B 1 186 ? 10.859 41.656 28.109 1 29.39 186 CYS B O 1
ATOM 2901 N N . SER B 1 187 ? 11.398 42.375 29.859 1 30.95 187 SER B N 1
ATOM 2902 C CA . SER B 1 187 ? 12.625 41.594 29.984 1 30.95 187 SER B CA 1
ATOM 2903 C C . SER B 1 187 ? 12.328 40.188 30.469 1 30.95 187 SER B C 1
ATOM 2905 O O . SER B 1 187 ? 11.656 40 31.484 1 30.95 187 SER B O 1
ATOM 2907 N N . SER B 1 188 ? 12.18 39.312 29.609 1 29.27 188 SER B N 1
ATOM 2908 C CA . SER B 1 188 ? 12.227 37.938 30.047 1 29.27 188 SER B CA 1
ATOM 2909 C C . SER B 1 188 ? 13.328 37.719 31.094 1 29.27 188 SER B C 1
ATOM 2911 O O . SER B 1 188 ? 14.484 38.062 30.844 1 29.27 188 SER B O 1
ATOM 2913 N N . VAL B 1 189 ? 13.148 37.906 32.406 1 28.77 189 VAL B N 1
ATOM 2914 C CA . VAL B 1 189 ? 13.922 37.594 33.594 1 28.77 189 VAL B CA 1
ATOM 2915 C C . VAL B 1 189 ? 14.477 36.188 33.5 1 28.77 189 VAL B C 1
ATOM 2917 O O . VAL B 1 189 ? 13.711 35.219 33.469 1 28.77 189 VAL B O 1
ATOM 2920 N N . THR B 1 190 ? 15.383 35.906 32.594 1 27.17 190 THR B N 1
ATOM 2921 C CA . THR B 1 190 ? 16.141 34.688 32.875 1 27.17 190 THR B CA 1
ATOM 2922 C C . THR B 1 190 ? 16.812 34.75 34.25 1 27.17 190 THR B C 1
ATOM 2924 O O . THR B 1 190 ? 17.781 34.031 34.5 1 27.17 190 THR B O 1
ATOM 2927 N N . GLU B 1 191 ? 16.188 35.438 35.188 1 28.19 191 GLU B N 1
ATOM 2928 C CA . GLU B 1 191 ? 16.906 35.469 36.469 1 28.19 191 GLU B CA 1
ATOM 2929 C C . GLU B 1 191 ? 17.172 34.062 37 1 28.19 191 GLU B C 1
ATOM 2931 O O . GLU B 1 191 ? 16.25 33.25 37.094 1 28.19 191 GLU B O 1
ATOM 2936 N N . LYS B 1 192 ? 18.453 33.562 36.719 1 31.42 192 LYS B N 1
ATOM 2937 C CA . LYS B 1 192 ? 19.047 32.531 37.531 1 31.42 192 LYS B CA 1
ATOM 2938 C C . LYS B 1 192 ? 18.891 32.844 39.031 1 31.42 192 LYS B C 1
ATOM 2940 O O . LYS B 1 192 ? 19.562 33.719 39.562 1 31.42 192 LYS B O 1
ATOM 2945 N N . SER B 1 193 ? 17.688 32.969 39.562 1 22.98 193 SER B N 1
ATOM 2946 C CA . SER B 1 193 ? 17.422 33.281 40.938 1 22.98 193 SER B CA 1
ATOM 2947 C C . SER B 1 193 ? 18.219 32.375 41.875 1 22.98 193 SER B C 1
ATOM 2949 O O . SER B 1 193 ? 18.719 32.844 42.906 1 22.98 193 SER B O 1
ATOM 2951 N N . ASP B 1 194 ? 17.766 31.141 42.094 1 23.69 194 ASP B N 1
ATOM 2952 C CA . ASP B 1 194 ? 17.516 30.781 43.5 1 23.69 194 ASP B CA 1
ATOM 2953 C C . ASP B 1 194 ? 18.797 30.828 44.312 1 23.69 194 ASP B C 1
ATOM 2955 O O . ASP B 1 194 ? 19.906 30.781 43.75 1 23.69 194 ASP B O 1
ATOM 2959 N N . LEU B 1 195 ? 18.625 30.047 45.531 1 23.66 195 LEU B N 1
ATOM 2960 C CA . LEU B 1 195 ? 19.031 29.484 46.812 1 23.66 195 LEU B CA 1
ATOM 2961 C C . LEU B 1 195 ? 20.266 28.594 46.656 1 23.66 195 LEU B C 1
ATOM 2963 O O . LEU B 1 195 ? 20.375 27.875 45.656 1 23.66 195 LEU B O 1
#

Radius of gyration: 42.81 Å; Cα contacts (8 Å, |Δi|>4): 590; chains: 2; bounding box: 137×143×126 Å

Solvent-accessible surface area (backbone atoms only — not comparable to full-atom values): 23837 Å² total; per-residue (Å²): 135,89,81,83,77,83,74,80,78,78,76,79,75,75,83,73,83,76,69,82,76,77,80,72,79,74,77,74,72,76,70,73,71,74,71,80,78,70,75,71,52,56,82,73,54,68,70,57,47,61,70,73,37,54,71,65,30,39,38,24,24,73,65,63,47,78,69,63,62,67,66,38,83,43,40,79,61,76,68,62,30,37,34,16,33,55,86,78,60,49,68,40,29,42,42,86,34,48,52,89,73,81,46,31,44,28,24,26,42,51,61,65,46,83,73,42,46,42,78,43,85,34,50,75,81,62,47,86,43,39,32,32,20,35,43,50,57,59,34,31,35,37,34,54,45,77,80,28,56,82,91,70,22,25,24,40,39,29,41,33,62,31,43,38,78,48,69,59,75,73,74,70,74,74,74,68,77,75,71,79,82,65,75,76,66,84,56,81,75,73,72,78,72,86,122,137,82,81,78,79,79,76,76,78,79,75,78,76,74,82,74,84,76,72,81,74,78,77,74,80,72,77,72,71,74,70,75,70,76,70,79,76,72,75,74,52,55,81,74,54,70,70,57,48,63,70,73,38,55,72,65,30,40,39,23,25,73,67,63,48,77,68,64,60,65,67,39,83,43,40,78,60,76,67,63,30,36,34,16,34,54,86,78,59,48,68,41,28,42,42,86,34,48,52,89,73,79,45,31,43,29,24,26,42,53,60,66,45,85,73,42,46,41,77,43,85,34,49,78,81,62,48,86,43,40,34,32,21,36,44,48,58,58,35,33,37,39,35,53,44,77,77,28,56,81,91,68,23,25,26,39,40,30,41,35,63,30,43,38,80,47,70,60,76,75,75,69,74,75,74,67,75,76,70,80,84,64,76,75,65,85,54,80,74,73,70,85,62,87,133

Sequence (390 aa):
MSGFSLLHLVSKSQPGALSPRKRLSGLCCRIRVSGTKKTQVKSFSQEDLKKRLTPLQYRVTQDKGTESAFSGEFTHHKDEGTYACVVCAAPLFSSHAKFNSGSGWPSFSDLLKKDSITESDDFSIGIHRLEVACSQCGAHLGHLFDDGPKPTGNRYCINSASLSFQPKQKVFVNCSSEAEDCPAACSSVTEKSDLMSGFSLLHLVSKSQPGALSPRKRLSGLCCRIRVSGTKKTQVKSFSQEDLKKRLTPLQYRVTQDKGTESAFSGEFTHHKDEGTYACVVCAAPLFSSHAKFNSGSGWPSFSDLLKKDSITESDDFSIGIHRLEVACSQCGAHLGHLFDDGPKPTGNRYCINSASLSFQPKQKVFVNCSSEAEDCPAACSSVTEKSDL